Protein AF-A0A2Z7A139-F1 (afdb_monomer)

Nearest PDB structures (foldseek):
  5kss-assembly1_A-2  TM=8.885E-01  e=5.789E-36  Xylella fastidiosa 9a5c
  5kst-assembly1_C  TM=8.839E-01  e=3.692E-36  Xylella fastidiosa 9a5c
  2wqk-assembly1_A  TM=8.914E-01  e=1.529E-28  Aquifex aeolicus VF5
  3lbf-assembly3_C  TM=9.692E-01  e=8.291E-26  Escherichia coli K-12
  4zg5-assembly1_A  TM=9.337E-01  e=2.856E-25  Brucella abortus S19

Foldseek 3Di:
DEEEEEEQQFDPDPLSVLLQVLVVVPHHYEYFYEHHHRFQPALDDDDPDDKDWDADPVRYIYIPGALLNRLCCCQVPPDPDHGQEYEFDQFLADCAAPSLNRGSQNSNQLSRLVSQHAGERHYEHDPPSDADPSNLRSVVVNVVVVVCVVPPDDSFKHKYKYAYRDHNVQQPEADEAEGFHFDQFDDWDWDADPVRHIDTDGGGTHHGDGPDPRGPNVQNVNRYIYIYIDGSDPPPVVVVCCDDDCQHLVVLVVLLVVLVVVPQDDVLLSVLSSPQRQLLLADPVCSNCSSPQQWADRDPPFTDHGSNVLRLLLSLQQVLQVVVVHAWEEEEEQACQSVRSVSSVLSGYNAYEYEHQEPVRQVNNVVVCVVVVRPRYHYDHFQSLQTCQVPAQGQEYEYQAEEQDRRVNNVVRYQQQHKYWYWHRDQVWIWIKMWGRPSPNDTDIDTPGTDHHHHRDGHHD

Structure (mmCIF, N/CA/C/O backbone):
data_AF-A0A2Z7A139-F1
#
_entry.id   AF-A0A2Z7A139-F1
#
loop_
_atom_site.group_PDB
_atom_site.id
_atom_site.type_symbol
_atom_site.label_atom_id
_atom_site.label_alt_id
_atom_site.label_comp_id
_atom_site.label_asym_id
_atom_site.label_entity_id
_atom_site.label_seq_id
_atom_site.pdbx_PDB_ins_code
_atom_site.Cartn_x
_atom_site.Cartn_y
_atom_site.Cartn_z
_atom_site.occupancy
_atom_site.B_iso_or_equiv
_atom_site.auth_seq_id
_atom_site.auth_comp_id
_atom_site.auth_asym_id
_atom_site.auth_atom_id
_atom_site.pdbx_PDB_model_num
ATOM 1 N N . MET A 1 1 ? -4.345 -6.399 -30.915 1.00 88.19 1 MET A N 1
ATOM 2 C CA . MET A 1 1 ? -3.585 -5.655 -29.898 1.00 88.19 1 MET A CA 1
ATOM 3 C C . MET A 1 1 ? -2.454 -4.942 -30.605 1.00 88.19 1 MET A C 1
ATOM 5 O O . MET A 1 1 ? -1.800 -5.579 -31.427 1.00 88.19 1 MET A O 1
ATOM 9 N N . ARG A 1 2 ? -2.267 -3.661 -30.304 1.00 94.12 2 ARG A N 1
ATOM 10 C CA . ARG A 1 2 ? -1.193 -2.797 -30.790 1.00 94.12 2 ARG A CA 1
ATOM 11 C C . ARG A 1 2 ? -0.158 -2.620 -29.686 1.00 94.12 2 ARG A C 1
ATOM 13 O O . ARG A 1 2 ? -0.518 -2.257 -28.572 1.00 94.12 2 ARG A O 1
ATOM 20 N N . VAL A 1 3 ? 1.109 -2.889 -29.971 1.00 95.94 3 VAL A N 1
ATOM 21 C CA . VAL A 1 3 ? 2.200 -2.806 -28.993 1.00 95.94 3 VAL A CA 1
ATOM 22 C C . VAL A 1 3 ? 3.238 -1.809 -29.480 1.00 95.94 3 VAL A C 1
ATOM 24 O O . VAL A 1 3 ? 3.753 -1.928 -30.592 1.00 95.94 3 VAL A O 1
ATOM 27 N N . LEU A 1 4 ? 3.569 -0.842 -28.629 1.00 97.81 4 LEU A N 1
ATOM 28 C CA . LEU A 1 4 ? 4.699 0.051 -28.846 1.00 97.81 4 LEU A CA 1
ATOM 29 C C . LEU A 1 4 ? 5.960 -0.573 -28.245 1.00 97.81 4 LEU A C 1
ATOM 31 O O . LEU A 1 4 ? 5.985 -0.891 -27.056 1.00 97.81 4 LEU A O 1
ATOM 35 N N . VAL A 1 5 ? 7.008 -0.717 -29.054 1.00 98.38 5 VAL A N 1
ATOM 36 C CA . VAL A 1 5 ? 8.306 -1.253 -28.631 1.00 98.38 5 VAL A CA 1
ATOM 37 C C . VAL A 1 5 ? 9.389 -0.171 -28.704 1.00 98.38 5 VAL A C 1
ATOM 39 O O . VAL A 1 5 ? 9.527 0.506 -29.723 1.00 98.38 5 VAL A O 1
ATOM 42 N N . SER A 1 6 ? 10.167 -0.027 -27.629 1.00 98.12 6 SER A N 1
ATOM 43 C CA . SER A 1 6 ? 11.311 0.898 -27.512 1.00 98.12 6 SER A CA 1
ATOM 44 C C . SER A 1 6 ? 12.484 0.222 -26.780 1.00 98.12 6 SER A C 1
ATOM 46 O O . SER A 1 6 ? 12.356 -0.920 -26.340 1.00 98.12 6 SER A O 1
ATOM 48 N N . ASN A 1 7 ? 13.638 0.883 -26.666 1.00 96.88 7 ASN A N 1
ATOM 49 C CA . ASN A 1 7 ? 14.803 0.436 -25.890 1.00 96.88 7 ASN A CA 1
ATOM 50 C C . ASN A 1 7 ? 15.768 1.603 -25.585 1.00 96.88 7 ASN A C 1
ATOM 52 O O . ASN A 1 7 ? 15.513 2.748 -25.961 1.00 96.88 7 ASN A O 1
ATOM 56 N N . ASP A 1 8 ? 16.899 1.302 -24.938 1.00 94.38 8 ASP A N 1
ATOM 57 C CA . ASP A 1 8 ? 18.048 2.205 -24.777 1.00 94.38 8 ASP A CA 1
ATOM 58 C C . ASP A 1 8 ? 19.292 1.828 -25.597 1.00 94.38 8 ASP A C 1
ATOM 60 O O . ASP A 1 8 ? 20.105 2.708 -25.867 1.00 94.38 8 ASP A O 1
ATOM 64 N N . ASP A 1 9 ? 19.407 0.593 -26.090 1.00 94.44 9 ASP A N 1
ATOM 65 C CA . ASP A 1 9 ? 20.513 0.157 -26.966 1.00 94.44 9 ASP A CA 1
ATOM 66 C C . ASP A 1 9 ? 20.468 0.767 -28.388 1.00 94.44 9 ASP A C 1
ATOM 68 O O . ASP A 1 9 ? 21.447 0.711 -29.137 1.00 94.44 9 ASP A O 1
ATOM 72 N N . GLY A 1 10 ? 19.329 1.351 -28.774 1.00 95.44 10 GLY A N 1
ATOM 73 C CA . GLY A 1 10 ? 19.089 1.949 -30.086 1.00 95.44 10 GLY A CA 1
ATOM 74 C C . GLY A 1 10 ? 18.359 1.030 -31.071 1.00 95.44 10 GLY A C 1
ATOM 75 O O . GLY A 1 10 ? 18.247 -0.184 -30.881 1.00 95.44 10 GLY A O 1
ATOM 76 N N . VAL A 1 11 ? 17.845 1.628 -32.149 1.00 96.94 11 VAL A N 1
ATOM 77 C CA . VAL A 1 11 ? 16.920 0.977 -33.092 1.00 96.94 11 VAL A CA 1
ATOM 78 C C . VAL A 1 11 ? 17.525 -0.209 -33.842 1.00 96.94 11 VAL A C 1
ATOM 80 O O . VAL A 1 11 ? 16.787 -1.119 -34.194 1.00 96.94 11 VAL A O 1
ATOM 83 N N . ASP A 1 12 ? 18.842 -0.222 -34.057 1.00 95.69 12 ASP A N 1
ATOM 84 C CA . ASP A 1 12 ? 19.554 -1.2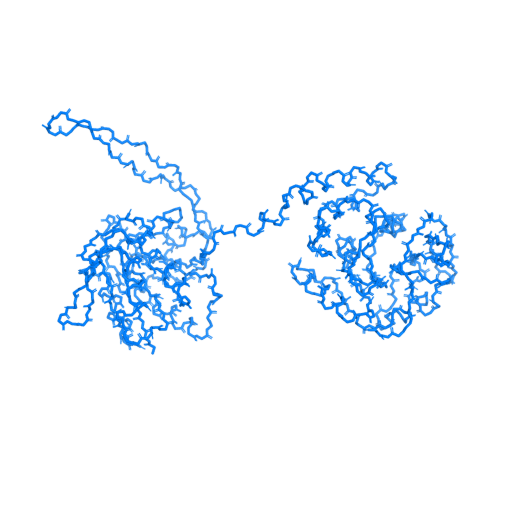67 -34.810 1.00 95.69 12 ASP A CA 1
ATOM 85 C C . ASP A 1 12 ? 20.045 -2.428 -33.905 1.00 95.69 12 ASP A C 1
ATOM 87 O O . ASP A 1 12 ? 20.790 -3.312 -34.338 1.00 95.69 12 ASP A O 1
ATOM 91 N N . ALA A 1 13 ? 19.672 -2.426 -32.618 1.00 95.69 13 ALA A N 1
ATOM 92 C CA . ALA A 1 13 ? 20.106 -3.434 -31.658 1.00 95.69 13 ALA A CA 1
ATOM 93 C C . ALA A 1 13 ? 19.403 -4.789 -31.866 1.00 95.69 13 ALA A C 1
ATOM 95 O O . ALA A 1 13 ? 18.204 -4.884 -32.125 1.00 95.69 13 ALA A O 1
ATOM 96 N N . LYS A 1 14 ? 20.136 -5.888 -31.651 1.00 96.19 14 LYS A N 1
ATOM 97 C CA . LYS A 1 14 ? 19.596 -7.251 -31.812 1.00 96.19 14 LYS A CA 1
ATOM 98 C C . LYS A 1 14 ? 18.375 -7.517 -30.918 1.00 96.19 14 LYS A C 1
ATOM 100 O O . LYS A 1 14 ? 17.416 -8.137 -31.370 1.00 96.19 14 LYS A O 1
ATOM 105 N N . GLY A 1 15 ? 18.412 -7.066 -29.662 1.00 96.88 15 GLY A N 1
ATOM 106 C CA . GLY A 1 15 ? 17.371 -7.355 -28.671 1.00 96.88 15 GLY A CA 1
ATOM 107 C C . GLY A 1 15 ? 15.997 -6.792 -29.040 1.00 96.88 15 GLY A C 1
ATOM 108 O O . GLY A 1 15 ? 15.001 -7.505 -28.924 1.00 96.88 15 GLY A O 1
ATOM 109 N N . ILE A 1 16 ? 15.941 -5.554 -29.547 1.00 97.62 16 ILE A N 1
ATOM 110 C CA . ILE A 1 16 ? 14.678 -4.916 -29.947 1.00 97.62 16 ILE A CA 1
ATOM 111 C C . ILE A 1 16 ? 14.082 -5.564 -31.202 1.00 97.62 16 ILE A C 1
ATOM 113 O O . ILE A 1 16 ? 12.867 -5.724 -31.293 1.00 97.62 16 ILE A O 1
ATOM 117 N N . HIS A 1 17 ? 14.921 -6.017 -32.138 1.00 97.19 17 HIS A N 1
ATOM 118 C CA . HIS A 1 17 ? 14.463 -6.739 -33.328 1.00 97.19 17 HIS A CA 1
ATOM 119 C C . HIS A 1 17 ? 13.818 -8.079 -32.979 1.00 97.19 17 HIS A C 1
ATOM 121 O O . HIS A 1 17 ? 12.701 -8.349 -33.414 1.00 97.19 17 HIS A O 1
ATOM 127 N N . VAL A 1 18 ? 14.490 -8.886 -32.151 1.00 97.94 18 VAL A N 1
ATOM 128 C CA . VAL A 1 18 ? 13.970 -10.192 -31.713 1.00 97.94 18 VAL A CA 1
ATOM 129 C C . VAL A 1 18 ? 12.667 -10.027 -30.930 1.00 97.94 18 VAL A C 1
ATOM 131 O O . VAL A 1 18 ? 11.737 -10.817 -31.096 1.00 97.94 18 VAL A O 1
ATOM 134 N N . LEU A 1 19 ? 12.580 -8.989 -30.093 1.00 98.12 19 LEU A N 1
ATOM 135 C CA . LEU A 1 19 ? 11.360 -8.675 -29.360 1.00 98.12 19 LEU A CA 1
ATOM 136 C C . LEU A 1 19 ? 10.215 -8.299 -30.307 1.00 98.12 19 LEU A C 1
ATOM 138 O O . LEU A 1 19 ? 9.134 -8.876 -30.210 1.00 98.12 19 LEU A O 1
ATOM 142 N N . ALA A 1 20 ? 10.450 -7.364 -31.230 1.00 97.44 20 ALA A N 1
ATOM 143 C CA . ALA A 1 20 ? 9.428 -6.894 -32.158 1.00 97.44 20 ALA A CA 1
ATOM 144 C C . ALA A 1 20 ? 8.908 -8.017 -33.069 1.00 97.44 20 ALA A C 1
ATOM 146 O O . ALA A 1 20 ? 7.697 -8.153 -33.230 1.00 97.44 20 ALA A O 1
ATOM 147 N N . GLU A 1 21 ? 9.801 -8.858 -33.601 1.00 96.81 21 GLU A N 1
ATOM 148 C CA . GLU A 1 21 ? 9.436 -10.017 -34.424 1.00 96.81 21 GLU A CA 1
ATOM 149 C C . GLU A 1 21 ? 8.536 -10.987 -33.647 1.00 96.81 21 GLU A C 1
ATOM 151 O O . GLU A 1 21 ? 7.458 -11.353 -34.116 1.00 96.81 21 GLU A O 1
ATOM 156 N N . ARG A 1 22 ? 8.924 -11.337 -32.413 1.00 96.69 22 ARG A N 1
ATOM 157 C CA . ARG A 1 22 ? 8.157 -12.267 -31.576 1.00 96.69 22 ARG A CA 1
ATOM 158 C C . ARG A 1 22 ? 6.779 -11.729 -31.200 1.00 96.69 22 ARG A C 1
ATOM 160 O O . ARG A 1 22 ? 5.809 -12.483 -31.186 1.00 96.69 22 ARG A O 1
ATOM 167 N N . LEU A 1 23 ? 6.681 -10.449 -30.841 1.00 95.31 23 LEU A N 1
ATOM 168 C CA . LEU A 1 23 ? 5.397 -9.838 -30.483 1.00 95.31 23 LEU A CA 1
ATOM 169 C C . LEU A 1 23 ? 4.502 -9.636 -31.718 1.00 95.31 23 LEU A C 1
ATOM 171 O O . LEU A 1 23 ? 3.279 -9.736 -31.602 1.00 95.31 23 LEU A O 1
ATOM 175 N N . GLY A 1 24 ? 5.106 -9.453 -32.898 1.00 94.19 24 GLY A N 1
ATOM 176 C CA . GLY A 1 24 ? 4.422 -9.367 -34.189 1.00 94.19 24 GLY A CA 1
ATOM 177 C C . GLY A 1 24 ? 3.641 -10.630 -34.570 1.00 94.19 24 GLY A C 1
ATOM 178 O O . GLY A 1 24 ? 2.666 -10.553 -35.312 1.00 94.19 24 GLY A O 1
ATOM 179 N N . GLU A 1 25 ? 3.995 -11.795 -34.011 1.00 91.12 25 GLU A N 1
ATOM 180 C CA . GLU A 1 25 ? 3.254 -13.052 -34.218 1.00 91.12 25 GLU A CA 1
ATOM 181 C C . GLU A 1 25 ? 1.819 -13.007 -33.652 1.00 91.12 25 GLU A C 1
ATOM 183 O O . GLU A 1 25 ? 0.974 -13.817 -34.037 1.00 91.12 25 GLU A O 1
ATOM 188 N N . VAL A 1 26 ? 1.532 -12.100 -32.708 1.00 87.00 26 VAL A N 1
ATOM 189 C CA . VAL A 1 26 ? 0.251 -12.052 -31.975 1.00 87.00 26 VAL A CA 1
ATOM 190 C C . VAL A 1 26 ? -0.428 -10.683 -31.969 1.00 87.00 26 VAL A C 1
ATOM 192 O O . VAL A 1 26 ? -1.530 -10.549 -31.429 1.00 87.00 26 VAL A O 1
ATOM 195 N N . GLY A 1 27 ? 0.215 -9.660 -32.524 1.00 87.56 27 GLY A N 1
ATOM 196 C CA . GLY A 1 27 ? -0.267 -8.287 -32.492 1.00 87.56 27 GLY A CA 1
ATOM 197 C C . GLY A 1 27 ? 0.440 -7.401 -33.508 1.00 87.56 27 GLY A C 1
ATOM 198 O O . GLY A 1 27 ? 1.422 -7.791 -34.127 1.00 87.56 27 GLY A O 1
ATOM 199 N N . GLU A 1 28 ? -0.080 -6.195 -33.674 1.00 94.81 28 GLU A N 1
ATOM 200 C CA . GLU A 1 28 ? 0.548 -5.160 -34.486 1.00 94.81 28 GLU A CA 1
ATOM 201 C C . GLU A 1 28 ? 1.624 -4.466 -33.645 1.00 94.81 28 GLU A C 1
ATOM 203 O O . GLU A 1 28 ? 1.345 -4.024 -32.529 1.00 94.81 28 GLU A O 1
ATOM 208 N N . VAL A 1 29 ? 2.857 -4.408 -34.147 1.00 96.69 29 VAL A N 1
ATOM 209 C CA . VAL A 1 29 ? 4.003 -3.866 -33.410 1.00 96.69 29 VAL A CA 1
ATOM 210 C C . VAL A 1 29 ? 4.551 -2.646 -34.126 1.00 96.69 29 VAL A C 1
ATOM 212 O O . VAL A 1 29 ? 4.942 -2.728 -35.289 1.00 96.69 29 VAL A O 1
ATOM 215 N N . THR A 1 30 ? 4.669 -1.546 -33.390 1.00 97.62 30 THR A N 1
ATOM 216 C CA . THR A 1 30 ? 5.345 -0.335 -33.854 1.00 97.62 30 THR A CA 1
ATOM 217 C C . THR A 1 30 ? 6.607 -0.126 -33.036 1.00 97.62 30 THR A C 1
ATOM 219 O O . THR A 1 30 ? 6.555 -0.086 -31.808 1.00 97.62 30 THR A O 1
ATOM 222 N N . VAL A 1 31 ? 7.751 0.018 -33.707 1.00 98.31 31 VAL A N 1
ATOM 223 C CA . VAL A 1 31 ? 9.039 0.277 -33.049 1.00 98.31 31 VAL A CA 1
ATOM 224 C C . VAL A 1 31 ? 9.379 1.757 -33.157 1.00 98.31 31 VAL A C 1
ATOM 226 O O . VAL A 1 31 ? 9.461 2.288 -34.266 1.00 98.31 31 VAL A O 1
ATOM 229 N N . VAL A 1 32 ? 9.623 2.404 -32.019 1.00 98.25 32 VAL A N 1
ATOM 230 C CA . VAL A 1 32 ? 10.130 3.781 -31.934 1.00 98.25 32 VAL A CA 1
ATOM 231 C C . VAL A 1 32 ? 11.291 3.779 -30.950 1.00 98.25 32 VAL A C 1
ATOM 233 O O . VAL A 1 32 ? 11.077 3.565 -29.762 1.00 98.25 32 VAL A O 1
ATOM 236 N N . ALA A 1 33 ? 12.516 3.977 -31.435 1.00 97.75 33 ALA A N 1
ATOM 237 C CA . ALA A 1 33 ? 13.719 3.784 -30.625 1.00 97.75 33 ALA A CA 1
ATOM 238 C C . ALA A 1 33 ? 14.831 4.808 -30.931 1.00 97.75 33 ALA A C 1
ATOM 240 O O . ALA A 1 33 ? 14.823 5.434 -32.003 1.00 97.75 33 ALA A O 1
ATOM 241 N N . PRO A 1 34 ? 15.807 4.979 -30.015 1.00 96.94 34 PRO A N 1
ATOM 242 C CA . PRO A 1 34 ? 16.919 5.902 -30.202 1.00 96.94 34 PRO A CA 1
ATOM 243 C C . PRO A 1 34 ? 17.782 5.594 -31.433 1.00 96.94 34 PRO A C 1
ATOM 245 O O . PRO A 1 34 ? 17.902 4.457 -31.886 1.00 96.94 34 PRO A O 1
ATOM 248 N N . ASP A 1 35 ? 18.444 6.622 -31.954 1.00 95.50 35 ASP A N 1
ATOM 249 C CA . ASP A 1 35 ? 19.357 6.547 -33.099 1.00 95.50 35 ASP A CA 1
ATOM 250 C C . ASP A 1 35 ? 20.666 5.795 -32.835 1.00 95.50 35 ASP A C 1
ATOM 252 O O . ASP A 1 35 ? 21.344 5.381 -33.774 1.00 95.50 35 ASP A O 1
ATOM 256 N N . ARG A 1 36 ? 21.023 5.635 -31.565 1.00 92.69 36 ARG A N 1
ATOM 257 C CA . ARG A 1 36 ? 22.243 4.989 -31.077 1.00 92.69 36 ARG A CA 1
ATOM 258 C C . ARG A 1 36 ? 22.049 4.575 -29.626 1.00 92.69 36 ARG A C 1
ATOM 260 O O . ARG A 1 36 ? 21.087 5.006 -28.998 1.00 92.69 36 ARG A O 1
ATOM 267 N N . ASP A 1 37 ? 23.016 3.837 -29.102 1.00 90.69 37 ASP A N 1
ATOM 268 C CA . ASP A 1 37 ? 23.098 3.480 -27.688 1.00 90.69 37 ASP A CA 1
ATOM 269 C C . ASP A 1 37 ? 23.015 4.726 -26.776 1.00 90.69 37 ASP A C 1
ATOM 271 O O . ASP A 1 37 ? 23.740 5.717 -26.954 1.00 90.69 37 ASP A O 1
ATOM 275 N N . ARG A 1 38 ? 22.086 4.673 -25.819 1.00 86.88 38 ARG A N 1
ATOM 276 C CA . ARG A 1 38 ? 21.813 5.665 -24.772 1.00 86.88 38 ARG A CA 1
ATOM 277 C C . ARG A 1 38 ? 21.904 5.045 -23.373 1.00 86.88 38 ARG A C 1
ATOM 279 O O . ARG A 1 38 ? 21.312 5.581 -22.438 1.00 86.88 38 ARG A O 1
ATOM 286 N N . SER A 1 39 ? 22.656 3.960 -23.205 1.00 76.31 39 SER A N 1
ATOM 287 C CA . SER A 1 39 ? 22.918 3.324 -21.913 1.00 76.31 39 SER A CA 1
ATOM 288 C C . SER A 1 39 ? 23.406 4.342 -20.881 1.00 76.31 39 SER A C 1
ATOM 290 O O . SER A 1 39 ? 24.363 5.085 -21.107 1.00 76.31 39 SER A O 1
ATOM 292 N N . GLY A 1 40 ? 22.722 4.396 -19.737 1.00 66.94 40 GLY A N 1
ATOM 293 C CA . GLY A 1 40 ? 23.017 5.345 -18.660 1.00 66.94 40 GLY A CA 1
ATOM 294 C C . GLY A 1 40 ? 22.610 6.798 -18.941 1.00 66.94 40 GLY A C 1
ATOM 295 O O . GLY A 1 40 ? 22.908 7.677 -18.129 1.00 66.94 40 GLY A O 1
ATOM 296 N N . ALA A 1 41 ? 21.926 7.085 -20.055 1.00 66.38 41 ALA A N 1
ATOM 297 C CA . ALA A 1 41 ? 21.254 8.364 -20.236 1.00 66.38 41 ALA A CA 1
ATOM 298 C C . ALA A 1 41 ? 20.066 8.460 -19.261 1.00 66.38 41 ALA A C 1
ATOM 300 O O . ALA A 1 41 ? 19.252 7.546 -19.162 1.00 66.38 41 ALA A O 1
ATOM 301 N N . SER A 1 42 ? 19.995 9.578 -18.533 1.00 61.06 42 SER A N 1
ATOM 302 C CA . SER A 1 42 ? 18.941 9.891 -17.558 1.00 61.06 42 SER A CA 1
ATOM 303 C C . SER A 1 42 ? 17.529 9.772 -18.153 1.00 61.06 42 SER A C 1
ATOM 305 O O . SER A 1 42 ? 17.334 9.963 -19.352 1.00 61.06 42 SER A O 1
ATOM 307 N N . ASN A 1 43 ? 16.531 9.584 -17.285 1.00 70.25 43 ASN A N 1
ATOM 308 C CA . ASN A 1 43 ? 15.086 9.491 -17.565 1.00 70.25 43 ASN A CA 1
ATOM 309 C C . ASN A 1 43 ? 14.479 10.824 -18.058 1.00 70.25 43 ASN A C 1
ATOM 311 O O . ASN A 1 43 ? 13.292 11.089 -17.888 1.00 70.25 43 ASN A O 1
ATOM 315 N N . SER A 1 44 ? 15.311 11.726 -18.565 1.00 81.38 44 SER A N 1
ATOM 316 C CA . SER A 1 44 ? 14.953 13.099 -18.873 1.00 81.38 44 SER A CA 1
ATOM 317 C C . SER A 1 44 ? 14.277 13.178 -20.237 1.00 81.38 44 SER A C 1
ATOM 319 O O . SER A 1 44 ? 14.735 12.569 -21.203 1.00 81.38 44 SER A O 1
ATOM 321 N N . LEU A 1 45 ? 13.202 13.961 -20.303 1.00 86.75 45 LEU A N 1
ATOM 322 C CA . LEU A 1 45 ? 12.633 14.428 -21.562 1.00 86.75 45 LEU A CA 1
ATOM 323 C C . LEU A 1 45 ? 13.469 15.597 -22.089 1.00 86.75 45 LEU A C 1
ATOM 325 O O . LEU A 1 45 ? 13.871 16.481 -21.323 1.00 86.75 45 LEU A O 1
ATOM 329 N N . THR A 1 46 ? 13.717 15.611 -23.394 1.00 88.69 46 THR A N 1
ATOM 330 C CA . THR A 1 46 ? 14.399 16.715 -24.072 1.00 88.69 46 THR A CA 1
ATOM 331 C C . THR A 1 46 ? 13.410 17.865 -24.280 1.00 88.69 46 THR A C 1
ATOM 333 O O . THR A 1 46 ? 12.488 17.759 -25.085 1.00 88.69 46 THR A O 1
ATOM 336 N N . LEU A 1 47 ? 13.588 18.974 -23.551 1.00 88.12 47 LEU A N 1
ATOM 337 C CA . LEU A 1 47 ? 12.668 20.128 -23.571 1.00 88.12 47 LEU A CA 1
ATOM 338 C C . LEU A 1 47 ? 13.288 21.404 -24.160 1.00 88.12 47 LEU A C 1
ATOM 340 O O . LEU A 1 47 ? 12.573 22.321 -24.556 1.00 88.12 47 LEU A O 1
ATOM 344 N N . ASP A 1 48 ? 14.615 21.486 -24.194 1.00 89.94 48 ASP A N 1
ATOM 345 C CA . ASP A 1 48 ? 15.389 22.666 -24.588 1.00 89.94 48 ASP A CA 1
ATOM 346 C C . ASP A 1 48 ? 15.832 22.645 -26.061 1.00 89.94 48 ASP A C 1
ATOM 348 O O . ASP A 1 48 ? 16.329 23.650 -26.575 1.00 89.94 48 ASP A O 1
ATOM 352 N N . ALA A 1 49 ? 15.617 21.529 -26.762 1.00 89.38 49 ALA A N 1
ATOM 353 C CA . ALA A 1 49 ? 15.947 21.364 -28.172 1.00 89.38 49 ALA A CA 1
ATOM 354 C C . ALA A 1 49 ? 14.885 20.531 -28.917 1.00 89.38 49 ALA A C 1
ATOM 356 O O . ALA A 1 49 ? 14.265 19.647 -28.328 1.00 89.38 49 ALA A O 1
ATOM 357 N N . PRO A 1 50 ? 14.676 20.770 -30.226 1.00 93.00 50 PRO A N 1
ATOM 358 C CA . PRO A 1 50 ? 13.764 19.957 -31.020 1.00 93.00 50 PRO A CA 1
ATOM 359 C C . PRO A 1 50 ? 14.338 18.559 -31.287 1.00 93.00 50 PRO A C 1
ATOM 361 O O . PRO A 1 50 ? 15.516 18.406 -31.625 1.00 93.00 50 PRO A O 1
ATOM 364 N N . LEU A 1 51 ? 13.469 17.551 -31.229 1.00 94.69 51 LEU A N 1
ATOM 365 C CA . LEU A 1 51 ? 13.788 16.165 -31.566 1.00 94.69 51 LEU A CA 1
ATOM 366 C C . LEU A 1 51 ? 13.626 15.909 -33.069 1.00 94.69 51 LEU A C 1
ATOM 368 O O . LEU A 1 51 ? 12.737 16.456 -33.723 1.00 94.69 51 LEU A O 1
ATOM 372 N N . ARG A 1 52 ? 14.489 15.057 -33.632 1.00 95.88 52 ARG A N 1
ATOM 373 C CA . ARG A 1 52 ? 14.393 14.609 -35.030 1.00 95.88 52 ARG A CA 1
ATOM 374 C C . ARG A 1 52 ? 13.948 13.157 -35.076 1.00 95.88 52 ARG A C 1
ATOM 376 O O . ARG A 1 52 ? 14.551 12.314 -34.415 1.00 95.88 52 ARG A O 1
ATOM 383 N N . VAL A 1 53 ? 12.944 12.888 -35.903 1.00 97.06 53 VAL A N 1
ATOM 384 C CA . VAL A 1 53 ? 12.409 11.548 -36.156 1.00 97.06 53 VAL A CA 1
ATOM 385 C C . VAL A 1 53 ? 12.588 11.215 -37.633 1.00 97.06 53 VAL A C 1
ATOM 387 O O . VAL A 1 53 ? 12.315 12.049 -38.497 1.00 97.06 53 VAL A O 1
ATOM 390 N N . SER A 1 54 ? 13.041 10.001 -37.927 1.00 96.44 54 SER A N 1
ATOM 391 C CA . SER A 1 54 ? 13.116 9.453 -39.283 1.00 96.44 54 SER A CA 1
ATOM 392 C C . SER A 1 54 ? 12.443 8.088 -39.330 1.00 96.44 54 SER A C 1
ATOM 394 O O . SER A 1 54 ? 12.792 7.211 -38.539 1.00 96.44 54 SER A O 1
ATOM 396 N N . GLN A 1 55 ? 11.510 7.905 -40.262 1.00 96.38 55 GLN A N 1
ATOM 397 C CA . GLN A 1 55 ? 10.900 6.607 -40.536 1.00 96.38 55 GLN A CA 1
ATOM 398 C C . GLN A 1 55 ? 11.821 5.782 -41.447 1.00 96.38 55 GLN A C 1
ATOM 400 O O . GLN A 1 55 ? 12.358 6.299 -42.427 1.00 96.38 55 GLN A O 1
ATOM 405 N N . MET A 1 56 ? 12.028 4.519 -41.094 1.00 94.19 56 MET A N 1
ATOM 406 C CA . MET A 1 56 ? 12.826 3.541 -41.833 1.00 94.19 56 MET A CA 1
ATOM 407 C C . MET A 1 56 ? 11.960 2.814 -42.874 1.00 94.19 56 MET A C 1
ATOM 409 O O . MET A 1 56 ? 10.732 2.834 -42.792 1.00 94.19 56 MET A O 1
ATOM 413 N N . GLU A 1 57 ? 12.591 2.151 -43.849 1.00 87.94 57 GLU A N 1
ATOM 414 C CA . GLU A 1 57 ? 11.892 1.452 -44.946 1.00 87.94 57 GLU A CA 1
ATOM 415 C C . GLU A 1 57 ? 10.941 0.344 -44.462 1.00 87.94 57 GLU A C 1
ATOM 417 O O . GLU A 1 57 ? 9.936 0.067 -45.108 1.00 87.94 57 GLU A O 1
ATOM 422 N N . ASP A 1 58 ? 11.223 -0.255 -43.307 1.00 86.81 58 ASP A N 1
ATOM 423 C CA . ASP A 1 58 ? 10.408 -1.299 -42.679 1.00 86.81 58 ASP A CA 1
ATOM 424 C C . ASP A 1 58 ? 9.385 -0.764 -41.664 1.00 86.81 58 ASP A C 1
ATOM 426 O O . ASP A 1 58 ? 8.854 -1.516 -40.849 1.00 86.81 58 ASP A O 1
ATOM 430 N N . GLY A 1 59 ? 9.099 0.540 -41.703 1.00 88.12 59 GLY A N 1
ATOM 431 C CA . GLY A 1 59 ? 8.057 1.173 -40.894 1.00 88.12 59 GLY A CA 1
ATOM 432 C C . GLY A 1 59 ? 8.470 1.519 -39.461 1.00 88.12 59 GLY A C 1
ATOM 433 O O . GLY A 1 59 ? 7.681 2.135 -38.747 1.00 88.12 59 GLY A O 1
ATOM 434 N N . ARG A 1 60 ? 9.698 1.191 -39.040 1.00 95.88 60 ARG A N 1
ATOM 435 C CA . ARG A 1 60 ? 10.235 1.565 -37.720 1.00 95.88 60 ARG A CA 1
ATOM 436 C C . ARG A 1 60 ? 10.616 3.043 -37.672 1.00 95.88 60 ARG A C 1
ATOM 438 O O . ARG A 1 60 ? 10.979 3.634 -38.687 1.00 95.88 60 ARG A O 1
ATOM 445 N N . TYR A 1 61 ? 10.601 3.637 -36.485 1.00 97.88 61 TYR A N 1
ATOM 446 C CA . TYR A 1 61 ? 10.991 5.027 -36.273 1.00 97.88 61 TYR A CA 1
ATOM 447 C C . TYR A 1 61 ? 12.293 5.115 -35.488 1.00 97.88 61 TYR A C 1
ATOM 449 O O . TYR A 1 61 ? 12.445 4.537 -34.411 1.00 97.88 61 TYR A O 1
ATOM 457 N N . ARG A 1 62 ? 13.218 5.904 -36.025 1.00 97.94 62 ARG A N 1
ATOM 458 C CA . ARG A 1 62 ? 14.478 6.265 -35.387 1.00 97.94 62 ARG A CA 1
ATOM 459 C C . ARG A 1 62 ? 14.379 7.688 -34.852 1.00 97.94 62 ARG A C 1
ATOM 461 O O . ARG A 1 62 ? 14.032 8.600 -35.606 1.00 97.94 62 ARG A O 1
ATOM 468 N N . VAL A 1 63 ? 14.721 7.882 -33.581 1.00 96.81 63 VAL A N 1
ATOM 469 C CA . VAL A 1 63 ? 14.634 9.177 -32.894 1.00 96.81 63 VAL A CA 1
ATOM 470 C C . VAL A 1 63 ? 16.008 9.603 -32.390 1.00 96.81 63 VAL A C 1
ATOM 472 O O . VAL A 1 63 ? 16.683 8.865 -31.679 1.00 96.81 63 VAL A O 1
ATOM 475 N N . ALA A 1 64 ? 16.422 10.826 -32.708 1.00 95.38 64 ALA A N 1
ATOM 476 C CA . ALA A 1 64 ? 17.623 11.427 -32.130 1.00 95.38 64 ALA A CA 1
ATOM 477 C C . ALA A 1 64 ? 17.338 11.969 -30.713 1.00 95.38 64 ALA A C 1
ATOM 479 O O . ALA A 1 64 ? 17.377 13.179 -30.497 1.00 95.38 64 ALA A O 1
ATOM 480 N N . GLY A 1 65 ? 17.029 11.081 -29.765 1.00 93.12 65 GLY A N 1
ATOM 481 C CA . GLY A 1 65 ? 16.567 11.421 -28.413 1.00 93.12 65 GLY A CA 1
ATOM 482 C C . GLY A 1 65 ? 16.852 10.327 -27.383 1.00 93.12 65 GLY A C 1
ATOM 483 O O . GLY A 1 65 ? 17.632 9.406 -27.642 1.00 93.12 65 GLY A O 1
ATOM 484 N N . THR A 1 66 ? 16.253 10.460 -26.202 1.00 94.38 66 THR A N 1
ATOM 485 C CA . THR A 1 66 ? 16.288 9.454 -25.129 1.00 94.38 66 THR A CA 1
ATOM 486 C C . THR A 1 66 ? 15.214 8.370 -25.335 1.00 94.38 66 THR A C 1
ATOM 488 O O . THR A 1 66 ? 14.308 8.532 -26.159 1.00 94.38 66 THR A O 1
ATOM 491 N N . PRO A 1 67 ? 15.264 7.251 -24.591 1.00 94.75 67 PRO A N 1
ATOM 492 C CA . PRO A 1 67 ? 14.193 6.250 -24.613 1.00 94.75 67 PRO A CA 1
ATOM 493 C C . PRO A 1 67 ? 12.825 6.821 -24.200 1.00 94.75 67 PRO A C 1
ATOM 495 O O . PRO A 1 67 ? 11.802 6.448 -24.776 1.00 94.75 67 PRO A O 1
ATOM 498 N N . THR A 1 68 ? 12.803 7.754 -23.241 1.00 94.44 68 THR A N 1
ATOM 499 C CA . THR A 1 68 ? 11.581 8.451 -22.808 1.00 94.44 68 THR A CA 1
ATOM 500 C C . THR A 1 68 ? 11.046 9.362 -23.907 1.00 94.44 68 THR A C 1
ATOM 502 O O . THR A 1 68 ? 9.854 9.309 -24.191 1.00 94.44 68 THR A O 1
ATOM 505 N N . ASP A 1 69 ? 11.912 10.100 -24.612 1.00 95.44 69 ASP A N 1
ATOM 506 C CA . ASP A 1 69 ? 11.519 10.899 -25.781 1.00 95.44 69 ASP A CA 1
ATOM 507 C C . ASP A 1 69 ? 10.836 10.039 -26.859 1.00 95.44 69 ASP A C 1
ATOM 509 O O . ASP A 1 69 ? 9.836 10.450 -27.448 1.00 95.44 69 ASP A O 1
ATOM 513 N N . CYS A 1 70 ? 11.353 8.830 -27.112 1.00 96.62 70 CYS A N 1
ATOM 514 C CA . CYS A 1 70 ? 10.788 7.904 -28.096 1.00 96.62 70 CYS A CA 1
ATOM 515 C C . CYS A 1 70 ? 9.345 7.521 -27.750 1.00 96.62 70 CYS A C 1
ATOM 517 O O . CYS A 1 70 ? 8.461 7.597 -28.605 1.00 96.62 70 CYS A O 1
ATOM 519 N N . VAL A 1 71 ? 9.108 7.135 -26.494 1.00 96.88 71 VAL A N 1
ATOM 520 C CA . VAL A 1 71 ? 7.775 6.744 -26.016 1.00 96.88 71 VAL A CA 1
ATOM 521 C C . VAL A 1 71 ? 6.837 7.946 -25.972 1.00 96.88 71 VAL A C 1
ATOM 523 O O . VAL A 1 71 ? 5.715 7.861 -26.466 1.00 96.88 71 VAL A O 1
ATOM 526 N N . HIS A 1 72 ? 7.306 9.086 -25.463 1.00 96.06 72 HIS A N 1
ATOM 527 C CA . HIS A 1 72 ? 6.507 10.301 -25.384 1.00 96.06 72 HIS A CA 1
ATOM 528 C C . HIS A 1 72 ? 6.052 10.760 -26.771 1.00 96.06 72 HIS A C 1
ATOM 530 O O . HIS A 1 72 ? 4.864 10.992 -26.980 1.00 96.06 72 HIS A O 1
ATOM 536 N N . LEU A 1 73 ? 6.959 10.837 -27.753 1.00 96.12 73 LEU A N 1
ATOM 537 C CA . LEU A 1 73 ? 6.615 11.220 -29.127 1.00 96.12 73 LEU A CA 1
ATOM 538 C C . LEU A 1 73 ? 5.613 10.252 -29.757 1.00 96.12 73 LEU A C 1
ATOM 540 O O . LEU A 1 73 ? 4.648 10.699 -30.376 1.00 96.12 73 LEU A O 1
ATOM 544 N N . ALA A 1 74 ? 5.827 8.943 -29.586 1.00 96.50 74 ALA A N 1
ATOM 545 C CA . ALA A 1 74 ? 4.939 7.913 -30.113 1.00 96.50 74 ALA A CA 1
ATOM 546 C C . ALA A 1 74 ? 3.488 8.115 -29.648 1.00 96.50 74 ALA A C 1
ATOM 548 O O . ALA A 1 74 ? 2.576 8.090 -30.471 1.00 96.50 74 ALA A O 1
ATOM 549 N N . LEU A 1 75 ? 3.297 8.380 -28.354 1.00 94.94 75 LEU A N 1
ATOM 550 C CA . LEU A 1 75 ? 1.982 8.492 -27.717 1.00 94.94 75 LEU A CA 1
ATOM 551 C C . LEU A 1 75 ? 1.352 9.893 -27.812 1.00 94.94 75 LEU A C 1
ATOM 553 O O . LEU A 1 75 ? 0.142 10.029 -27.673 1.00 94.94 75 LEU A O 1
ATOM 557 N N . SER A 1 76 ? 2.143 10.940 -28.063 1.00 91.00 76 SER A N 1
ATOM 558 C CA . SER A 1 76 ? 1.679 12.342 -28.087 1.00 91.00 76 SER A CA 1
ATOM 559 C C . SER A 1 76 ? 1.422 12.911 -29.489 1.00 91.00 76 SER A C 1
ATOM 561 O O . SER A 1 76 ? 1.148 14.105 -29.625 1.00 91.00 76 SER A O 1
ATOM 563 N N . GLY A 1 77 ? 1.475 12.078 -30.534 1.00 86.50 77 GLY A N 1
ATOM 564 C CA . GLY A 1 77 ? 1.026 12.461 -31.878 1.00 86.50 77 GLY A CA 1
ATOM 565 C C . GLY A 1 77 ? 1.907 12.018 -33.044 1.00 86.50 77 GLY A C 1
ATOM 566 O O . GLY A 1 77 ? 1.568 12.328 -34.185 1.00 86.50 77 GLY A O 1
ATOM 567 N N . LEU A 1 78 ? 3.021 11.310 -32.810 1.00 93.69 78 LEU A N 1
ATOM 568 C CA . LEU A 1 78 ? 3.775 10.685 -33.906 1.00 93.69 78 LEU A CA 1
ATOM 569 C C . LEU A 1 78 ? 2.981 9.536 -34.542 1.00 93.69 78 LEU A C 1
ATOM 571 O O . LEU A 1 78 ? 2.992 9.390 -35.764 1.00 93.69 78 LEU A O 1
ATOM 575 N N . LEU A 1 79 ? 2.310 8.723 -33.721 1.00 93.56 79 LEU A N 1
ATOM 576 C CA . LEU A 1 79 ? 1.442 7.647 -34.187 1.00 93.56 79 LEU A CA 1
ATOM 577 C C . LEU A 1 79 ? -0.001 8.146 -34.301 1.00 93.56 79 LEU A C 1
ATOM 579 O O . LEU A 1 79 ? -0.462 8.938 -33.482 1.00 93.56 79 LEU A O 1
ATOM 583 N N . GLN A 1 80 ? -0.708 7.687 -35.336 1.00 88.75 80 GLN A N 1
ATOM 584 C CA . GLN A 1 80 ? -2.130 8.000 -35.525 1.00 88.75 80 GLN A CA 1
ATOM 585 C C . GLN A 1 80 ? -3.027 7.147 -34.624 1.00 88.75 80 GLN A C 1
ATOM 587 O O . GLN A 1 80 ? -4.039 7.630 -34.124 1.00 88.75 80 GLN A O 1
ATOM 592 N N . ASP A 1 81 ? -2.644 5.885 -34.433 1.00 90.19 81 ASP A N 1
ATOM 593 C CA . ASP A 1 81 ? -3.337 4.922 -33.590 1.00 90.19 81 ASP A CA 1
ATOM 594 C C . ASP A 1 81 ? -2.635 4.783 -32.238 1.00 90.19 81 ASP A C 1
ATOM 596 O O . ASP A 1 81 ? -1.412 4.635 -32.166 1.00 90.19 81 ASP A O 1
ATOM 600 N N . GLU A 1 82 ? -3.425 4.774 -31.168 1.00 91.19 82 GLU A N 1
ATOM 601 C CA . GLU A 1 82 ? -2.927 4.569 -29.811 1.00 91.19 82 GLU A CA 1
ATOM 602 C C . GLU A 1 82 ? -2.608 3.076 -29.565 1.00 91.19 82 GLU A C 1
ATOM 604 O O . GLU A 1 82 ? -3.425 2.202 -29.902 1.00 91.19 82 GLU A O 1
ATOM 609 N N . PRO A 1 83 ? -1.424 2.750 -29.012 1.00 93.69 83 PRO A N 1
ATOM 610 C CA . PRO A 1 83 ? -1.075 1.387 -28.635 1.00 93.69 83 PRO A CA 1
ATOM 611 C C . PRO A 1 83 ? -1.777 0.965 -27.336 1.00 93.69 83 PRO A C 1
ATOM 613 O O . PRO A 1 83 ? -2.060 1.778 -26.465 1.00 93.69 83 PRO A O 1
ATOM 616 N N . ASP A 1 84 ? -1.990 -0.340 -27.173 1.00 91.81 84 ASP A N 1
ATOM 617 C CA . ASP A 1 84 ? -2.619 -0.923 -25.981 1.00 91.81 84 ASP A CA 1
ATOM 618 C C . ASP A 1 84 ? -1.610 -1.144 -24.830 1.00 91.81 84 ASP A C 1
ATOM 620 O O . ASP A 1 84 ? -1.997 -1.334 -23.677 1.00 91.81 84 ASP A O 1
ATOM 624 N N . MET A 1 85 ? -0.307 -1.187 -25.138 1.00 92.94 85 MET A N 1
ATOM 625 C CA . MET A 1 85 ? 0.779 -1.455 -24.186 1.00 92.94 85 MET A CA 1
ATOM 626 C C . MET A 1 85 ? 2.121 -0.933 -24.711 1.00 92.94 85 MET A C 1
ATOM 628 O O . MET A 1 85 ? 2.367 -0.920 -25.920 1.00 92.94 85 MET A O 1
ATOM 632 N N . VAL A 1 86 ? 3.020 -0.596 -23.783 1.00 95.75 86 VAL A N 1
ATOM 633 C CA . VAL A 1 86 ? 4.432 -0.303 -24.062 1.00 95.75 86 VAL A CA 1
ATOM 634 C C . VAL A 1 86 ? 5.329 -1.443 -23.570 1.00 95.75 86 VAL A C 1
ATOM 636 O O . VAL A 1 86 ? 5.223 -1.886 -22.427 1.00 95.75 86 VAL A O 1
ATOM 639 N N . VAL A 1 87 ? 6.254 -1.906 -24.408 1.00 97.81 87 VAL A N 1
ATOM 640 C CA . VAL A 1 87 ? 7.302 -2.856 -24.013 1.00 97.81 87 VAL A CA 1
ATOM 641 C C . VAL A 1 87 ? 8.666 -2.260 -24.337 1.00 97.81 87 VAL A C 1
ATOM 643 O O . VAL A 1 87 ? 8.954 -1.924 -25.480 1.00 97.81 87 VAL A O 1
ATOM 646 N N . SER A 1 88 ? 9.519 -2.139 -23.327 1.00 98.12 88 SER A N 1
ATOM 647 C CA . SER A 1 88 ? 10.870 -1.604 -23.469 1.00 98.12 88 SER A CA 1
ATOM 648 C C . SER A 1 88 ? 11.915 -2.706 -23.312 1.00 98.12 88 SER A C 1
ATOM 650 O O . SER A 1 88 ? 11.896 -3.427 -22.313 1.00 98.12 88 SER A O 1
ATOM 652 N N . GLY A 1 89 ? 12.813 -2.847 -24.288 1.00 97.12 89 GLY A N 1
ATOM 653 C CA . GLY A 1 89 ? 13.892 -3.835 -24.310 1.00 97.12 89 GLY A CA 1
ATOM 654 C C . GLY A 1 89 ? 14.020 -4.551 -25.666 1.00 97.12 89 GLY A C 1
ATOM 655 O O . GLY A 1 89 ? 13.577 -4.057 -26.696 1.00 97.12 89 GLY A O 1
ATOM 656 N N . ILE A 1 90 ? 14.625 -5.737 -25.747 1.00 98.06 90 ILE A N 1
ATOM 657 C CA . ILE A 1 90 ? 15.328 -6.452 -24.672 1.00 98.06 90 ILE A CA 1
ATOM 658 C C . ILE A 1 90 ? 16.712 -5.839 -24.480 1.00 98.06 90 ILE A C 1
ATOM 660 O O . ILE A 1 90 ? 17.522 -5.889 -25.405 1.00 98.06 90 ILE A O 1
ATOM 664 N N . ASN A 1 91 ? 16.980 -5.306 -23.286 1.00 95.62 91 ASN A N 1
ATOM 665 C CA . ASN A 1 91 ? 18.299 -4.776 -22.952 1.00 95.62 91 ASN A CA 1
ATOM 666 C C . ASN A 1 91 ? 19.349 -5.898 -22.959 1.00 95.62 91 ASN A C 1
ATOM 668 O O . ASN A 1 91 ? 19.086 -7.011 -22.484 1.00 95.62 91 ASN A O 1
ATOM 672 N N . ASN A 1 92 ? 20.547 -5.609 -23.465 1.00 92.25 92 ASN A N 1
ATOM 673 C CA . ASN A 1 92 ? 21.664 -6.554 -23.485 1.00 92.25 92 ASN A CA 1
ATOM 674 C C . ASN A 1 92 ? 22.280 -6.826 -22.101 1.00 92.25 92 ASN A C 1
ATOM 676 O O . ASN A 1 92 ? 23.093 -7.741 -21.973 1.00 92.25 92 ASN A O 1
ATOM 680 N N . SER A 1 93 ? 21.914 -6.054 -21.077 1.00 90.12 93 SER A N 1
ATOM 681 C CA . SER A 1 93 ? 22.423 -6.191 -19.713 1.00 90.12 93 SER A CA 1
ATOM 682 C C . SER A 1 93 ? 21.299 -6.223 -18.687 1.00 90.12 93 SER A C 1
ATOM 684 O O . SER A 1 93 ? 20.197 -5.736 -18.928 1.00 90.12 93 SER A O 1
ATOM 686 N N . ALA A 1 94 ? 21.580 -6.821 -17.529 1.00 92.31 94 ALA A N 1
ATOM 687 C CA . ALA A 1 94 ? 20.616 -6.947 -16.445 1.00 92.31 94 ALA A CA 1
ATOM 688 C C . ALA A 1 94 ? 20.263 -5.586 -15.822 1.00 92.31 94 ALA A C 1
ATOM 690 O O . ALA A 1 94 ? 21.137 -4.747 -15.611 1.00 92.31 94 ALA A O 1
ATOM 691 N N . ASN A 1 95 ? 19.004 -5.414 -15.416 1.00 93.19 95 ASN A N 1
ATOM 692 C CA . ASN A 1 95 ? 18.551 -4.281 -14.607 1.00 93.19 95 ASN A CA 1
ATOM 693 C C . ASN A 1 95 ? 18.004 -4.807 -13.275 1.00 93.19 95 ASN A C 1
ATOM 695 O O . ASN A 1 95 ? 16.793 -4.968 -13.100 1.00 93.19 95 ASN A O 1
ATOM 699 N N . LEU A 1 96 ? 18.931 -5.128 -12.367 1.00 92.31 96 LEU A N 1
ATOM 700 C CA . LEU A 1 96 ? 18.683 -5.772 -11.072 1.00 92.31 96 LEU A CA 1
ATOM 701 C C . LEU A 1 96 ? 19.009 -4.820 -9.914 1.00 92.31 96 LEU A C 1
ATOM 703 O O . LEU A 1 96 ? 19.961 -4.041 -9.985 1.00 92.31 96 LEU A O 1
ATOM 707 N N . GLY A 1 97 ? 18.256 -4.926 -8.822 1.00 90.56 97 GLY A N 1
ATOM 708 C CA . GLY A 1 97 ? 18.479 -4.155 -7.603 1.00 90.56 97 GLY A CA 1
ATOM 709 C C . GLY A 1 97 ? 18.453 -2.642 -7.825 1.00 90.56 97 GLY A C 1
ATOM 710 O O . GLY A 1 97 ? 17.536 -2.101 -8.445 1.00 90.56 97 GLY A O 1
ATOM 711 N N . ASP A 1 98 ? 19.476 -1.953 -7.317 1.00 84.75 98 ASP A N 1
ATOM 712 C CA . ASP A 1 98 ? 19.569 -0.489 -7.358 1.00 84.75 98 ASP A CA 1
ATOM 713 C C . ASP A 1 98 ? 19.815 0.067 -8.777 1.00 84.75 98 ASP A C 1
ATOM 715 O O . ASP A 1 98 ? 19.582 1.251 -9.015 1.00 84.75 98 ASP A O 1
ATOM 719 N N . ASP A 1 99 ? 20.227 -0.771 -9.739 1.00 84.38 99 ASP A N 1
ATOM 720 C CA . ASP A 1 99 ? 20.500 -0.358 -11.126 1.00 84.38 99 ASP A CA 1
ATOM 721 C C . ASP A 1 99 ? 19.208 0.052 -11.870 1.00 84.38 99 ASP A C 1
ATOM 723 O O . ASP A 1 99 ? 19.249 0.759 -12.878 1.00 84.38 99 ASP A O 1
ATOM 727 N N . VAL A 1 100 ? 18.041 -0.364 -11.360 1.00 90.31 100 VAL A N 1
ATOM 728 C CA . VAL A 1 100 ? 16.718 -0.111 -11.957 1.00 90.31 100 VAL A CA 1
ATOM 729 C C . VAL A 1 100 ? 16.401 1.381 -12.064 1.00 90.31 100 VAL A C 1
ATOM 731 O O . VAL A 1 100 ? 15.833 1.804 -13.067 1.00 90.31 100 VAL A O 1
ATOM 734 N N . ILE A 1 101 ? 16.786 2.196 -11.075 1.00 85.62 101 ILE A N 1
ATOM 735 C CA . ILE A 1 101 ? 16.439 3.630 -11.050 1.00 85.62 101 ILE A CA 1
ATOM 736 C C . ILE A 1 101 ? 17.158 4.444 -12.140 1.00 85.62 101 ILE A C 1
ATOM 738 O O . ILE A 1 101 ? 16.684 5.513 -12.520 1.00 85.62 101 ILE A O 1
ATOM 742 N N . TYR A 1 102 ? 18.285 3.935 -12.648 1.00 84.00 102 TYR A N 1
ATOM 743 C CA . TYR A 1 102 ? 19.125 4.591 -13.656 1.00 84.00 102 TYR A CA 1
ATOM 744 C C . TYR A 1 102 ? 18.979 3.977 -15.057 1.00 84.00 102 TYR A C 1
ATOM 746 O O . TYR A 1 102 ? 19.703 4.356 -15.976 1.00 84.00 102 TYR A O 1
ATOM 754 N N . SER A 1 103 ? 18.095 2.991 -15.220 1.00 89.75 103 SER A N 1
ATOM 755 C CA . SER A 1 103 ? 17.969 2.217 -16.453 1.00 89.75 103 SER A CA 1
ATOM 756 C C . SER A 1 103 ? 17.132 2.947 -17.501 1.00 89.75 103 SER A C 1
ATOM 758 O O . SER A 1 103 ? 15.947 3.186 -17.285 1.00 89.75 103 SER A O 1
ATOM 760 N N . GLY A 1 104 ? 17.708 3.213 -18.677 1.00 91.19 104 GLY A N 1
ATOM 761 C CA . GLY A 1 104 ? 16.981 3.792 -19.811 1.00 91.19 104 GLY A CA 1
ATOM 762 C C . GLY A 1 104 ? 15.852 2.882 -20.307 1.00 91.19 104 GLY A C 1
ATOM 763 O O . GLY A 1 104 ? 14.749 3.361 -20.584 1.00 91.19 104 GLY A O 1
ATOM 764 N N . THR A 1 105 ? 16.089 1.565 -20.334 1.00 94.69 105 THR A N 1
ATOM 765 C CA . THR A 1 105 ? 15.054 0.562 -20.629 1.00 94.69 105 THR A CA 1
ATOM 766 C C . THR A 1 105 ? 13.868 0.665 -19.656 1.00 94.69 105 THR A C 1
ATOM 768 O O . THR A 1 105 ? 12.720 0.723 -20.103 1.00 94.69 105 THR A O 1
ATOM 771 N N . VAL A 1 106 ? 14.103 0.756 -18.341 1.00 94.81 106 VAL A N 1
ATOM 772 C CA . VAL A 1 106 ? 13.016 0.905 -17.349 1.00 94.81 106 VAL A CA 1
ATOM 773 C C . VAL A 1 106 ? 12.286 2.239 -17.517 1.00 94.81 106 VAL A C 1
ATOM 775 O O . VAL A 1 106 ? 11.060 2.289 -17.425 1.00 94.81 106 VAL A O 1
ATOM 778 N N . SER A 1 107 ? 13.011 3.306 -17.832 1.00 93.38 107 SER A N 1
ATOM 779 C CA . SER A 1 107 ? 12.459 4.655 -17.977 1.00 93.38 107 SER A CA 1
ATOM 780 C C . SER A 1 107 ? 11.497 4.798 -19.148 1.00 93.38 107 SER A C 1
ATOM 782 O O . SER A 1 107 ? 10.458 5.434 -19.000 1.00 93.38 107 SER A O 1
ATOM 784 N N . ALA A 1 108 ? 11.770 4.151 -20.282 1.00 95.12 108 ALA A N 1
ATOM 785 C CA . ALA A 1 108 ? 10.807 4.087 -21.383 1.00 95.12 108 ALA A CA 1
ATOM 786 C C . ALA A 1 108 ? 9.498 3.381 -20.972 1.00 95.12 108 ALA A C 1
ATOM 788 O O . ALA A 1 108 ? 8.411 3.829 -21.337 1.00 95.12 108 ALA A O 1
ATOM 789 N N . ALA A 1 109 ? 9.571 2.317 -20.162 1.00 95.19 109 ALA A N 1
ATOM 790 C CA . ALA A 1 109 ? 8.372 1.669 -19.625 1.00 95.19 109 ALA A CA 1
ATOM 791 C C . ALA A 1 109 ? 7.637 2.558 -18.599 1.00 95.19 109 ALA A C 1
ATOM 793 O O . ALA A 1 109 ? 6.406 2.597 -18.597 1.00 95.19 109 ALA A O 1
ATOM 794 N N . MET A 1 110 ? 8.367 3.297 -17.754 1.00 93.19 110 MET A N 1
ATOM 795 C CA . MET A 1 110 ? 7.776 4.279 -16.832 1.00 93.19 110 MET A CA 1
ATOM 796 C C . MET A 1 110 ? 7.023 5.380 -17.582 1.00 93.19 110 MET A C 1
ATOM 798 O O . MET A 1 110 ? 5.902 5.699 -17.198 1.00 93.19 110 MET A O 1
ATOM 802 N N . GLU A 1 111 ? 7.587 5.906 -18.670 1.00 93.69 111 GLU A N 1
ATOM 803 C CA . GLU A 1 111 ? 6.934 6.931 -19.493 1.00 93.69 111 GLU A CA 1
ATOM 804 C C . GLU A 1 111 ? 5.625 6.418 -20.105 1.00 93.69 111 GLU A C 1
ATOM 806 O O . GLU A 1 111 ? 4.590 7.077 -20.012 1.00 93.69 111 GLU A O 1
ATOM 811 N N . GLY A 1 112 ? 5.636 5.192 -20.643 1.00 92.31 112 GLY A N 1
ATOM 812 C CA . GLY A 1 112 ? 4.420 4.543 -21.139 1.00 92.31 112 GLY A CA 1
ATOM 813 C C . GLY A 1 112 ? 3.339 4.440 -20.063 1.00 92.31 112 GLY A C 1
ATOM 814 O O . GLY A 1 112 ? 2.159 4.660 -20.335 1.00 92.31 112 GLY A O 1
ATOM 815 N N . ARG A 1 113 ? 3.746 4.182 -18.813 1.00 91.12 113 ARG A N 1
ATOM 816 C CA . ARG A 1 113 ? 2.818 4.139 -17.685 1.00 91.12 113 ARG A CA 1
ATOM 817 C C . ARG A 1 113 ? 2.309 5.505 -17.253 1.00 91.12 113 ARG A C 1
ATOM 819 O O . ARG A 1 113 ? 1.126 5.614 -16.939 1.00 91.12 113 ARG A O 1
ATOM 826 N N . PHE A 1 114 ? 3.153 6.534 -17.240 1.00 88.12 114 PHE A N 1
ATOM 827 C CA . PHE A 1 114 ? 2.714 7.899 -16.940 1.00 88.12 114 PHE A CA 1
ATOM 828 C C . PHE A 1 114 ? 1.671 8.404 -17.937 1.00 88.12 114 PHE A C 1
ATOM 830 O O . PHE A 1 114 ? 0.772 9.149 -17.554 1.00 88.12 114 PHE A O 1
ATOM 837 N N . LEU A 1 115 ? 1.739 7.931 -19.181 1.00 88.56 115 LEU A N 1
ATOM 838 C CA . LEU A 1 115 ? 0.757 8.211 -20.226 1.00 88.56 115 LEU A CA 1
ATOM 839 C C . LEU A 1 115 ? -0.442 7.242 -20.216 1.00 88.56 115 LEU A C 1
ATOM 841 O O . LEU A 1 115 ? -1.262 7.267 -21.124 1.00 88.56 115 LEU A O 1
ATOM 845 N N . GLY A 1 116 ? -0.590 6.435 -19.159 1.00 87.62 116 GLY A N 1
ATOM 846 C CA . GLY A 1 116 ? -1.796 5.654 -18.876 1.00 87.62 116 GLY A CA 1
ATOM 847 C C . GLY A 1 116 ? -1.792 4.216 -19.394 1.00 87.62 116 GLY A C 1
ATOM 848 O O . GLY A 1 116 ? -2.782 3.511 -19.197 1.00 87.62 116 GLY A O 1
ATOM 849 N N . LEU A 1 117 ? -0.700 3.746 -20.006 1.00 89.81 117 LEU A N 1
ATOM 850 C CA . LEU A 1 117 ? -0.650 2.418 -20.616 1.00 89.81 117 LEU A CA 1
ATOM 851 C C . LEU A 1 117 ? 0.017 1.369 -19.709 1.00 89.81 117 LEU A C 1
ATOM 853 O O . LEU A 1 117 ? 0.994 1.655 -19.006 1.00 89.81 117 LEU A O 1
ATOM 857 N N . PRO A 1 118 ? -0.443 0.105 -19.739 1.00 91.69 118 PRO A N 1
ATOM 858 C CA . PRO A 1 118 ? 0.327 -1.023 -19.233 1.00 91.69 118 PRO A CA 1
ATOM 859 C C . PRO A 1 118 ? 1.740 -1.027 -19.826 1.00 91.69 118 PRO A C 1
ATOM 861 O O . PRO A 1 118 ? 1.932 -0.702 -20.999 1.00 91.69 118 PRO A O 1
ATOM 864 N N . ALA A 1 119 ? 2.734 -1.399 -19.017 1.00 94.12 119 ALA A N 1
ATOM 865 C CA . ALA A 1 119 ? 4.127 -1.314 -19.440 1.00 94.12 119 ALA A CA 1
ATOM 866 C C . ALA A 1 119 ? 5.019 -2.394 -18.821 1.00 94.12 119 ALA A C 1
ATOM 868 O O . ALA A 1 119 ? 4.885 -2.718 -17.633 1.00 94.12 119 ALA A O 1
ATOM 869 N N . ILE A 1 120 ? 5.932 -2.920 -19.641 1.00 97.00 120 ILE A N 1
ATOM 870 C CA . ILE A 1 120 ? 6.938 -3.923 -19.274 1.00 97.00 120 ILE A CA 1
ATOM 871 C C . ILE A 1 120 ? 8.320 -3.410 -19.687 1.00 97.00 120 ILE A C 1
ATOM 873 O O . ILE A 1 120 ? 8.510 -2.999 -20.829 1.00 97.00 120 ILE A O 1
ATOM 877 N N . ALA A 1 121 ? 9.289 -3.488 -18.782 1.00 97.81 121 ALA A N 1
ATOM 878 C CA . ALA A 1 121 ? 10.711 -3.379 -19.086 1.00 97.81 121 ALA A CA 1
ATOM 879 C C . ALA A 1 121 ? 11.329 -4.782 -19.057 1.00 97.81 121 ALA A C 1
ATOM 881 O O . ALA A 1 121 ? 11.070 -5.537 -18.118 1.00 97.81 121 ALA A O 1
ATOM 882 N N . VAL A 1 122 ? 12.113 -5.149 -20.071 1.00 98.56 122 VAL A N 1
ATOM 883 C CA . VAL A 1 122 ? 12.731 -6.476 -20.173 1.00 98.56 122 VAL A CA 1
ATOM 884 C C . VAL A 1 122 ? 14.227 -6.399 -20.460 1.00 98.56 122 VAL A C 1
ATOM 886 O O . VAL A 1 122 ? 14.681 -5.717 -21.379 1.00 98.56 122 VAL A O 1
ATOM 889 N N . SER A 1 123 ? 14.976 -7.197 -19.706 1.00 98.12 123 SER A N 1
ATOM 890 C CA . SER A 1 123 ? 16.431 -7.251 -19.753 1.00 98.12 123 SER A CA 1
ATOM 891 C C . SER A 1 123 ? 16.925 -8.693 -19.770 1.00 98.12 123 SER A C 1
ATOM 893 O O . SER A 1 123 ? 16.419 -9.553 -19.039 1.00 98.12 123 SER A O 1
ATOM 895 N N . LEU A 1 124 ? 17.928 -8.971 -20.602 1.00 97.94 124 LEU A N 1
ATOM 896 C CA . LEU A 1 124 ? 18.622 -10.253 -20.619 1.00 97.94 124 LEU A CA 1
ATOM 897 C C . LEU A 1 124 ? 19.831 -10.181 -19.679 1.00 97.94 124 LEU A C 1
ATOM 899 O O . LEU A 1 124 ? 20.692 -9.312 -19.814 1.00 97.94 124 LEU A O 1
ATOM 903 N N . VAL A 1 125 ? 19.920 -11.117 -18.734 1.00 95.62 125 VAL A N 1
ATOM 904 C CA . VAL A 1 125 ? 21.034 -11.211 -17.781 1.00 95.62 125 VAL A CA 1
ATOM 905 C C . VAL A 1 125 ? 22.219 -11.891 -18.463 1.00 95.62 125 VAL A C 1
ATOM 907 O O . VAL A 1 125 ? 22.515 -13.060 -18.209 1.00 95.62 125 VAL A O 1
ATOM 910 N N . SER A 1 126 ? 22.853 -11.161 -19.380 1.00 91.50 126 SER A N 1
ATOM 911 C CA . SER A 1 126 ? 24.033 -11.612 -20.115 1.00 91.50 126 SER A CA 1
ATOM 912 C C . SER A 1 126 ? 25.336 -11.230 -19.404 1.00 91.50 126 SER A C 1
ATOM 914 O O . SER A 1 126 ? 25.375 -10.322 -18.569 1.00 91.50 126 SER A O 1
ATOM 916 N N . HIS A 1 127 ? 26.421 -11.923 -19.749 1.00 83.88 127 HIS A N 1
ATOM 917 C CA . HIS A 1 127 ? 27.771 -11.558 -19.328 1.00 83.88 127 HIS A CA 1
ATOM 918 C C . HIS A 1 127 ? 28.432 -10.657 -20.382 1.00 83.88 127 HIS A C 1
ATOM 920 O O . HIS A 1 127 ? 28.338 -10.926 -21.579 1.00 83.88 127 HIS A O 1
ATOM 926 N N . ASP A 1 128 ? 29.105 -9.593 -19.936 1.00 82.75 128 ASP A N 1
ATOM 927 C CA . ASP A 1 128 ? 29.850 -8.642 -20.779 1.00 82.75 128 ASP A CA 1
ATOM 928 C C . ASP A 1 128 ? 29.042 -8.057 -21.955 1.00 82.75 128 ASP A C 1
ATOM 930 O O . ASP A 1 128 ? 29.585 -7.847 -23.041 1.00 82.75 128 ASP A O 1
ATOM 934 N N . HIS A 1 129 ? 27.742 -7.807 -21.751 1.00 84.19 129 HIS A N 1
ATOM 935 C CA . HIS A 1 129 ? 26.818 -7.280 -22.770 1.00 84.19 129 HIS A CA 1
ATOM 936 C C . HIS A 1 129 ? 26.652 -8.196 -24.002 1.00 84.19 129 HIS A C 1
ATOM 938 O O . HIS A 1 129 ? 26.255 -7.755 -25.084 1.00 84.19 129 HIS A O 1
ATOM 944 N N . ARG A 1 130 ? 26.965 -9.492 -23.867 1.00 88.00 130 ARG A N 1
ATOM 945 C CA . ARG A 1 130 ? 26.915 -10.486 -24.950 1.00 88.00 130 ARG A CA 1
ATOM 946 C C . ARG A 1 130 ? 25.810 -11.508 -24.714 1.00 88.00 130 ARG A C 1
ATOM 948 O O . ARG A 1 130 ? 26.071 -12.640 -24.325 1.00 88.00 130 ARG A O 1
ATOM 955 N N . GLY A 1 131 ? 24.579 -11.104 -25.012 1.00 90.56 131 GLY A N 1
ATOM 956 C CA . GLY A 1 131 ? 23.404 -11.975 -24.947 1.00 90.56 131 GLY A CA 1
ATOM 957 C C . GLY A 1 131 ? 23.350 -13.047 -26.041 1.00 90.56 131 GLY A C 1
ATOM 958 O O . GLY A 1 131 ? 23.453 -12.731 -27.234 1.00 90.56 131 GLY A O 1
ATOM 959 N N . ALA A 1 132 ? 23.115 -14.302 -25.655 1.00 94.62 132 ALA A N 1
ATOM 960 C CA . ALA A 1 132 ? 22.906 -15.409 -26.588 1.00 94.62 132 ALA A CA 1
ATOM 961 C C . ALA A 1 132 ? 21.415 -15.672 -26.868 1.00 94.62 132 ALA A C 1
ATOM 963 O O . ALA A 1 132 ? 21.027 -15.810 -28.032 1.00 94.62 132 ALA A O 1
ATOM 964 N N . HIS A 1 133 ? 20.580 -15.671 -25.828 1.00 97.25 133 HIS A N 1
ATOM 965 C CA . HIS A 1 133 ? 19.219 -16.217 -25.832 1.00 97.25 133 HIS A CA 1
ATOM 966 C C . HIS A 1 133 ? 18.118 -15.145 -25.743 1.00 97.25 133 HIS A C 1
ATOM 968 O O . HIS A 1 133 ? 17.188 -15.228 -24.937 1.00 97.25 133 HIS A O 1
ATOM 974 N N . TYR A 1 134 ? 18.191 -14.124 -26.604 1.00 98.06 134 TYR A N 1
ATOM 975 C CA . TYR A 1 134 ? 17.155 -13.081 -26.706 1.00 98.06 134 TYR A CA 1
ATOM 976 C C . TYR A 1 134 ? 15.761 -13.639 -27.032 1.00 98.06 134 TYR A C 1
ATOM 978 O O . TYR A 1 134 ? 14.754 -13.091 -26.593 1.00 98.06 134 TYR A O 1
ATOM 986 N N . ASP A 1 135 ? 15.690 -14.750 -27.764 1.00 97.94 135 ASP A N 1
ATOM 987 C CA . ASP A 1 135 ? 14.448 -15.459 -28.074 1.00 97.94 135 ASP A CA 1
ATOM 988 C C . ASP A 1 135 ? 13.731 -15.941 -26.804 1.00 97.94 135 ASP A C 1
ATOM 990 O O . ASP A 1 135 ? 12.505 -15.876 -26.714 1.00 97.94 135 ASP A O 1
ATOM 994 N N . SER A 1 136 ? 14.496 -16.358 -25.792 1.00 98.25 136 SER A N 1
ATOM 995 C CA . SER A 1 136 ? 13.957 -16.808 -24.509 1.00 98.25 136 SER A CA 1
ATOM 996 C C . SER A 1 136 ? 13.380 -15.637 -23.714 1.00 98.25 136 SER A C 1
ATOM 998 O O . SER A 1 136 ? 12.306 -15.761 -23.124 1.00 98.25 136 SER A O 1
ATOM 1000 N N . ALA A 1 137 ? 14.021 -14.467 -23.774 1.00 98.25 137 ALA A N 1
ATOM 1001 C CA . ALA A 1 137 ? 13.470 -13.251 -23.185 1.00 98.25 137 ALA A CA 1
ATOM 1002 C C . ALA A 1 137 ? 12.208 -12.762 -23.909 1.00 98.25 137 ALA A C 1
ATOM 1004 O O . ALA A 1 137 ? 11.217 -12.434 -23.257 1.00 98.25 137 ALA A O 1
ATOM 1005 N N . ALA A 1 138 ? 12.188 -12.802 -25.242 1.00 98.19 138 ALA A N 1
ATOM 1006 C CA . ALA A 1 138 ? 11.005 -12.446 -26.020 1.00 98.19 138 ALA A CA 1
ATOM 1007 C C . ALA A 1 138 ? 9.816 -13.386 -25.726 1.00 98.19 138 ALA A C 1
ATOM 1009 O O . ALA A 1 138 ? 8.682 -12.928 -25.570 1.00 98.19 138 ALA A O 1
ATOM 1010 N N . ASN A 1 139 ? 10.072 -14.691 -25.566 1.00 98.00 139 ASN A N 1
ATOM 1011 C CA . ASN A 1 139 ? 9.059 -15.669 -25.151 1.00 98.00 139 ASN A CA 1
ATOM 1012 C C . ASN A 1 139 ? 8.500 -15.375 -23.752 1.00 98.00 139 ASN A C 1
ATOM 1014 O O . ASN A 1 139 ? 7.290 -15.484 -23.537 1.00 98.00 139 ASN A O 1
ATOM 1018 N N . ALA A 1 140 ? 9.353 -14.969 -22.806 1.00 98.00 140 ALA A N 1
ATOM 1019 C CA . ALA A 1 140 ? 8.910 -14.587 -21.468 1.00 98.00 140 ALA A CA 1
ATOM 1020 C C . ALA A 1 140 ? 7.948 -13.388 -21.511 1.00 98.00 140 ALA A C 1
ATOM 1022 O O . ALA A 1 140 ? 6.877 -13.436 -20.900 1.00 98.00 140 ALA A O 1
ATOM 1023 N N . VAL A 1 141 ? 8.288 -12.348 -22.281 1.00 97.56 141 VAL A N 1
ATOM 1024 C CA . VAL A 1 141 ? 7.431 -11.165 -22.465 1.00 97.56 141 VAL A CA 1
ATOM 1025 C C . VAL A 1 141 ? 6.095 -11.544 -23.088 1.00 97.56 141 VAL A C 1
ATOM 1027 O O . VAL A 1 141 ? 5.056 -11.114 -22.597 1.00 97.56 141 VAL A O 1
ATOM 1030 N N . LEU A 1 142 ? 6.099 -12.382 -24.127 1.00 95.56 142 LEU A N 1
ATOM 1031 C CA . LEU A 1 142 ? 4.877 -12.822 -24.797 1.00 95.56 142 LEU A CA 1
ATOM 1032 C C . LEU A 1 142 ? 3.896 -13.502 -23.825 1.00 95.56 142 LEU A C 1
ATOM 1034 O O . LEU A 1 142 ? 2.689 -13.246 -23.872 1.00 95.56 142 LEU A O 1
ATOM 1038 N N . LEU A 1 143 ? 4.401 -14.350 -22.923 1.00 94.69 143 LEU A N 1
ATOM 1039 C CA . LEU A 1 143 ? 3.582 -15.004 -21.900 1.00 94.69 143 LEU A CA 1
ATOM 1040 C C . LEU A 1 143 ? 3.027 -14.009 -20.874 1.00 94.69 143 LEU A C 1
ATOM 1042 O O . LEU A 1 143 ? 1.843 -14.081 -20.540 1.00 94.69 143 LEU A O 1
ATOM 1046 N N . LEU A 1 144 ? 3.852 -13.067 -20.409 1.00 94.19 144 LEU A N 1
ATOM 1047 C CA . LEU A 1 144 ? 3.427 -12.030 -19.465 1.00 94.19 144 LEU A CA 1
ATOM 1048 C C . LEU A 1 144 ? 2.375 -11.104 -20.084 1.00 94.19 144 LEU A C 1
ATOM 1050 O O . LEU A 1 144 ? 1.334 -10.862 -19.479 1.00 94.19 144 LEU A O 1
ATOM 1054 N N . MET A 1 145 ? 2.594 -10.660 -21.319 1.00 90.62 145 MET A N 1
ATOM 1055 C CA . MET A 1 145 ? 1.671 -9.810 -22.068 1.00 90.62 145 MET A CA 1
ATOM 1056 C C . MET A 1 145 ? 0.297 -10.474 -22.233 1.00 90.62 145 MET A C 1
ATOM 1058 O O . MET A 1 145 ? -0.728 -9.857 -21.948 1.00 90.62 145 MET A O 1
ATOM 1062 N N . ARG A 1 146 ? 0.256 -11.764 -22.604 1.00 87.69 146 ARG A N 1
ATOM 1063 C CA . ARG A 1 146 ? -1.003 -12.529 -22.686 1.00 87.69 146 ARG A CA 1
ATOM 1064 C C . ARG A 1 146 ? -1.742 -12.591 -21.350 1.00 87.69 146 ARG A C 1
ATOM 1066 O O . ARG A 1 146 ? -2.969 -12.594 -21.342 1.00 87.69 146 ARG A O 1
ATOM 1073 N N . ARG A 1 147 ? -1.017 -12.646 -20.229 1.00 85.88 147 ARG A N 1
ATOM 1074 C CA . ARG A 1 147 ? -1.626 -12.642 -18.895 1.00 85.88 147 ARG A CA 1
ATOM 1075 C C . ARG A 1 147 ? -2.203 -11.271 -18.540 1.00 85.88 147 ARG A C 1
ATOM 1077 O O . ARG A 1 147 ? -3.334 -11.219 -18.069 1.00 85.88 147 ARG A O 1
ATOM 1084 N N . LEU A 1 148 ? -1.467 -10.196 -18.823 1.00 81.69 148 LEU A N 1
ATOM 1085 C CA . LEU A 1 148 ? -1.887 -8.816 -18.548 1.00 81.69 148 LEU A CA 1
ATOM 1086 C C . LEU A 1 148 ? -3.126 -8.382 -19.337 1.00 81.69 148 LEU A C 1
ATOM 1088 O O . LEU A 1 148 ? -3.870 -7.528 -18.871 1.00 81.69 148 LEU A O 1
ATOM 1092 N N . LEU A 1 149 ? -3.374 -8.984 -20.502 1.00 75.19 149 LEU A N 1
ATOM 1093 C CA . LEU A 1 149 ? -4.608 -8.759 -21.259 1.00 75.19 149 LEU A CA 1
ATOM 1094 C C . LEU A 1 149 ? -5.860 -9.310 -20.567 1.00 75.19 149 LEU A C 1
ATOM 1096 O O . LEU A 1 149 ? -6.948 -8.776 -20.752 1.00 75.19 149 LEU A O 1
ATOM 1100 N N . VAL A 1 150 ? -5.721 -10.403 -19.814 1.00 79.38 150 VAL A N 1
ATOM 1101 C CA . VAL A 1 150 ? -6.840 -11.047 -19.108 1.00 79.38 150 VAL A CA 1
ATOM 1102 C C . VAL A 1 150 ? -7.016 -10.452 -17.711 1.00 79.38 150 VAL A C 1
ATOM 1104 O O . VAL A 1 150 ? -8.140 -10.338 -17.230 1.00 79.38 150 VAL A O 1
ATOM 1107 N N . ASP A 1 151 ? -5.906 -10.096 -17.067 1.00 78.00 151 ASP A N 1
ATOM 1108 C CA . ASP A 1 151 ? -5.839 -9.628 -15.685 1.00 78.00 151 ASP A CA 1
ATOM 1109 C C . ASP A 1 151 ? -4.878 -8.425 -15.602 1.00 78.00 151 ASP A C 1
ATOM 1111 O O . ASP A 1 151 ? -3.669 -8.606 -15.404 1.00 78.00 151 ASP A O 1
ATOM 1115 N N . PRO A 1 152 ? -5.374 -7.203 -15.874 1.00 71.69 152 PRO A N 1
ATOM 1116 C CA . PRO A 1 152 ? -4.537 -6.015 -15.957 1.00 71.69 152 PRO A CA 1
ATOM 1117 C C . PRO A 1 152 ? -3.983 -5.618 -14.585 1.00 71.69 152 PRO A C 1
ATOM 1119 O O . PRO A 1 152 ? -4.656 -5.712 -13.559 1.00 71.69 152 PRO A O 1
ATOM 1122 N N . LEU A 1 153 ? -2.744 -5.123 -14.574 1.00 71.75 153 LEU A N 1
ATOM 1123 C CA . LEU A 1 153 ? -2.119 -4.603 -13.359 1.00 71.75 153 LEU A CA 1
ATOM 1124 C C . LEU A 1 153 ? -2.823 -3.337 -12.855 1.00 71.75 153 LEU A C 1
ATOM 1126 O O . LEU A 1 153 ? -3.379 -2.581 -13.657 1.00 71.75 153 LEU A O 1
ATOM 1130 N N . PRO A 1 154 ? -2.703 -3.038 -11.548 1.00 76.81 154 PRO A N 1
ATOM 1131 C CA . PRO A 1 154 ? -2.994 -1.713 -11.024 1.00 76.81 154 PRO A CA 1
ATOM 1132 C C . PRO A 1 154 ? -2.310 -0.613 -11.848 1.00 76.81 154 PRO A C 1
ATOM 1134 O O . PRO A 1 154 ? -1.174 -0.768 -12.315 1.00 76.81 154 PRO A O 1
ATOM 1137 N N . ALA A 1 155 ? -3.009 0.511 -12.016 1.00 70.94 155 ALA A N 1
ATOM 1138 C CA . ALA A 1 155 ? -2.576 1.624 -12.861 1.00 70.94 155 ALA A CA 1
ATOM 1139 C C . ALA A 1 155 ? -1.270 2.298 -12.391 1.00 70.94 155 ALA A C 1
ATOM 1141 O O . ALA A 1 155 ? -0.683 3.065 -13.137 1.00 70.94 155 ALA A O 1
ATOM 1142 N N . ASP A 1 156 ? -0.765 1.983 -11.202 1.00 81.19 156 ASP A N 1
ATOM 1143 C CA . ASP A 1 156 ? 0.416 2.578 -10.566 1.00 81.19 156 ASP A CA 1
ATOM 1144 C C . ASP A 1 156 ? 1.670 1.672 -10.585 1.00 81.19 156 ASP A C 1
ATOM 1146 O O . ASP A 1 156 ? 2.643 1.941 -9.875 1.00 81.19 156 ASP A O 1
ATOM 1150 N N . THR A 1 157 ? 1.661 0.593 -11.380 1.00 90.06 157 THR A N 1
ATOM 1151 C CA . THR A 1 157 ? 2.682 -0.471 -11.305 1.00 90.06 157 THR A CA 1
ATOM 1152 C C . THR A 1 157 ? 3.191 -0.935 -12.669 1.00 90.06 157 THR A C 1
ATOM 1154 O O . THR A 1 157 ? 2.429 -1.552 -13.407 1.00 90.06 157 THR A O 1
ATOM 1157 N N . ILE A 1 158 ? 4.483 -0.784 -12.982 1.00 94.19 158 ILE A N 1
ATOM 1158 C CA . ILE A 1 158 ? 5.107 -1.434 -14.160 1.00 94.19 158 ILE A CA 1
ATOM 1159 C C . ILE A 1 158 ? 5.816 -2.739 -13.776 1.00 94.19 158 ILE A C 1
ATOM 1161 O O . ILE A 1 158 ? 6.132 -2.954 -12.605 1.00 94.19 158 ILE A O 1
ATOM 1165 N N . LEU A 1 159 ? 6.074 -3.613 -14.753 1.00 96.75 159 LEU A N 1
ATOM 1166 C CA . LEU A 1 159 ? 6.858 -4.835 -14.532 1.00 96.75 159 LEU A CA 1
ATOM 1167 C C . LEU A 1 159 ? 8.296 -4.655 -15.012 1.00 96.75 159 LEU A C 1
ATOM 1169 O O . LEU A 1 159 ? 8.518 -4.423 -16.198 1.00 96.75 159 LEU A O 1
ATOM 1173 N N . ASN A 1 160 ? 9.257 -4.830 -14.107 1.00 98.06 160 ASN A N 1
ATOM 1174 C CA . ASN A 1 160 ? 10.665 -5.010 -14.448 1.00 98.06 160 ASN A CA 1
ATOM 1175 C C . ASN A 1 160 ? 10.971 -6.510 -14.546 1.00 98.06 160 ASN A C 1
ATOM 1177 O O . ASN A 1 160 ? 10.820 -7.240 -13.562 1.00 98.06 160 ASN A O 1
ATOM 1181 N N . VAL A 1 161 ? 11.374 -6.972 -15.727 1.00 98.62 161 VAL A N 1
ATOM 1182 C CA . VAL A 1 161 ? 11.559 -8.390 -16.046 1.00 98.62 161 VAL A CA 1
ATOM 1183 C C . VAL A 1 161 ? 13.019 -8.660 -16.383 1.00 98.62 161 VAL A C 1
ATOM 1185 O O . VAL A 1 161 ? 13.555 -8.107 -17.339 1.00 98.62 161 VAL A O 1
ATOM 1188 N N . ASN A 1 162 ? 13.653 -9.561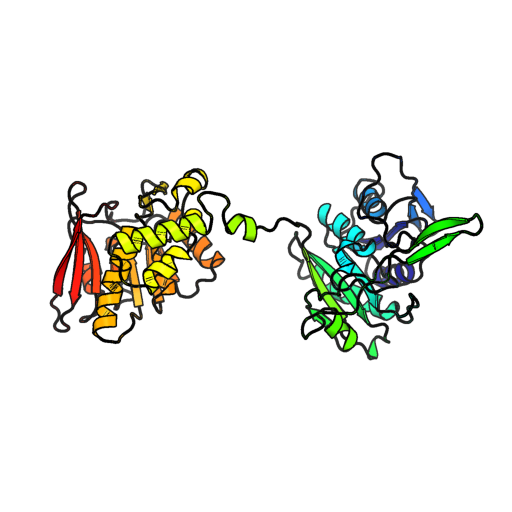 -15.635 1.00 98.56 162 ASN A N 1
ATOM 1189 C CA . ASN A 1 162 ? 15.014 -10.015 -15.919 1.00 98.56 162 ASN A CA 1
ATOM 1190 C C . ASN A 1 162 ? 15.009 -11.504 -16.266 1.00 98.56 162 ASN A C 1
ATOM 1192 O O . ASN A 1 162 ? 14.520 -12.339 -15.499 1.00 98.56 162 ASN A O 1
ATOM 1196 N N . VAL A 1 163 ? 15.565 -11.836 -17.429 1.00 98.62 163 VAL A N 1
ATOM 1197 C CA . VAL A 1 163 ? 15.569 -13.195 -17.979 1.00 98.62 163 VAL A CA 1
ATOM 1198 C C . VAL A 1 163 ? 16.999 -13.735 -17.959 1.00 98.62 163 VAL A C 1
ATOM 1200 O O . VAL A 1 163 ? 17.890 -13.072 -18.492 1.00 98.62 163 VAL A O 1
ATOM 1203 N N . PRO A 1 164 ? 17.263 -14.911 -17.361 1.00 97.88 164 PRO A N 1
ATOM 1204 C CA . PRO A 1 164 ? 18.596 -15.499 -17.395 1.00 97.88 164 PRO A CA 1
ATOM 1205 C C . PRO A 1 164 ? 18.966 -15.889 -18.831 1.00 97.88 164 PRO A C 1
ATOM 1207 O O . PRO A 1 164 ? 18.136 -16.440 -19.551 1.00 97.88 164 PRO A O 1
ATOM 1210 N N . ASP A 1 165 ? 20.210 -15.622 -19.237 1.00 97.44 165 ASP A N 1
ATOM 1211 C CA . ASP A 1 165 ? 20.698 -15.917 -20.590 1.00 97.44 165 ASP A CA 1
ATOM 1212 C C . ASP A 1 165 ? 20.915 -17.425 -20.797 1.00 97.44 165 ASP A C 1
ATOM 1214 O O . ASP A 1 165 ? 22.024 -17.946 -20.680 1.00 97.44 165 ASP A O 1
ATOM 1218 N N . ARG A 1 166 ? 19.815 -18.151 -21.019 1.00 96.81 166 ARG A N 1
ATOM 1219 C CA . ARG A 1 166 ? 19.763 -19.608 -21.202 1.00 96.81 166 ARG A CA 1
ATOM 1220 C C . ARG A 1 166 ? 18.709 -19.981 -22.247 1.00 96.81 166 ARG A C 1
ATOM 1222 O O . ARG A 1 166 ? 17.745 -19.231 -22.410 1.00 96.81 166 ARG A O 1
ATOM 1229 N N . PRO A 1 167 ? 18.832 -21.148 -22.905 1.00 97.88 167 PRO A N 1
ATOM 1230 C CA . PRO A 1 167 ? 17.786 -21.655 -23.785 1.00 97.88 167 PRO A CA 1
ATOM 1231 C C . PRO A 1 167 ? 16.443 -21.776 -23.057 1.00 97.88 167 PRO A C 1
ATOM 1233 O O . PRO A 1 167 ? 16.401 -22.168 -21.891 1.00 97.88 167 PRO A O 1
ATOM 1236 N N . TRP A 1 168 ? 15.336 -21.544 -23.767 1.00 98.06 168 TRP A N 1
ATOM 1237 C CA . TRP A 1 168 ? 13.986 -21.575 -23.190 1.00 98.06 168 TRP A CA 1
ATOM 1238 C C . TRP A 1 168 ? 13.672 -22.871 -22.427 1.00 98.06 168 TRP A C 1
ATOM 1240 O O . TRP A 1 168 ? 13.042 -22.838 -21.375 1.00 98.06 168 TRP A O 1
ATOM 1250 N N . ALA A 1 169 ? 14.158 -24.013 -22.922 1.00 97.69 169 ALA A N 1
ATOM 1251 C CA . ALA A 1 169 ? 13.971 -25.318 -22.286 1.00 97.69 169 ALA A CA 1
ATOM 1252 C C . ALA A 1 169 ? 14.652 -25.448 -20.906 1.00 97.69 169 ALA A C 1
ATOM 1254 O O . ALA A 1 169 ? 14.288 -26.325 -20.128 1.00 97.69 169 ALA A O 1
ATOM 1255 N N . GLU A 1 170 ? 15.632 -24.595 -20.600 1.00 97.75 170 GLU A N 1
ATOM 1256 C CA . GLU A 1 170 ? 16.352 -24.566 -19.321 1.00 97.75 170 GLU A CA 1
ATOM 1257 C C . GLU A 1 170 ? 15.818 -23.498 -18.353 1.00 97.75 170 GLU A C 1
ATOM 1259 O O . GLU A 1 170 ? 16.232 -23.454 -17.187 1.00 97.75 170 GLU A O 1
ATOM 1264 N N . ILE A 1 171 ? 14.892 -22.649 -18.808 1.00 98.25 171 ILE A N 1
ATOM 1265 C CA . ILE A 1 171 ? 14.182 -21.696 -17.956 1.00 98.25 171 ILE A CA 1
ATOM 1266 C C . ILE A 1 171 ? 13.245 -22.480 -17.037 1.00 98.25 171 ILE A C 1
ATOM 1268 O O . ILE A 1 171 ? 12.336 -23.177 -17.483 1.00 98.25 171 ILE A O 1
ATOM 1272 N N . ARG A 1 172 ? 13.457 -22.364 -15.724 1.00 97.69 172 ARG A N 1
ATOM 1273 C CA . ARG A 1 172 ? 12.740 -23.176 -14.724 1.00 97.69 172 ARG A CA 1
ATOM 1274 C C . ARG A 1 172 ? 11.318 -22.700 -14.444 1.00 97.69 172 ARG A C 1
ATOM 1276 O O . ARG A 1 172 ? 10.529 -23.445 -13.869 1.00 97.69 172 ARG A O 1
ATOM 1283 N N . GLY A 1 173 ? 11.002 -21.464 -14.819 1.00 97.75 173 GLY A N 1
ATOM 1284 C CA . GLY A 1 173 ? 9.704 -20.839 -14.602 1.00 97.75 173 GLY A CA 1
ATOM 1285 C C . GLY A 1 173 ? 9.823 -19.343 -14.334 1.00 97.75 173 GLY A C 1
ATOM 1286 O O . GLY A 1 173 ? 10.852 -18.729 -14.617 1.00 97.75 173 GLY A O 1
ATOM 1287 N N . PHE A 1 174 ? 8.764 -18.781 -13.759 1.00 98.38 174 PHE A N 1
ATOM 1288 C CA . PHE A 1 174 ? 8.660 -17.375 -13.371 1.00 98.38 174 PHE A CA 1
ATOM 1289 C C . PHE A 1 174 ? 8.589 -17.261 -11.853 1.00 98.38 174 PHE A C 1
ATOM 1291 O O . PHE A 1 174 ? 7.935 -18.078 -11.204 1.00 98.38 174 PHE A O 1
ATOM 1298 N N . GLU A 1 175 ? 9.203 -16.221 -11.301 1.00 98.06 175 GLU A N 1
ATOM 1299 C CA . GLU A 1 175 ? 9.073 -15.866 -9.892 1.00 98.06 175 GLU A CA 1
ATOM 1300 C C . GLU A 1 175 ? 8.792 -14.374 -9.739 1.00 98.06 175 GLU A C 1
ATOM 1302 O O . GLU A 1 175 ? 9.435 -13.533 -10.371 1.00 98.06 175 GLU A O 1
ATOM 1307 N N . VAL A 1 176 ? 7.831 -14.052 -8.870 1.00 97.25 176 VAL A N 1
ATOM 1308 C CA . VAL A 1 176 ? 7.623 -12.676 -8.418 1.00 97.25 176 VAL A CA 1
ATOM 1309 C C . VAL A 1 176 ? 8.695 -12.357 -7.387 1.00 97.25 176 VAL A C 1
ATOM 1311 O O . VAL A 1 176 ? 8.846 -13.078 -6.400 1.00 97.25 176 VAL A O 1
ATOM 1314 N N . THR A 1 177 ? 9.434 -11.281 -7.620 1.00 97.31 177 THR A N 1
ATOM 1315 C CA . THR A 1 177 ? 10.624 -10.929 -6.840 1.00 97.31 177 THR A CA 1
ATOM 1316 C C . THR A 1 177 ? 10.531 -9.525 -6.263 1.00 97.31 177 THR A C 1
ATOM 1318 O O . THR A 1 177 ? 9.779 -8.682 -6.749 1.00 97.31 177 THR A O 1
ATOM 1321 N N . ARG A 1 178 ? 11.325 -9.260 -5.222 1.00 95.75 178 ARG A N 1
ATOM 1322 C CA . ARG A 1 178 ? 11.668 -7.898 -4.785 1.00 95.75 178 ARG A CA 1
ATOM 1323 C C . ARG A 1 178 ? 13.041 -7.506 -5.334 1.00 95.75 178 ARG A C 1
ATOM 1325 O O . ARG A 1 178 ? 13.863 -8.382 -5.597 1.00 95.75 178 ARG A O 1
ATOM 1332 N N . LEU A 1 179 ? 13.316 -6.206 -5.426 1.00 93.44 179 LEU A N 1
ATOM 1333 C CA . LEU A 1 179 ? 14.667 -5.720 -5.720 1.00 93.44 179 LEU A CA 1
ATOM 1334 C C . LEU A 1 179 ? 15.639 -6.166 -4.614 1.00 93.44 179 LEU A C 1
ATOM 1336 O O . LEU A 1 179 ? 15.339 -6.024 -3.420 1.00 93.44 179 LEU A O 1
ATOM 1340 N N . GLY A 1 180 ? 16.779 -6.729 -5.007 1.00 90.75 180 GLY A N 1
ATOM 1341 C CA . GLY A 1 180 ? 17.943 -6.865 -4.137 1.00 90.75 180 GLY A CA 1
ATOM 1342 C C . GLY A 1 180 ? 18.732 -5.559 -4.032 1.00 90.75 180 GLY A C 1
ATOM 1343 O O . GLY A 1 180 ? 18.256 -4.493 -4.422 1.00 90.75 180 GLY A O 1
ATOM 1344 N N . ARG A 1 181 ? 19.956 -5.634 -3.505 1.00 85.88 181 ARG A N 1
ATOM 1345 C CA . ARG A 1 181 ? 20.826 -4.462 -3.306 1.00 85.88 181 ARG A CA 1
ATOM 1346 C C . ARG A 1 181 ? 22.280 -4.790 -3.616 1.00 85.88 181 ARG A C 1
ATOM 1348 O O . ARG A 1 181 ? 22.745 -5.894 -3.326 1.00 85.88 181 ARG A O 1
ATOM 1355 N N . ARG A 1 182 ? 23.015 -3.811 -4.141 1.00 80.12 182 ARG A N 1
ATOM 1356 C CA . ARG A 1 182 ? 24.479 -3.864 -4.259 1.00 80.12 182 ARG A CA 1
ATOM 1357 C C . ARG A 1 182 ? 25.142 -3.004 -3.184 1.00 80.12 182 ARG A C 1
ATOM 1359 O O . ARG A 1 182 ? 24.568 -2.037 -2.682 1.00 80.12 182 ARG A O 1
ATOM 1366 N N . HIS A 1 183 ? 26.384 -3.329 -2.849 1.00 73.56 183 HIS A N 1
ATOM 1367 C CA . HIS A 1 183 ? 27.235 -2.439 -2.074 1.00 73.56 183 HIS A CA 1
ATOM 1368 C C . HIS A 1 183 ? 27.527 -1.147 -2.849 1.00 73.56 183 HIS A C 1
ATOM 1370 O O . HIS A 1 183 ? 27.361 -1.060 -4.069 1.00 73.56 183 HIS A O 1
ATOM 1376 N N . ARG A 1 184 ? 28.000 -0.127 -2.123 1.00 69.81 184 ARG A N 1
ATOM 1377 C CA . ARG A 1 184 ? 28.427 1.148 -2.711 1.00 69.81 184 ARG A CA 1
ATOM 1378 C C . ARG A 1 184 ? 29.391 0.893 -3.877 1.00 69.81 184 ARG A C 1
ATOM 1380 O O . ARG A 1 184 ? 30.320 0.100 -3.734 1.00 69.81 184 ARG A O 1
ATOM 1387 N N . ALA A 1 185 ? 29.172 1.591 -4.993 1.00 73.62 185 ALA A N 1
ATOM 1388 C CA . ALA A 1 185 ? 30.047 1.526 -6.161 1.00 73.62 185 ALA A CA 1
ATOM 1389 C C . ALA A 1 185 ? 31.517 1.759 -5.783 1.00 73.62 185 ALA A C 1
ATOM 1391 O O . ALA A 1 185 ? 31.825 2.504 -4.840 1.00 73.62 185 ALA A O 1
ATOM 1392 N N . ALA A 1 186 ? 32.416 1.123 -6.532 1.00 75.25 186 ALA A N 1
ATOM 1393 C CA . ALA A 1 186 ? 33.846 1.294 -6.347 1.00 75.25 186 ALA A CA 1
ATOM 1394 C C . ALA A 1 186 ? 34.251 2.775 -6.521 1.00 75.25 186 ALA A C 1
ATOM 1396 O O . ALA A 1 186 ? 33.576 3.531 -7.229 1.00 75.25 186 ALA A O 1
ATOM 1397 N N . PRO A 1 187 ? 35.349 3.222 -5.882 1.00 82.94 187 PRO A N 1
ATOM 1398 C CA . PRO A 1 187 ? 35.832 4.592 -6.025 1.00 82.94 187 PRO A CA 1
ATOM 1399 C C . PRO A 1 187 ? 36.085 4.971 -7.489 1.00 82.94 187 PRO A C 1
ATOM 1401 O O . PRO A 1 187 ? 36.451 4.124 -8.304 1.00 82.94 187 PRO A O 1
ATOM 1404 N N . CYS A 1 188 ? 35.953 6.262 -7.809 1.00 87.56 188 CYS A N 1
ATOM 1405 C CA . CYS A 1 188 ? 36.324 6.771 -9.127 1.00 87.56 188 CYS A CA 1
ATOM 1406 C C . CYS A 1 188 ? 37.799 6.476 -9.432 1.00 87.56 188 CYS A C 1
ATOM 1408 O O . CYS A 1 188 ? 38.671 6.652 -8.577 1.00 87.56 188 CYS A O 1
ATOM 1410 N N . ILE A 1 189 ? 38.079 6.086 -10.672 1.00 89.94 189 ILE A N 1
ATOM 1411 C CA . ILE A 1 189 ? 39.424 5.744 -11.133 1.00 89.94 189 ILE A CA 1
ATOM 1412 C C . ILE A 1 189 ? 40.014 6.974 -11.823 1.00 89.94 189 ILE A C 1
ATOM 1414 O O . ILE A 1 189 ? 39.576 7.353 -12.910 1.00 89.94 189 ILE A O 1
ATOM 1418 N N . ALA A 1 190 ? 40.996 7.610 -11.182 1.00 92.38 190 ALA A N 1
ATOM 1419 C CA . ALA A 1 190 ? 41.714 8.747 -11.750 1.00 92.38 190 ALA A CA 1
ATOM 1420 C C . ALA A 1 190 ? 42.771 8.276 -12.762 1.00 92.38 190 ALA A C 1
ATOM 1422 O O . ALA A 1 190 ? 43.551 7.365 -12.483 1.00 92.38 190 ALA A O 1
ATOM 1423 N N . GLN A 1 191 ? 42.808 8.915 -13.928 1.00 94.81 191 GLN A N 1
ATOM 1424 C CA . GLN A 1 191 ? 43.783 8.685 -14.992 1.00 94.81 191 GLN A CA 1
ATOM 1425 C C . GLN A 1 191 ? 44.209 10.021 -15.613 1.00 94.81 191 GLN A C 1
ATOM 1427 O O . GLN A 1 191 ? 43.668 11.081 -15.296 1.00 94.81 191 GLN A O 1
ATOM 1432 N N . THR A 1 192 ? 45.176 9.964 -16.522 1.00 94.94 192 THR A N 1
ATOM 1433 C CA . THR A 1 192 ? 45.632 11.118 -17.295 1.00 94.94 192 THR A CA 1
ATOM 1434 C C . THR A 1 192 ? 45.442 10.815 -18.773 1.00 94.94 192 THR A C 1
ATOM 1436 O O . THR A 1 192 ? 45.843 9.748 -19.240 1.00 94.94 192 THR A O 1
ATOM 1439 N N . ASP A 1 193 ? 44.826 11.735 -19.510 1.00 92.12 193 ASP A N 1
ATOM 1440 C CA . ASP A 1 193 ? 44.687 11.607 -20.958 1.00 92.12 193 ASP A CA 1
ATOM 1441 C C . ASP A 1 193 ? 46.056 11.746 -21.671 1.00 92.12 193 ASP A C 1
ATOM 1443 O O . ASP A 1 193 ? 47.042 12.193 -21.072 1.00 92.12 193 ASP A O 1
ATOM 1447 N N . PRO A 1 194 ? 46.157 11.424 -22.974 1.00 93.62 194 PRO A N 1
ATOM 1448 C CA . PRO A 1 194 ? 47.407 11.572 -23.728 1.00 93.62 194 PRO A CA 1
ATOM 1449 C C . PRO A 1 194 ? 47.962 13.007 -23.811 1.00 93.62 194 PRO A C 1
ATOM 1451 O O . PRO A 1 194 ? 49.064 13.206 -24.315 1.00 93.62 194 PRO A O 1
ATOM 1454 N N . ARG A 1 195 ? 47.208 14.020 -23.362 1.00 92.62 195 ARG A N 1
ATOM 1455 C CA . ARG A 1 195 ? 47.597 15.438 -23.335 1.00 92.62 195 ARG A CA 1
ATOM 1456 C C . ARG A 1 195 ? 47.959 15.920 -21.926 1.00 92.62 195 ARG A C 1
ATOM 1458 O O . ARG A 1 195 ? 48.136 17.123 -21.736 1.00 92.62 195 ARG A O 1
ATOM 1465 N N . GLY A 1 196 ? 48.068 15.019 -20.949 1.00 90.69 196 GLY A N 1
ATOM 1466 C CA . GLY A 1 196 ? 48.437 15.362 -19.577 1.00 90.69 196 GLY A CA 1
ATOM 1467 C C . GLY A 1 196 ? 47.283 15.904 -18.725 1.00 90.69 196 GLY A C 1
ATOM 1468 O O . GLY A 1 196 ? 47.534 16.411 -17.634 1.00 90.69 196 GLY A O 1
ATOM 1469 N N . ARG A 1 19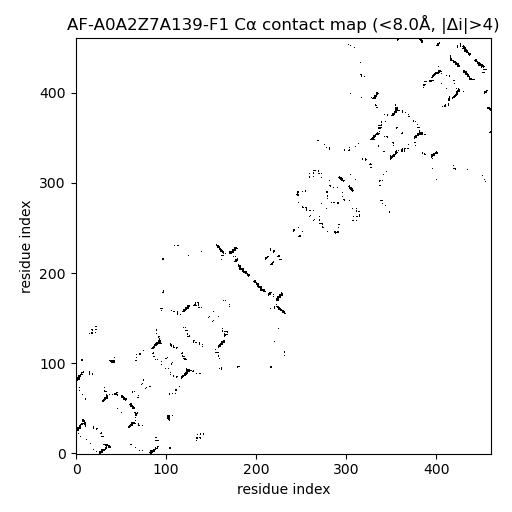7 ? 46.031 15.842 -19.195 1.00 92.25 197 ARG A N 1
ATOM 1470 C CA . ARG A 1 197 ? 44.864 16.349 -18.457 1.00 92.25 197 ARG A CA 1
ATOM 1471 C C . ARG A 1 197 ? 44.275 15.245 -17.580 1.00 92.25 197 ARG A C 1
ATOM 1473 O O . ARG A 1 197 ? 44.183 14.107 -18.040 1.00 92.25 197 ARG A O 1
ATOM 1480 N N . PRO A 1 198 ? 43.850 15.553 -16.346 1.00 93.00 198 PRO A N 1
ATOM 1481 C CA . PRO A 1 198 ? 43.246 14.551 -15.485 1.00 93.00 198 PRO A CA 1
ATOM 1482 C C . PRO A 1 198 ? 41.854 14.164 -16.003 1.00 93.00 198 PRO A C 1
ATOM 1484 O O . PRO A 1 198 ? 41.062 15.023 -16.395 1.00 93.00 198 PRO A O 1
ATOM 1487 N N . VAL A 1 199 ? 41.565 12.866 -15.991 1.00 94.25 199 VAL A N 1
ATOM 1488 C CA . VAL A 1 199 ? 40.261 12.279 -16.314 1.00 94.25 199 VAL A CA 1
ATOM 1489 C C . VAL A 1 199 ? 39.861 11.304 -15.209 1.00 94.25 199 VAL A C 1
ATOM 1491 O O . VAL A 1 199 ? 40.714 10.712 -14.548 1.00 94.25 199 VAL A O 1
ATOM 1494 N N . TRP A 1 200 ? 38.559 11.134 -14.996 1.00 90.88 200 TRP A N 1
ATOM 1495 C CA . TRP A 1 200 ? 38.021 10.225 -13.987 1.00 90.88 200 TRP A CA 1
ATOM 1496 C C . TRP A 1 200 ? 36.998 9.300 -14.625 1.00 90.88 200 TRP A C 1
ATOM 1498 O O . TRP A 1 200 ? 36.083 9.762 -15.304 1.00 90.88 200 TRP A O 1
ATOM 1508 N N . TRP A 1 201 ? 37.132 8.006 -14.362 1.00 85.38 201 TRP A N 1
ATOM 1509 C CA . TRP A 1 201 ? 36.106 7.015 -14.665 1.00 85.38 201 TRP A CA 1
ATOM 1510 C C . TRP A 1 201 ? 35.259 6.759 -13.424 1.00 85.38 201 TRP A C 1
ATOM 1512 O O . TRP A 1 201 ? 35.790 6.675 -12.313 1.00 85.38 201 TRP A O 1
ATOM 1522 N N . ILE A 1 202 ? 33.948 6.613 -13.609 1.00 79.06 202 ILE A N 1
ATOM 1523 C CA . ILE A 1 202 ? 33.060 6.114 -12.556 1.00 79.06 202 ILE A CA 1
ATOM 1524 C C . ILE A 1 202 ? 33.458 4.659 -12.283 1.00 79.06 202 ILE A C 1
ATOM 1526 O O . ILE A 1 202 ? 33.618 3.874 -13.218 1.00 79.06 202 ILE A O 1
ATOM 1530 N N . GLY A 1 203 ? 33.690 4.323 -11.012 1.00 75.31 203 GLY A N 1
ATOM 1531 C CA . GLY A 1 203 ? 34.062 2.966 -10.625 1.00 75.31 203 GLY A CA 1
ATOM 1532 C C . GLY A 1 203 ? 32.930 1.969 -10.908 1.00 75.31 203 GLY A C 1
ATOM 1533 O O . GLY A 1 203 ? 31.763 2.366 -10.946 1.00 75.31 203 GLY A O 1
ATOM 1534 N N . PRO A 1 204 ? 33.246 0.679 -11.109 1.00 72.00 204 PRO A N 1
ATOM 1535 C CA . PRO A 1 204 ? 32.230 -0.344 -11.336 1.00 72.00 204 PRO A CA 1
ATOM 1536 C C . PRO A 1 204 ? 31.222 -0.422 -10.181 1.00 72.00 204 PRO A C 1
ATOM 1538 O O . PRO A 1 204 ? 31.522 -0.053 -9.039 1.00 72.00 204 PRO A O 1
ATOM 1541 N N . ALA A 1 205 ? 30.029 -0.940 -10.480 1.00 70.69 205 ALA A N 1
ATOM 1542 C CA . ALA A 1 205 ? 29.028 -1.252 -9.466 1.00 70.69 205 ALA A CA 1
ATOM 1543 C C . ALA A 1 205 ? 29.625 -2.163 -8.377 1.00 70.69 205 ALA A C 1
ATOM 1545 O O . ALA A 1 205 ? 30.469 -3.016 -8.664 1.00 70.69 205 ALA A O 1
ATOM 1546 N N . GLY A 1 206 ? 29.206 -1.959 -7.126 1.00 71.00 206 GLY A N 1
ATOM 1547 C CA . GLY A 1 206 ? 29.703 -2.741 -5.998 1.00 71.00 206 GLY A CA 1
ATOM 1548 C C . GLY A 1 206 ? 29.304 -4.215 -6.085 1.00 71.00 206 GLY A C 1
ATOM 1549 O O . GLY A 1 206 ? 28.422 -4.603 -6.863 1.00 71.00 206 GLY A O 1
ATOM 1550 N N . GLU A 1 207 ? 29.953 -5.037 -5.258 1.00 76.06 207 GLU A N 1
ATOM 1551 C CA . GLU A 1 207 ? 29.557 -6.434 -5.071 1.00 76.06 207 GLU A CA 1
ATOM 1552 C C . GLU A 1 207 ? 28.103 -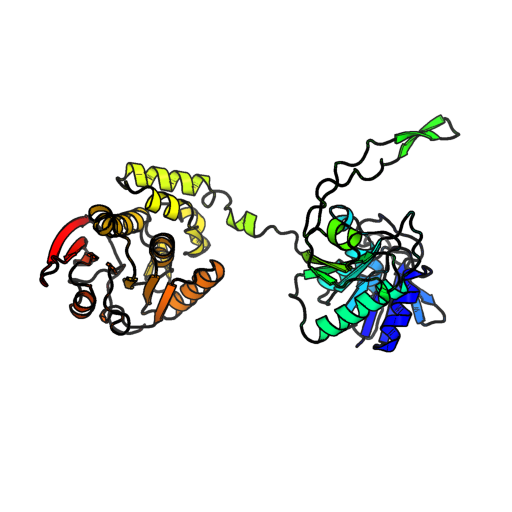6.528 -4.590 1.00 76.06 207 GLU A C 1
ATOM 1554 O O . GLU A 1 207 ? 27.559 -5.600 -3.988 1.00 76.06 207 GLU A O 1
ATOM 1559 N N . VAL A 1 208 ? 27.452 -7.646 -4.896 1.00 77.56 208 VAL A N 1
ATOM 1560 C CA . VAL A 1 208 ? 26.056 -7.874 -4.520 1.00 77.56 208 VAL A CA 1
ATOM 1561 C C . VAL A 1 208 ? 25.969 -8.079 -3.002 1.00 77.56 208 VAL A C 1
ATOM 1563 O O . VAL A 1 208 ? 26.652 -8.947 -2.469 1.00 77.56 208 VAL A O 1
ATOM 1566 N N . ASP A 1 209 ? 25.136 -7.280 -2.332 1.00 79.69 209 ASP A N 1
ATOM 1567 C CA . ASP A 1 209 ? 24.981 -7.244 -0.867 1.00 79.69 209 ASP A CA 1
ATOM 1568 C C . ASP A 1 209 ? 23.780 -8.105 -0.439 1.00 79.69 209 ASP A C 1
ATOM 1570 O O . ASP A 1 209 ? 23.921 -9.136 0.217 1.00 79.69 209 ASP A O 1
ATOM 1574 N N . ASP A 1 210 ? 22.583 -7.747 -0.921 1.00 82.75 210 ASP A N 1
ATOM 1575 C CA . ASP A 1 210 ? 21.349 -8.501 -0.687 1.00 82.75 210 ASP A CA 1
ATOM 1576 C C . ASP A 1 210 ? 20.910 -9.230 -1.959 1.00 82.75 210 ASP A C 1
ATOM 1578 O O . ASP A 1 210 ? 20.238 -8.664 -2.825 1.00 82.75 210 ASP A O 1
ATOM 1582 N N . ALA A 1 211 ? 21.283 -10.507 -2.036 1.00 88.69 211 ALA A N 1
ATOM 1583 C CA . ALA A 1 211 ? 20.811 -11.477 -3.026 1.00 88.69 211 ALA A CA 1
ATOM 1584 C C . ALA A 1 211 ? 20.259 -12.745 -2.360 1.00 88.69 211 ALA A C 1
ATOM 1586 O O . ALA A 1 211 ? 20.475 -13.869 -2.824 1.00 88.69 211 ALA A O 1
ATOM 1587 N N . GLY A 1 212 ? 19.589 -12.573 -1.218 1.00 87.81 212 GLY A N 1
ATOM 1588 C CA . GLY A 1 212 ? 18.932 -13.672 -0.520 1.00 87.81 212 GLY A CA 1
ATOM 1589 C C . GLY A 1 212 ? 17.687 -14.191 -1.257 1.00 87.81 212 GLY A C 1
ATOM 1590 O O . GLY A 1 212 ? 17.250 -13.603 -2.252 1.00 87.81 212 GLY A O 1
ATOM 1591 N N . PRO A 1 213 ? 17.069 -15.274 -0.754 1.00 92.69 213 PRO A N 1
ATOM 1592 C CA . PRO A 1 213 ? 15.820 -15.798 -1.299 1.00 92.69 213 PRO A CA 1
ATOM 1593 C C . PRO A 1 213 ? 14.740 -14.717 -1.467 1.00 92.69 213 PRO A C 1
ATOM 1595 O O . PRO A 1 213 ? 14.524 -13.890 -0.577 1.00 92.69 213 PRO A O 1
ATOM 1598 N N . GLY A 1 214 ? 14.062 -14.734 -2.617 1.00 91.19 214 GLY A N 1
ATOM 1599 C CA . GLY A 1 214 ? 13.010 -13.776 -2.987 1.00 91.19 214 GLY A CA 1
ATOM 1600 C C . GLY A 1 214 ? 13.502 -12.503 -3.687 1.00 91.19 214 GLY A C 1
ATOM 1601 O O . GLY A 1 214 ? 12.676 -11.718 -4.155 1.00 91.19 214 GLY A O 1
ATOM 1602 N N . THR A 1 215 ? 14.817 -12.289 -3.780 1.00 96.75 215 THR A N 1
ATOM 1603 C CA . THR A 1 215 ? 15.391 -11.204 -4.592 1.00 96.75 215 THR A CA 1
ATOM 1604 C C . THR A 1 215 ? 15.403 -11.551 -6.076 1.00 96.75 215 THR A C 1
ATOM 1606 O O . THR A 1 215 ? 15.447 -12.720 -6.467 1.00 96.75 215 THR A O 1
ATOM 1609 N N . ASP A 1 216 ? 15.413 -10.513 -6.901 1.00 96.88 216 ASP A N 1
ATOM 1610 C CA . ASP A 1 216 ? 15.644 -10.598 -8.338 1.00 96.88 216 ASP A CA 1
ATOM 1611 C C . ASP A 1 216 ? 16.969 -11.305 -8.672 1.00 96.88 216 ASP A C 1
ATOM 1613 O O . ASP A 1 216 ? 16.957 -12.253 -9.459 1.00 96.88 216 ASP A O 1
ATOM 1617 N N . PHE A 1 217 ? 18.075 -10.954 -8.003 1.00 94.19 217 PHE A N 1
ATOM 1618 C CA . PHE A 1 217 ? 19.376 -11.625 -8.155 1.00 94.19 217 PHE A CA 1
ATOM 1619 C C . PHE A 1 217 ? 19.313 -13.140 -7.905 1.00 94.19 217 PHE A C 1
ATOM 1621 O O . PHE A 1 217 ? 19.879 -13.923 -8.674 1.00 94.19 217 PHE A O 1
ATOM 1628 N N . ASP A 1 218 ? 18.646 -13.575 -6.831 1.00 95.88 218 ASP A N 1
ATOM 1629 C CA . ASP A 1 218 ? 18.553 -14.996 -6.494 1.00 95.88 218 ASP A CA 1
ATOM 1630 C C . ASP A 1 218 ? 17.740 -15.785 -7.531 1.00 95.88 218 ASP A C 1
ATOM 1632 O O . ASP A 1 218 ? 18.164 -16.867 -7.952 1.00 95.88 218 ASP A O 1
ATOM 1636 N N . ALA A 1 219 ? 16.614 -15.229 -7.986 1.00 97.44 219 ALA A N 1
ATOM 1637 C CA . ALA A 1 219 ? 15.753 -15.863 -8.981 1.00 97.44 219 ALA A CA 1
ATOM 1638 C C . ALA A 1 219 ? 16.492 -16.107 -10.306 1.00 97.44 219 ALA A C 1
ATOM 1640 O O . ALA A 1 219 ? 16.540 -17.249 -10.783 1.00 97.44 219 ALA A O 1
ATOM 1641 N N . VAL A 1 220 ? 17.153 -15.081 -10.863 1.00 96.69 220 VAL A N 1
ATOM 1642 C CA . VAL A 1 220 ? 17.889 -15.245 -12.131 1.00 96.69 220 VAL A CA 1
ATOM 1643 C C . VAL A 1 220 ? 19.078 -16.192 -11.987 1.00 96.69 220 VAL A C 1
ATOM 1645 O O . VAL A 1 220 ? 19.291 -17.044 -12.853 1.00 96.69 220 VAL A O 1
ATOM 1648 N N . ARG A 1 221 ? 19.796 -16.160 -10.855 1.00 94.81 221 ARG A N 1
ATOM 1649 C CA . ARG A 1 221 ? 20.886 -17.109 -10.565 1.00 94.81 221 ARG A CA 1
ATOM 1650 C C . ARG A 1 221 ? 20.393 -18.559 -10.575 1.00 94.81 221 ARG A C 1
ATOM 1652 O O . ARG A 1 221 ? 21.061 -19.444 -11.121 1.00 94.81 221 ARG A O 1
ATOM 1659 N N . ARG A 1 222 ? 19.207 -18.810 -10.011 1.00 96.81 222 ARG A N 1
ATOM 1660 C CA . ARG A 1 222 ? 18.565 -20.135 -9.994 1.00 96.81 222 ARG A CA 1
ATOM 1661 C C . ARG A 1 222 ? 17.958 -20.550 -11.336 1.00 96.81 222 ARG A C 1
ATOM 1663 O O . ARG A 1 222 ? 17.568 -21.710 -11.463 1.00 96.81 222 ARG A O 1
ATOM 1670 N N . GLY A 1 223 ? 17.945 -19.675 -12.341 1.00 97.25 223 GLY A N 1
ATOM 1671 C CA . GLY A 1 223 ? 17.415 -19.960 -13.676 1.00 97.25 223 GLY A CA 1
ATOM 1672 C C . GLY A 1 223 ? 15.915 -19.702 -13.825 1.00 97.25 223 GLY A C 1
ATOM 1673 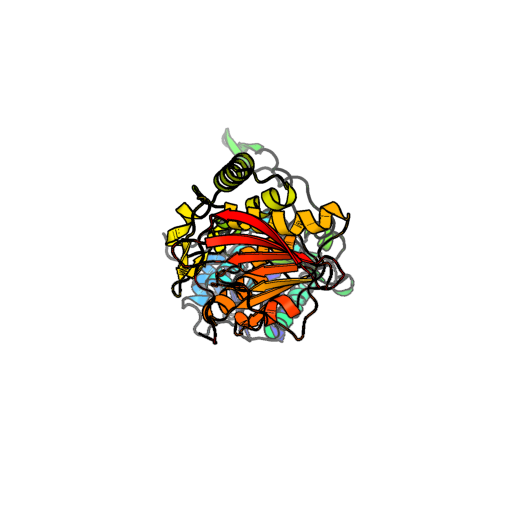O O . GLY A 1 223 ? 15.286 -20.315 -14.685 1.00 97.25 223 GLY A O 1
ATOM 1674 N N . TYR A 1 224 ? 15.341 -18.839 -12.986 1.00 98.56 224 TYR A N 1
ATOM 1675 C CA . TYR A 1 224 ? 13.964 -18.360 -13.112 1.00 98.56 224 TYR A CA 1
ATOM 1676 C C . TYR A 1 224 ? 13.940 -16.977 -13.766 1.00 98.56 224 TYR A C 1
ATOM 1678 O O . TYR A 1 224 ? 14.867 -16.186 -13.594 1.00 98.56 224 TYR A O 1
ATOM 1686 N N . VAL A 1 225 ? 12.864 -16.674 -14.493 1.00 98.75 225 VAL A N 1
ATOM 1687 C CA . VAL A 1 225 ? 12.554 -15.303 -14.914 1.00 98.75 225 VAL A CA 1
ATOM 1688 C C . VAL A 1 225 ? 12.104 -14.521 -13.685 1.00 98.75 225 VAL A C 1
ATOM 1690 O O . VAL A 1 225 ? 11.119 -14.892 -13.045 1.00 98.75 225 VAL A O 1
ATOM 1693 N N . SER A 1 226 ? 12.818 -13.446 -13.363 1.00 98.62 226 SER A N 1
ATOM 1694 C CA . SER A 1 226 ? 12.447 -12.520 -12.294 1.00 98.62 226 SER A CA 1
ATOM 1695 C C . SER A 1 226 ? 11.428 -11.516 -12.824 1.00 98.62 226 SER A C 1
ATOM 1697 O O . SER A 1 226 ? 11.652 -10.897 -13.866 1.00 98.62 226 SER A O 1
ATOM 1699 N N . VAL A 1 227 ? 10.314 -11.363 -12.108 1.00 98.12 227 VAL A N 1
ATOM 1700 C CA . VAL A 1 227 ? 9.272 -10.371 -12.391 1.00 98.12 227 VAL A CA 1
ATOM 1701 C C . VAL A 1 227 ? 9.077 -9.512 -11.148 1.00 98.12 227 VAL A C 1
ATOM 1703 O O . VAL A 1 227 ? 8.457 -9.938 -10.172 1.00 98.12 227 VAL A O 1
ATOM 1706 N N . THR A 1 228 ? 9.601 -8.292 -11.179 1.00 97.62 228 THR A N 1
ATOM 1707 C CA . THR A 1 228 ? 9.505 -7.349 -10.062 1.00 97.62 228 THR A CA 1
ATOM 1708 C C . THR A 1 228 ? 8.499 -6.248 -10.403 1.00 97.62 228 THR A C 1
ATOM 1710 O O . THR A 1 228 ? 8.775 -5.440 -11.296 1.00 97.62 228 THR A O 1
ATOM 1713 N N . PRO A 1 229 ? 7.339 -6.175 -9.724 1.00 94.62 229 PRO A N 1
ATOM 1714 C CA . PRO A 1 229 ? 6.459 -5.019 -9.837 1.00 94.62 229 PRO A CA 1
ATOM 1715 C C . PRO A 1 229 ? 7.129 -3.808 -9.178 1.00 94.62 229 PRO A C 1
ATOM 1717 O O . PRO A 1 229 ? 7.578 -3.891 -8.033 1.00 94.62 229 PRO A O 1
ATOM 1720 N N . ILE A 1 230 ? 7.205 -2.687 -9.893 1.00 93.19 230 ILE A N 1
ATOM 1721 C CA . ILE A 1 230 ? 7.800 -1.444 -9.387 1.00 93.19 230 ILE A CA 1
ATOM 1722 C C . ILE A 1 230 ? 6.804 -0.288 -9.464 1.00 93.19 230 ILE A C 1
ATOM 1724 O O . ILE A 1 230 ? 6.015 -0.178 -10.407 1.00 93.19 230 ILE A O 1
ATOM 1728 N N . HIS A 1 231 ? 6.852 0.567 -8.444 1.00 89.25 231 HIS A N 1
ATOM 1729 C CA . HIS A 1 231 ? 6.026 1.765 -8.353 1.00 89.25 231 HIS A CA 1
ATOM 1730 C C . HIS A 1 231 ? 6.485 2.829 -9.348 1.00 89.25 231 HIS A C 1
ATOM 1732 O O . HIS A 1 231 ? 7.685 3.019 -9.551 1.00 89.25 231 HIS A O 1
ATOM 1738 N N . VAL A 1 232 ? 5.522 3.559 -9.912 1.00 85.44 232 VAL A N 1
ATOM 1739 C CA . VAL A 1 232 ? 5.791 4.771 -10.708 1.00 85.44 232 VAL A CA 1
ATOM 1740 C C . VAL A 1 232 ? 5.697 6.053 -9.885 1.00 85.44 232 VAL A C 1
ATOM 1742 O O . VAL A 1 232 ? 6.380 7.029 -10.183 1.00 85.44 232 VAL A O 1
ATOM 1745 N N . ASP A 1 233 ? 4.892 6.045 -8.820 1.00 82.69 233 ASP A N 1
ATOM 1746 C CA . ASP A 1 233 ? 4.825 7.139 -7.857 1.00 82.69 233 ASP A CA 1
ATOM 1747 C C . ASP A 1 233 ? 5.833 6.897 -6.727 1.00 82.69 233 ASP A C 1
ATOM 1749 O O . ASP A 1 233 ? 5.718 5.952 -5.943 1.00 82.69 233 ASP A O 1
ATOM 1753 N N . LEU A 1 234 ? 6.842 7.766 -6.650 1.00 82.56 234 LEU A N 1
ATOM 1754 C CA . LEU A 1 234 ? 7.870 7.725 -5.608 1.00 82.56 234 LEU A CA 1
ATOM 1755 C C . LEU A 1 234 ? 7.381 8.311 -4.272 1.00 82.56 234 LEU A C 1
ATOM 1757 O O . LEU A 1 234 ? 8.127 8.304 -3.285 1.00 82.56 234 LEU A O 1
ATOM 1761 N N . THR A 1 235 ? 6.144 8.815 -4.209 1.00 72.19 235 THR A N 1
ATOM 1762 C CA . THR A 1 235 ? 5.530 9.304 -2.977 1.00 72.19 235 THR A CA 1
ATOM 1763 C C . THR A 1 235 ? 5.427 8.172 -1.967 1.00 72.19 235 THR A C 1
ATOM 1765 O O . THR A 1 235 ? 4.668 7.213 -2.102 1.00 72.19 235 THR A O 1
ATOM 1768 N N . ARG A 1 236 ? 6.170 8.298 -0.870 1.00 75.56 236 ARG A N 1
ATOM 1769 C CA . ARG A 1 236 ? 6.092 7.346 0.234 1.00 75.56 236 ARG A CA 1
ATOM 1770 C C . ARG A 1 236 ? 4.856 7.641 1.085 1.00 75.56 236 ARG A C 1
ATOM 1772 O O . ARG A 1 236 ? 4.980 8.218 2.162 1.00 75.56 236 ARG A O 1
ATOM 1779 N N . PHE A 1 237 ? 3.671 7.221 0.641 1.00 66.00 237 PHE A N 1
ATOM 1780 C CA . PHE A 1 237 ? 2.404 7.472 1.347 1.00 66.00 237 PHE A CA 1
ATOM 1781 C C . PHE A 1 237 ? 2.428 7.022 2.818 1.00 66.00 237 PHE A C 1
ATOM 1783 O O . PHE A 1 237 ? 1.993 7.758 3.696 1.00 66.00 237 PHE A O 1
ATOM 1790 N N . GLN A 1 238 ? 3.083 5.900 3.130 1.00 63.31 238 GLN A N 1
ATOM 1791 C CA . GLN A 1 238 ? 3.289 5.443 4.515 1.00 63.31 238 GLN A CA 1
ATOM 1792 C C . GLN A 1 238 ? 4.110 6.418 5.384 1.00 63.31 238 GLN A C 1
ATOM 1794 O O . GLN A 1 238 ? 4.024 6.402 6.611 1.00 63.31 238 GLN A O 1
ATOM 1799 N N . ALA A 1 239 ? 4.964 7.251 4.780 1.00 55.88 239 ALA A N 1
ATOM 1800 C CA . ALA A 1 239 ? 5.676 8.307 5.499 1.00 55.88 239 ALA A CA 1
ATOM 1801 C C . ALA A 1 239 ? 4.779 9.523 5.757 1.00 55.88 239 ALA A C 1
ATOM 1803 O O . ALA A 1 239 ? 4.928 10.150 6.803 1.00 55.88 239 ALA A O 1
ATOM 1804 N N . LEU A 1 240 ? 3.804 9.791 4.882 1.00 51.56 240 LEU A N 1
ATOM 1805 C CA . LEU A 1 240 ? 2.737 10.759 5.154 1.00 51.56 240 LEU A CA 1
ATOM 1806 C C . LEU A 1 240 ? 1.857 10.274 6.327 1.00 51.56 240 LEU A C 1
ATOM 1808 O O . LEU A 1 240 ? 1.493 11.063 7.197 1.00 51.56 240 LEU A O 1
ATOM 1812 N N . GLU A 1 241 ? 1.613 8.961 6.425 1.00 48.75 241 GLU A N 1
ATOM 1813 C CA . GLU A 1 241 ? 0.887 8.312 7.537 1.00 48.75 241 GLU A CA 1
ATOM 1814 C C . GLU A 1 241 ? 1.656 8.313 8.874 1.00 48.75 241 GLU A C 1
ATOM 1816 O O . GLU A 1 241 ? 1.055 8.280 9.956 1.00 48.75 241 GLU A O 1
ATOM 1821 N N . LYS A 1 242 ? 2.997 8.398 8.838 1.00 48.56 242 LYS A N 1
ATOM 1822 C CA . LYS A 1 242 ? 3.828 8.560 10.049 1.00 48.56 242 LYS A CA 1
ATOM 1823 C C . LYS A 1 242 ? 3.680 9.932 10.712 1.00 48.56 242 LYS A C 1
ATOM 1825 O O . LYS A 1 242 ? 4.150 10.096 11.840 1.00 48.56 242 LYS A O 1
ATOM 1830 N N . GLY A 1 243 ? 2.952 10.845 10.073 1.00 49.69 243 GLY A N 1
ATOM 1831 C CA . GLY A 1 243 ? 2.500 12.103 10.636 1.00 49.69 243 GLY A CA 1
ATOM 1832 C C . GLY A 1 243 ? 3.617 13.130 10.777 1.00 49.69 243 GLY A C 1
ATOM 1833 O O . GLY A 1 243 ? 4.550 12.972 11.564 1.00 49.69 243 GLY A O 1
ATOM 1834 N N . GLU A 1 244 ? 3.498 14.233 10.051 1.00 49.72 244 GLU A N 1
ATOM 1835 C CA . GLU A 1 244 ? 4.312 15.419 10.293 1.00 49.72 244 GLU A CA 1
ATOM 1836 C C . GLU A 1 244 ? 3.676 16.272 11.406 1.00 49.72 244 GLU A C 1
ATOM 1838 O O . GLU A 1 244 ? 2.456 16.401 11.523 1.00 49.72 244 GLU A O 1
ATOM 1843 N N . GLY A 1 245 ? 4.502 16.841 12.288 1.00 59.19 245 GLY A N 1
ATOM 1844 C CA . GLY A 1 245 ? 4.035 17.729 13.357 1.00 59.19 245 GLY A CA 1
ATOM 1845 C C . GLY A 1 245 ? 3.169 17.037 14.420 1.00 59.19 245 GLY A C 1
ATOM 1846 O O . GLY A 1 245 ? 3.633 16.154 15.147 1.00 59.19 245 GLY A O 1
ATOM 1847 N N . MET A 1 246 ? 1.918 17.479 14.567 1.00 55.19 246 MET A N 1
ATOM 1848 C CA . MET A 1 246 ? 1.002 17.045 15.635 1.00 55.19 246 MET A CA 1
ATOM 1849 C C . MET A 1 246 ? 0.421 15.638 15.433 1.00 55.19 246 MET A C 1
ATOM 1851 O O . MET A 1 246 ? -0.203 15.120 16.353 1.00 55.19 246 MET A O 1
ATOM 1855 N N . THR A 1 247 ? 0.662 14.987 14.289 1.00 64.75 247 THR A N 1
ATOM 1856 C CA . THR A 1 247 ? 0.301 13.575 14.056 1.00 64.75 247 THR A CA 1
ATOM 1857 C C . THR A 1 247 ? 1.478 12.600 14.179 1.00 64.75 247 THR A C 1
ATOM 1859 O O . THR A 1 247 ? 1.291 11.384 14.056 1.00 64.75 247 THR A O 1
ATOM 1862 N N . SER A 1 248 ? 2.672 13.129 14.475 1.00 76.81 248 SER A N 1
ATOM 1863 C CA . SER A 1 248 ? 3.925 12.378 14.610 1.00 76.81 248 SER A CA 1
ATOM 1864 C C . SER A 1 248 ? 3.940 11.410 15.791 1.00 76.81 248 SER A C 1
ATOM 1866 O O . SER A 1 248 ? 3.189 11.559 16.758 1.00 76.81 248 SER A O 1
ATOM 1868 N N . GLN A 1 249 ? 4.896 10.474 15.777 1.00 80.44 249 GLN A N 1
ATOM 1869 C CA . GLN A 1 249 ? 5.159 9.573 16.904 1.00 80.44 249 GLN A CA 1
ATOM 1870 C C . GLN A 1 249 ? 5.326 10.324 18.236 1.00 80.44 249 GLN A C 1
ATOM 1872 O O . GLN A 1 249 ? 4.816 9.875 19.256 1.00 80.44 249 GLN A O 1
ATOM 1877 N N . ARG A 1 250 ? 5.933 11.520 18.230 1.00 85.75 250 ARG A N 1
ATOM 1878 C CA . ARG A 1 250 ? 6.081 12.347 19.440 1.00 85.75 250 ARG A CA 1
ATOM 1879 C C . ARG A 1 250 ? 4.738 12.786 20.024 1.00 85.75 250 ARG A C 1
ATOM 1881 O O . ARG A 1 250 ? 4.611 12.869 21.240 1.00 85.75 250 ARG A O 1
ATOM 1888 N N . ALA A 1 251 ? 3.748 13.102 19.188 1.00 87.94 251 ALA A N 1
ATOM 1889 C CA . ALA A 1 251 ? 2.413 13.462 19.665 1.00 87.94 251 ALA A CA 1
ATOM 1890 C C . ALA A 1 251 ? 1.708 12.261 20.310 1.00 87.94 251 ALA A C 1
ATOM 1892 O O . ALA A 1 251 ? 1.096 12.403 21.367 1.00 87.94 251 ALA A O 1
ATOM 1893 N N . ARG A 1 252 ? 1.881 11.073 19.724 1.00 91.50 252 ARG A N 1
ATOM 1894 C CA . ARG A 1 252 ? 1.380 9.806 20.273 1.00 91.50 252 ARG A CA 1
ATOM 1895 C C . ARG A 1 252 ? 2.053 9.450 21.596 1.00 91.50 252 ARG A C 1
ATOM 1897 O O . ARG A 1 252 ? 1.377 9.059 22.541 1.00 91.50 252 ARG A O 1
ATOM 1904 N N . ASP A 1 253 ? 3.367 9.644 21.686 1.00 92.38 253 ASP A N 1
ATOM 1905 C CA . ASP A 1 253 ? 4.142 9.413 22.907 1.00 92.38 253 ASP A CA 1
ATOM 1906 C C . ASP A 1 253 ? 3.701 10.358 24.032 1.00 92.38 253 ASP A C 1
ATOM 1908 O O . ASP A 1 253 ? 3.494 9.912 25.157 1.00 92.38 253 ASP A O 1
ATOM 1912 N N . ARG A 1 254 ? 3.477 11.647 23.726 1.00 94.50 254 ARG A N 1
ATOM 1913 C CA . ARG A 1 254 ? 2.920 12.608 24.694 1.00 94.50 254 ARG A CA 1
ATOM 1914 C C . ARG A 1 254 ? 1.537 12.195 25.180 1.00 94.50 254 ARG A C 1
ATOM 1916 O O . ARG A 1 254 ? 1.284 12.266 26.378 1.00 94.50 254 ARG A O 1
ATOM 1923 N N . LEU A 1 255 ? 0.661 11.752 24.275 1.00 96.00 255 LEU A N 1
ATOM 1924 C CA . LEU A 1 255 ? -0.652 11.241 24.659 1.00 96.00 255 LEU A CA 1
ATOM 1925 C C . LEU A 1 255 ? -0.522 10.020 25.580 1.00 96.00 255 LEU A C 1
ATOM 1927 O O . LEU A 1 255 ? -1.185 9.964 26.607 1.00 96.00 255 LEU A O 1
ATOM 1931 N N . ALA A 1 256 ? 0.360 9.073 25.260 1.00 96.69 256 ALA A N 1
ATOM 1932 C CA . ALA A 1 256 ? 0.598 7.898 26.096 1.00 96.69 256 ALA A CA 1
ATOM 1933 C C . ALA A 1 256 ? 1.104 8.271 27.502 1.00 96.69 256 ALA A C 1
ATOM 1935 O O . ALA A 1 256 ? 0.655 7.692 28.490 1.00 96.69 256 ALA A O 1
ATOM 1936 N N . THR A 1 257 ? 2.007 9.252 27.609 1.00 97.06 257 THR A N 1
ATOM 1937 C CA . THR A 1 257 ? 2.451 9.801 28.901 1.00 97.06 257 THR A CA 1
ATOM 1938 C C . THR A 1 257 ? 1.294 10.437 29.665 1.00 97.06 257 THR A C 1
ATOM 1940 O O . THR A 1 257 ? 1.076 10.088 30.821 1.00 97.06 257 THR A O 1
ATOM 1943 N N . LEU A 1 258 ? 0.495 11.280 29.005 1.00 97.50 258 LEU A N 1
ATOM 1944 C CA . LEU A 1 258 ? -0.673 11.918 29.612 1.00 97.50 258 LEU A CA 1
ATOM 1945 C C . LEU A 1 258 ? -1.674 10.889 30.156 1.00 97.50 258 LEU A C 1
ATOM 1947 O O . LEU A 1 258 ? -2.210 11.074 31.245 1.00 97.50 258 LEU A O 1
ATOM 1951 N N . LEU A 1 259 ? -1.927 9.799 29.424 1.00 98.00 259 LEU A N 1
ATOM 1952 C CA . LEU A 1 259 ? -2.828 8.732 29.870 1.00 98.00 259 LEU A CA 1
ATOM 1953 C C . LEU A 1 259 ? -2.321 8.052 31.148 1.00 98.00 259 LEU A C 1
ATOM 1955 O O . LEU A 1 259 ? -3.113 7.839 32.066 1.00 98.00 259 LEU A O 1
ATOM 1959 N N . ARG A 1 260 ? -1.012 7.779 31.240 1.00 97.69 260 ARG A N 1
ATOM 1960 C CA . ARG A 1 260 ? -0.384 7.236 32.458 1.00 97.69 260 ARG A CA 1
ATOM 1961 C C . ARG A 1 260 ? -0.521 8.192 33.639 1.00 97.69 260 ARG A C 1
ATOM 1963 O O . ARG A 1 260 ? -0.943 7.786 34.716 1.00 97.69 260 ARG A O 1
ATOM 1970 N N . GLU A 1 261 ? -0.200 9.466 33.427 1.00 97.12 261 GLU A N 1
ATOM 1971 C CA . GLU A 1 261 ? -0.312 10.514 34.452 1.00 97.12 261 GLU A CA 1
ATOM 1972 C C . GLU A 1 261 ? -1.764 10.726 34.904 1.00 97.12 261 GLU A C 1
ATOM 1974 O O . GLU A 1 261 ? -2.018 11.026 36.067 1.00 97.12 261 GLU A O 1
ATOM 1979 N N . SER A 1 262 ? -2.722 10.495 34.003 1.00 95.25 262 SER A N 1
ATOM 1980 C CA . SER A 1 262 ? -4.164 10.574 34.267 1.00 95.25 262 SER A CA 1
ATOM 1981 C C . SER A 1 262 ? -4.752 9.281 34.853 1.00 95.25 262 SER A C 1
ATOM 1983 O O . SER A 1 262 ? -5.974 9.132 34.907 1.00 95.25 262 SER A O 1
ATOM 1985 N N . GLY A 1 263 ? -3.906 8.339 35.283 1.00 95.94 263 GLY A N 1
ATOM 1986 C CA . GLY A 1 263 ? -4.307 7.178 36.076 1.00 95.94 263 GLY A CA 1
ATOM 1987 C C . GLY A 1 263 ? -4.613 5.895 35.305 1.00 95.94 263 GLY A C 1
ATOM 1988 O O . GLY A 1 263 ? -5.022 4.936 35.953 1.00 95.94 263 GLY A O 1
ATOM 1989 N N . ILE A 1 264 ? -4.392 5.841 33.985 1.00 97.94 264 ILE A N 1
ATOM 1990 C CA . ILE A 1 264 ? -4.466 4.582 33.223 1.00 97.94 264 ILE A CA 1
ATOM 1991 C C . ILE A 1 264 ? -3.229 3.737 33.551 1.00 97.94 264 ILE A C 1
ATOM 1993 O O . ILE A 1 264 ? -2.092 4.199 33.421 1.00 97.94 264 ILE A O 1
ATOM 1997 N N . ARG A 1 265 ? -3.450 2.503 33.996 1.00 96.56 265 ARG A N 1
ATOM 1998 C CA . ARG A 1 265 ? -2.447 1.570 34.523 1.00 96.56 265 ARG A CA 1
ATOM 1999 C C . ARG A 1 265 ? -2.137 0.422 33.571 1.00 96.56 265 ARG A C 1
ATOM 2001 O O . ARG A 1 265 ? -1.011 -0.068 33.610 1.00 96.56 265 ARG A O 1
ATOM 2008 N N . ASP A 1 266 ? -3.081 -0.004 32.733 1.00 96.88 266 ASP A N 1
ATOM 2009 C CA . ASP A 1 266 ? -2.873 -1.134 31.824 1.00 96.88 266 ASP A CA 1
ATOM 2010 C C . ASP A 1 266 ? -1.923 -0.756 30.664 1.00 96.88 266 ASP A C 1
ATOM 2012 O O . ASP A 1 266 ? -2.290 0.039 29.785 1.00 96.88 266 ASP A O 1
ATOM 2016 N N . PRO A 1 267 ? -0.701 -1.328 30.609 1.00 95.50 267 PRO A N 1
ATOM 2017 C CA . PRO A 1 267 ? 0.257 -1.011 29.557 1.00 95.50 267 PRO A CA 1
ATOM 2018 C C . PRO A 1 267 ? -0.229 -1.449 28.170 1.00 95.50 267 PRO A C 1
ATOM 2020 O O . PRO A 1 267 ? 0.079 -0.768 27.195 1.00 95.50 267 PRO A O 1
ATOM 2023 N N . ARG A 1 268 ? -1.031 -2.521 28.069 1.00 96.56 268 ARG A N 1
ATOM 2024 C CA . ARG A 1 268 ? -1.580 -3.009 26.793 1.00 96.56 268 ARG A CA 1
ATOM 2025 C C . ARG A 1 268 ? -2.509 -1.961 26.187 1.00 96.56 268 ARG A C 1
ATOM 2027 O O . ARG A 1 268 ? -2.399 -1.654 25.003 1.00 96.56 268 ARG A O 1
ATOM 2034 N N . VAL A 1 269 ? -3.376 -1.363 27.007 1.00 97.75 269 VAL A N 1
ATOM 2035 C CA . VAL A 1 269 ? -4.306 -0.304 26.579 1.00 97.75 269 VAL A CA 1
ATOM 2036 C C . VAL A 1 269 ? -3.543 0.934 26.115 1.00 97.75 269 VAL A C 1
ATOM 2038 O O . VAL A 1 269 ? -3.827 1.477 25.044 1.00 97.75 269 VAL A O 1
ATOM 2041 N N . ILE A 1 270 ? -2.545 1.365 26.891 1.00 97.44 270 ILE A N 1
ATOM 2042 C CA . ILE A 1 270 ? -1.722 2.531 26.550 1.00 97.44 270 ILE A CA 1
ATOM 2043 C C . ILE A 1 270 ? -0.968 2.300 25.239 1.00 97.44 270 ILE A C 1
ATOM 2045 O O . ILE A 1 270 ? -0.956 3.183 24.379 1.00 97.44 270 ILE A O 1
ATOM 2049 N N . ASP A 1 271 ? -0.365 1.126 25.063 1.00 93.12 271 ASP A N 1
ATOM 2050 C CA . ASP A 1 271 ? 0.408 0.802 23.867 1.00 93.12 271 ASP A CA 1
ATOM 2051 C C . ASP A 1 271 ? -0.479 0.693 22.625 1.00 93.12 271 ASP A C 1
ATOM 2053 O O . ASP A 1 271 ? -0.097 1.179 21.558 1.00 93.12 271 ASP A O 1
ATOM 2057 N N . VAL A 1 272 ? -1.688 0.139 22.745 1.00 95.25 272 VAL A N 1
ATOM 2058 C CA . VAL A 1 272 ? -2.655 0.129 21.639 1.00 95.25 272 VAL A CA 1
ATOM 2059 C C . VAL A 1 272 ? -3.053 1.555 21.265 1.00 95.25 272 VAL A C 1
ATOM 2061 O O . VAL A 1 272 ? -2.916 1.929 20.103 1.00 95.25 272 VAL A O 1
ATOM 2064 N N . ILE A 1 273 ? -3.455 2.398 22.219 1.00 96.31 273 ILE A N 1
ATOM 2065 C CA . ILE A 1 273 ? -3.851 3.790 21.930 1.00 96.31 273 ILE A CA 1
ATOM 2066 C C . ILE A 1 273 ? -2.687 4.610 21.358 1.00 96.31 273 ILE A C 1
ATOM 2068 O O . ILE A 1 273 ? -2.885 5.447 20.477 1.00 96.31 273 ILE A O 1
ATOM 2072 N N . ARG A 1 274 ? -1.460 4.357 21.819 1.00 94.12 274 ARG A N 1
ATOM 2073 C CA . ARG A 1 274 ? -0.245 4.982 21.289 1.00 94.12 274 ARG A CA 1
ATOM 2074 C C . ARG A 1 274 ? 0.002 4.614 19.825 1.00 94.12 274 ARG A C 1
ATOM 2076 O O . ARG A 1 274 ? 0.501 5.444 19.067 1.00 94.12 274 ARG A O 1
ATOM 2083 N N . ASN A 1 275 ? -0.299 3.381 19.426 1.00 89.38 275 ASN A N 1
ATOM 2084 C CA . ASN A 1 275 ? 0.038 2.873 18.097 1.00 89.38 275 ASN A CA 1
ATOM 2085 C C . ASN A 1 275 ? -1.109 3.011 17.087 1.00 89.38 275 ASN A C 1
ATOM 2087 O O . ASN A 1 275 ? -0.840 3.262 15.909 1.00 89.38 275 ASN A O 1
ATOM 2091 N N . VAL A 1 276 ? -2.371 2.933 17.524 1.00 91.62 276 VAL A N 1
ATOM 2092 C CA . VAL A 1 276 ? -3.536 3.152 16.656 1.00 91.62 276 VAL A CA 1
ATOM 2093 C C . VAL A 1 276 ? -3.563 4.621 16.218 1.00 91.62 276 VAL A C 1
ATOM 2095 O O . VAL A 1 276 ? -3.599 5.532 17.050 1.00 91.62 276 VAL A O 1
ATOM 2098 N N . PRO A 1 277 ? -3.546 4.907 14.907 1.00 90.38 277 PRO A N 1
ATOM 2099 C CA . PRO A 1 277 ? -3.345 6.262 14.428 1.00 90.38 277 PRO A CA 1
ATOM 2100 C C . PRO A 1 277 ? -4.665 7.056 14.469 1.00 90.38 277 PRO A C 1
ATOM 2102 O O . PRO A 1 277 ? -5.346 7.210 13.458 1.00 90.38 277 PRO A O 1
ATOM 2105 N N . ARG A 1 278 ? -5.017 7.590 15.651 1.00 94.31 278 ARG A N 1
ATOM 2106 C CA . ARG A 1 278 ? -6.301 8.268 15.952 1.00 94.31 278 ARG A CA 1
ATOM 2107 C C . ARG A 1 278 ? -6.730 9.320 14.922 1.00 94.31 278 ARG A C 1
ATOM 2109 O O . ARG A 1 278 ? -7.918 9.470 14.665 1.00 94.31 278 ARG A O 1
ATOM 2116 N N . HIS A 1 279 ? -5.785 10.017 14.296 1.00 93.44 279 HIS A N 1
ATOM 2117 C CA . HIS A 1 279 ? -6.077 11.007 13.254 1.00 93.44 279 HIS A CA 1
ATOM 2118 C C . HIS A 1 279 ? -6.796 10.439 12.016 1.00 93.44 279 HIS A C 1
ATOM 2120 O O . HIS A 1 279 ? -7.619 11.144 11.451 1.00 93.44 279 HIS A O 1
ATOM 2126 N N . HIS A 1 280 ? -6.623 9.161 11.653 1.00 91.31 280 HIS A N 1
ATOM 2127 C CA . HIS A 1 280 ? -7.402 8.564 10.555 1.00 91.31 280 HIS A CA 1
ATOM 2128 C C . HIS A 1 280 ? -8.888 8.420 10.872 1.00 91.31 280 HIS A C 1
ATOM 2130 O O . HIS A 1 280 ? -9.665 8.120 9.968 1.00 91.31 280 HIS A O 1
ATOM 2136 N N . PHE A 1 281 ? -9.284 8.597 12.137 1.00 95.12 281 PHE A N 1
ATOM 2137 C CA . PHE A 1 281 ? -10.648 8.384 12.600 1.00 95.12 281 PHE A CA 1
ATOM 2138 C C . PHE A 1 281 ? -11.515 9.652 12.567 1.00 95.12 281 PHE A C 1
ATOM 2140 O O . PHE A 1 281 ? -12.715 9.580 12.825 1.00 95.12 281 PHE A O 1
ATOM 2147 N N . ILE A 1 282 ? -10.937 10.791 12.190 1.00 94.31 282 ILE A N 1
ATOM 2148 C CA . ILE A 1 282 ? -11.575 12.113 12.176 1.00 94.31 282 ILE A CA 1
ATOM 2149 C C . ILE A 1 282 ? -11.367 12.812 10.827 1.00 94.31 282 ILE A C 1
ATOM 2151 O O . ILE A 1 282 ? -10.686 12.284 9.949 1.00 94.31 282 ILE A O 1
ATOM 2155 N N . ASP A 1 283 ? -11.975 13.986 10.658 1.00 89.19 283 ASP A N 1
ATOM 2156 C CA . ASP A 1 283 ? -11.756 14.841 9.490 1.00 89.19 283 ASP A CA 1
ATOM 2157 C C . ASP A 1 283 ? -10.321 15.402 9.451 1.00 89.19 283 ASP A C 1
ATOM 2159 O O . ASP A 1 283 ? -9.730 15.714 10.494 1.00 89.19 283 ASP A O 1
ATOM 2163 N N . GLN A 1 284 ? -9.775 15.575 8.243 1.00 84.75 284 GLN A N 1
ATOM 2164 C CA . GLN A 1 284 ? -8.415 16.068 8.023 1.00 84.75 284 GLN A CA 1
ATOM 2165 C C . GLN A 1 284 ? -8.169 17.443 8.657 1.00 84.75 284 GLN A C 1
ATOM 2167 O O . GLN A 1 284 ? -7.084 17.686 9.193 1.00 84.75 284 GLN A O 1
ATOM 2172 N N . ALA A 1 285 ? -9.182 18.316 8.686 1.00 86.62 285 ALA A N 1
ATOM 2173 C CA . ALA A 1 285 ? -9.099 19.635 9.313 1.00 86.62 285 ALA A CA 1
ATOM 2174 C C . ALA A 1 285 ? -8.827 19.569 10.829 1.00 86.62 285 ALA A C 1
ATOM 2176 O O . ALA A 1 285 ? -8.369 20.543 11.428 1.00 86.62 285 ALA A O 1
ATOM 2177 N N . LEU A 1 286 ? -9.077 18.419 11.463 1.00 90.62 286 LEU A N 1
ATOM 2178 C CA . LEU A 1 286 ? -8.926 18.208 12.903 1.00 90.62 286 LEU A CA 1
ATOM 2179 C C . LEU A 1 286 ? -7.676 17.398 13.268 1.00 90.62 286 LEU A C 1
ATOM 2181 O O . LEU A 1 286 ? -7.421 17.175 14.453 1.00 90.62 286 LEU A O 1
ATOM 2185 N N . HIS A 1 287 ? -6.857 16.994 12.290 1.00 90.75 287 HIS A N 1
ATOM 2186 C CA . HIS A 1 287 ? -5.655 16.182 12.515 1.00 90.75 287 HIS A CA 1
ATOM 2187 C C . HIS A 1 287 ? -4.688 16.790 13.540 1.00 90.75 287 HIS A C 1
ATOM 2189 O O . HIS A 1 287 ? -4.106 16.059 14.341 1.00 90.75 287 HIS A O 1
ATOM 2195 N N . LEU A 1 288 ? -4.556 18.121 13.573 1.00 86.88 288 LEU A N 1
ATOM 2196 C CA . LEU A 1 288 ? -3.681 18.813 14.528 1.00 86.88 288 LEU A CA 1
ATOM 2197 C C . LEU A 1 288 ? -4.096 18.608 15.992 1.00 86.88 288 LEU A C 1
ATOM 2199 O O . LEU A 1 288 ? -3.257 18.696 16.882 1.00 86.88 288 LEU A O 1
ATOM 2203 N N . ARG A 1 289 ? -5.373 18.297 16.229 1.00 91.88 289 ARG A N 1
ATOM 2204 C CA . ARG A 1 289 ? -5.958 18.074 17.556 1.00 91.88 289 ARG A CA 1
ATOM 2205 C C . ARG A 1 289 ? -6.171 16.593 17.866 1.00 91.88 289 ARG A C 1
ATOM 2207 O O . ARG A 1 289 ? -6.615 16.247 18.956 1.00 91.88 289 ARG A O 1
ATOM 2214 N N . ALA A 1 290 ? -5.835 15.698 16.933 1.00 93.75 290 ALA A N 1
ATOM 2215 C CA . ALA A 1 290 ? -6.154 14.272 17.009 1.00 93.75 290 ALA A CA 1
ATOM 2216 C C . ALA A 1 290 ? -5.607 13.564 18.255 1.00 93.75 290 ALA A C 1
ATOM 2218 O O . ALA A 1 290 ? -6.157 12.544 18.664 1.00 93.75 290 ALA A O 1
ATOM 2219 N N . TYR A 1 291 ? -4.539 14.082 18.860 1.00 95.06 291 TYR A N 1
ATOM 2220 C CA . TYR A 1 291 ? -3.889 13.496 20.036 1.00 95.06 291 TYR A CA 1
ATOM 2221 C C . TYR A 1 291 ? -4.032 14.363 21.294 1.00 95.06 291 TYR A C 1
ATOM 2223 O O . TYR A 1 291 ? -3.390 14.097 22.305 1.00 95.06 291 TYR A O 1
ATOM 2231 N N . GLU A 1 292 ? -4.894 15.380 21.253 1.00 94.50 292 GLU A N 1
ATOM 2232 C CA . GLU A 1 292 ? -5.367 16.064 22.455 1.00 94.50 292 GLU A CA 1
ATOM 2233 C C . GLU A 1 292 ? -6.335 15.149 23.217 1.00 94.50 292 GLU A C 1
ATOM 2235 O O . GLU A 1 292 ? -7.112 14.398 22.608 1.00 94.50 292 GLU A O 1
ATOM 2240 N N . ASN A 1 293 ? -6.336 15.243 24.552 1.00 95.69 293 ASN A N 1
ATOM 2241 C CA . ASN A 1 293 ? -7.308 14.536 25.383 1.00 95.69 293 ASN A CA 1
ATOM 2242 C C . ASN A 1 293 ? -8.688 15.219 25.349 1.00 95.69 293 ASN A C 1
ATOM 2244 O O . ASN A 1 293 ? -9.179 15.729 26.348 1.00 95.69 293 ASN A O 1
ATOM 2248 N N . THR A 1 294 ? -9.279 15.298 24.159 1.00 95.12 294 THR A N 1
ATOM 2249 C CA . THR A 1 294 ? -10.553 15.966 23.892 1.00 95.12 294 THR A CA 1
ATOM 2250 C C . THR A 1 294 ? -11.377 15.164 22.888 1.00 95.12 294 THR A C 1
ATOM 2252 O O . THR A 1 294 ? -10.839 14.352 22.123 1.00 95.12 294 THR A O 1
ATOM 2255 N N . ALA A 1 295 ? -12.694 15.356 22.926 1.00 95.56 295 ALA A N 1
ATOM 2256 C CA . ALA A 1 295 ? -13.613 14.756 21.974 1.00 95.56 295 ALA A CA 1
ATOM 2257 C C . ALA A 1 295 ? -13.636 15.627 20.716 1.00 95.56 295 ALA A C 1
ATOM 2259 O O . ALA A 1 295 ? -13.546 16.853 20.803 1.00 95.56 295 ALA A O 1
ATOM 2260 N N . LEU A 1 296 ? -13.729 15.002 19.546 1.00 96.50 296 LEU A N 1
ATOM 2261 C CA . LEU A 1 296 ? -13.695 15.709 18.264 1.00 96.50 296 LEU A CA 1
ATOM 2262 C C . LEU A 1 296 ? -14.891 15.293 17.407 1.00 96.50 296 LEU A C 1
ATOM 2264 O O . LEU A 1 296 ? -15.293 14.130 17.468 1.00 96.50 296 LEU A O 1
ATOM 2268 N N . PRO A 1 297 ? -15.482 16.202 16.617 1.00 96.25 297 PRO A N 1
ATOM 2269 C CA . PRO A 1 297 ? -16.609 15.855 15.763 1.00 96.25 297 PRO A CA 1
ATOM 2270 C C . PRO A 1 297 ? -16.189 14.882 14.654 1.00 96.25 297 PRO A C 1
ATOM 2272 O O . PRO A 1 297 ? -15.095 14.984 14.100 1.00 96.25 297 PRO A O 1
ATOM 2275 N N . ILE A 1 298 ? -17.084 13.948 14.330 1.00 95.69 298 ILE A N 1
ATOM 2276 C CA . ILE A 1 298 ? -16.910 12.939 13.266 1.00 95.69 298 ILE A CA 1
ATOM 2277 C C . ILE A 1 298 ? -18.020 13.015 12.207 1.00 95.69 298 ILE A C 1
ATOM 2279 O O . ILE A 1 298 ? -18.192 12.094 11.418 1.00 95.69 298 ILE A O 1
ATOM 2283 N N . GLY A 1 299 ? -18.776 14.118 12.191 1.00 92.38 299 GLY A N 1
ATOM 2284 C CA . GLY A 1 299 ? -19.957 14.293 11.345 1.00 92.38 299 GLY A CA 1
ATOM 2285 C C . GLY A 1 299 ? -21.244 13.778 11.997 1.00 92.38 299 GLY A C 1
ATOM 2286 O O . GLY A 1 299 ? -21.218 13.197 13.079 1.00 92.38 299 GLY A O 1
ATOM 2287 N N . HIS A 1 300 ? -22.387 14.052 11.360 1.00 93.12 300 HIS A N 1
ATOM 2288 C CA . HIS A 1 300 ? -23.725 13.598 11.785 1.00 93.12 300 HIS A CA 1
ATOM 2289 C C . HIS A 1 300 ? -24.099 13.919 13.248 1.00 93.12 300 HIS A C 1
ATOM 2291 O O . HIS A 1 300 ? -24.852 13.191 13.886 1.00 93.12 300 HIS A O 1
ATOM 2297 N N . GLY A 1 301 ? -23.552 15.005 13.806 1.00 91.56 301 GLY A N 1
ATOM 2298 C CA . GLY A 1 301 ? -23.760 15.365 15.213 1.00 91.56 301 GLY A CA 1
ATOM 2299 C C . GLY A 1 301 ? -23.106 14.398 16.207 1.00 91.56 301 GLY A C 1
ATOM 2300 O O . GLY A 1 301 ? -23.485 14.387 17.374 1.00 91.56 301 GLY A O 1
ATOM 2301 N N . GLN A 1 302 ? -22.162 13.563 15.767 1.00 94.94 302 GLN A N 1
ATOM 2302 C CA . GLN A 1 302 ? -21.441 12.598 16.597 1.00 94.94 302 GLN A CA 1
ATOM 2303 C C . GLN A 1 302 ? -19.990 13.026 16.828 1.00 94.94 302 GLN A C 1
ATOM 2305 O O . GLN A 1 302 ? -19.431 13.854 16.099 1.00 94.94 302 GLN A O 1
ATOM 2310 N N . THR A 1 303 ? -19.363 12.436 17.846 1.00 96.19 303 THR A N 1
ATOM 2311 C CA . THR A 1 303 ? -17.965 12.696 18.211 1.00 96.19 303 THR A CA 1
ATOM 2312 C C . THR A 1 303 ? -17.177 11.408 18.401 1.00 96.19 303 THR A C 1
ATOM 2314 O O . THR A 1 303 ? -17.704 10.432 18.925 1.00 96.19 303 THR A O 1
ATOM 2317 N N . ILE A 1 304 ? -15.884 11.429 18.076 1.00 96.94 304 ILE A N 1
ATOM 2318 C CA . ILE A 1 304 ? -14.931 10.471 18.639 1.00 96.94 304 ILE A CA 1
ATOM 2319 C C . ILE A 1 304 ? -14.686 10.830 20.109 1.00 96.94 304 ILE A C 1
ATOM 2321 O O . ILE A 1 304 ? -14.417 11.991 20.435 1.00 96.94 304 ILE A O 1
ATOM 2325 N N . SER A 1 305 ? -14.759 9.840 20.996 1.00 96.38 305 SER A N 1
ATOM 2326 C CA . SER A 1 305 ? -14.523 10.028 22.430 1.00 96.38 305 SER A CA 1
ATOM 2327 C C . SER A 1 305 ? -13.093 10.480 22.731 1.00 96.38 305 SER A C 1
ATOM 2329 O O . SER A 1 305 ? -12.163 10.269 21.942 1.00 96.38 305 SER A O 1
ATOM 2331 N N . GLN A 1 306 ? -12.908 11.107 23.895 1.00 96.38 306 GLN A N 1
ATOM 2332 C CA . GLN A 1 306 ? -11.586 11.478 24.403 1.00 96.38 306 GLN A CA 1
ATOM 2333 C C . GLN A 1 306 ? -10.709 10.219 24.552 1.00 96.38 306 GLN A C 1
ATOM 2335 O O . GLN A 1 306 ? -11.222 9.189 24.994 1.00 96.38 306 GLN A O 1
ATOM 2340 N N . PRO A 1 307 ? -9.399 10.273 24.252 1.00 97.50 307 PRO A N 1
ATOM 2341 C CA . PRO A 1 307 ? -8.485 9.153 24.458 1.00 97.50 307 PRO A CA 1
ATOM 2342 C C . PRO A 1 307 ? -8.526 8.584 25.873 1.00 97.50 307 PRO A C 1
ATOM 2344 O O . PRO A 1 307 ? -8.490 7.369 26.021 1.00 97.50 307 PRO A O 1
ATOM 2347 N N . TRP A 1 308 ? -8.625 9.436 26.901 1.00 97.50 308 TRP A N 1
ATOM 2348 C CA . TRP A 1 308 ? -8.709 8.971 28.285 1.00 97.50 308 TRP A CA 1
ATOM 2349 C C . TRP A 1 308 ? -9.971 8.155 28.540 1.00 97.50 308 TRP A C 1
ATOM 2351 O O . TRP A 1 308 ? -9.895 7.113 29.174 1.00 97.50 308 TRP A O 1
ATOM 2361 N N . VAL A 1 309 ? -11.115 8.573 27.993 1.00 97.19 309 VAL A N 1
ATOM 2362 C CA . VAL A 1 309 ? -12.378 7.836 28.137 1.00 97.19 309 VAL A CA 1
ATOM 2363 C C . VAL A 1 309 ? -12.284 6.472 27.448 1.00 97.19 309 VAL A C 1
ATOM 2365 O O . VAL A 1 309 ? -12.613 5.459 28.059 1.00 97.19 309 VAL A O 1
ATOM 2368 N N . VAL A 1 310 ? -11.754 6.431 26.219 1.00 98.25 310 VAL A N 1
ATOM 2369 C CA . VAL A 1 310 ? -11.495 5.179 25.482 1.00 98.25 310 VAL A CA 1
ATOM 2370 C C . VAL A 1 310 ? -10.579 4.255 26.287 1.00 98.25 310 VAL A C 1
ATOM 2372 O O . VAL A 1 310 ? -10.874 3.072 26.455 1.00 98.25 310 VAL A O 1
ATOM 2375 N N . ALA A 1 311 ? -9.489 4.799 26.835 1.00 98.25 311 ALA A N 1
ATOM 2376 C CA . ALA A 1 311 ? -8.548 4.056 27.664 1.00 98.25 311 ALA A CA 1
ATOM 2377 C C . ALA A 1 311 ? -9.216 3.512 28.931 1.00 98.25 311 ALA A C 1
ATOM 2379 O O . ALA A 1 311 ? -9.135 2.318 29.199 1.00 98.25 311 ALA A O 1
ATOM 2380 N N . ARG A 1 312 ? -9.927 4.367 29.674 1.00 98.06 312 ARG A N 1
ATOM 2381 C CA . ARG A 1 312 ? -10.558 4.026 30.951 1.00 98.06 312 ARG A CA 1
ATOM 2382 C C . ARG A 1 312 ? -11.620 2.948 30.793 1.00 98.06 312 ARG A C 1
ATOM 2384 O O . ARG A 1 312 ? -11.673 2.036 31.613 1.00 98.06 312 ARG A O 1
ATOM 2391 N N . MET A 1 313 ? -12.451 3.036 29.755 1.00 98.31 313 MET A N 1
ATOM 2392 C CA . MET A 1 313 ? -13.478 2.025 29.494 1.00 98.31 313 MET A CA 1
ATOM 2393 C C . MET A 1 313 ? -12.867 0.681 29.098 1.00 98.31 313 MET A C 1
ATOM 2395 O O . MET A 1 313 ? -13.307 -0.360 29.579 1.00 98.31 313 MET A O 1
ATOM 2399 N N . THR A 1 314 ? -11.835 0.710 28.252 1.00 98.31 314 THR A N 1
ATOM 2400 C CA . THR A 1 314 ? -11.129 -0.500 27.806 1.00 98.31 314 THR A CA 1
ATOM 2401 C C . THR A 1 314 ? -10.395 -1.170 28.968 1.00 98.31 314 THR A C 1
ATOM 2403 O O . THR A 1 314 ? -10.495 -2.379 29.144 1.00 98.31 314 THR A O 1
ATOM 2406 N N . GLU A 1 315 ? -9.712 -0.389 29.805 1.00 98.00 315 GLU A N 1
ATOM 2407 C CA . GLU A 1 315 ? -9.055 -0.870 31.022 1.00 98.00 315 GLU A CA 1
ATOM 2408 C C . GLU A 1 315 ? -10.064 -1.472 32.006 1.00 98.00 315 GLU A C 1
ATOM 2410 O O . GLU A 1 315 ? -9.868 -2.588 32.473 1.00 98.00 315 GLU A O 1
ATOM 2415 N N . ALA A 1 316 ? -11.183 -0.789 32.273 1.00 97.25 316 ALA A N 1
ATOM 2416 C CA . ALA A 1 316 ? -12.205 -1.288 33.193 1.00 97.25 316 ALA A CA 1
ATOM 2417 C C . ALA A 1 316 ? -12.818 -2.626 32.750 1.00 97.25 316 ALA A C 1
ATOM 2419 O O . ALA A 1 316 ? -13.202 -3.431 33.605 1.00 97.25 316 ALA A O 1
ATOM 2420 N N . LEU A 1 317 ? -12.923 -2.837 31.432 1.00 97.25 317 LEU A N 1
ATOM 2421 C CA . LEU A 1 317 ? -13.351 -4.093 30.824 1.00 97.25 317 LEU A CA 1
ATOM 2422 C C . LEU A 1 317 ? -12.298 -5.184 31.044 1.00 97.25 317 LEU A C 1
ATOM 2424 O O . LEU A 1 317 ? -12.644 -6.261 31.518 1.00 97.25 317 LEU A O 1
ATOM 2428 N N . LEU A 1 318 ? -11.025 -4.911 30.742 1.00 96.88 318 LEU A N 1
ATOM 2429 C CA . LEU A 1 318 ? -9.942 -5.894 30.864 1.00 96.88 318 LEU A CA 1
ATOM 2430 C C . LEU A 1 318 ? -9.645 -6.292 32.314 1.00 96.88 318 LEU A C 1
ATOM 2432 O O . LEU A 1 318 ? -9.449 -7.476 32.578 1.00 96.88 318 LEU A O 1
ATOM 2436 N N . GLU A 1 319 ? -9.710 -5.346 33.256 1.00 95.44 319 GLU A N 1
ATOM 2437 C CA . GLU A 1 319 ? -9.526 -5.596 34.694 1.00 95.44 319 GLU A CA 1
ATOM 2438 C C . GLU A 1 319 ? -10.420 -6.734 35.216 1.00 95.44 319 GLU A C 1
ATOM 2440 O O . GLU A 1 319 ? -10.006 -7.498 36.088 1.00 95.44 319 GLU A O 1
ATOM 2445 N N . HIS A 1 320 ? -11.643 -6.863 34.684 1.00 93.94 320 HIS A N 1
ATOM 2446 C CA . HIS A 1 320 ? -12.582 -7.922 35.071 1.00 93.94 320 HIS A CA 1
ATOM 2447 C C . HIS A 1 320 ? -12.069 -9.323 34.720 1.00 93.94 320 HIS A C 1
ATOM 2449 O O . HIS A 1 320 ? -12.233 -10.257 35.504 1.00 93.94 320 HIS A O 1
ATOM 2455 N N . PHE A 1 321 ? -11.429 -9.465 33.560 1.00 94.31 321 PHE A N 1
ATOM 2456 C CA . PHE A 1 321 ? -10.893 -10.741 33.088 1.00 94.31 321 PHE A CA 1
ATOM 2457 C C . PHE A 1 321 ? -9.513 -11.026 33.675 1.00 94.31 321 PHE A C 1
ATOM 2459 O O . PHE A 1 321 ? -9.250 -12.154 34.091 1.00 94.31 321 PHE A O 1
ATOM 2466 N N . ASP A 1 322 ? -8.658 -10.006 33.800 1.00 92.31 322 ASP A N 1
ATOM 2467 C CA . ASP A 1 322 ? -7.331 -10.162 34.399 1.00 92.31 322 ASP A CA 1
ATOM 2468 C C . ASP A 1 322 ? -7.421 -10.639 35.855 1.00 92.31 322 ASP A C 1
ATOM 2470 O O . ASP A 1 322 ? -6.652 -11.509 36.263 1.00 92.31 322 ASP A O 1
ATOM 2474 N N . ALA A 1 323 ? -8.400 -10.143 36.624 1.00 87.31 323 ALA A N 1
ATOM 2475 C CA . ALA A 1 323 ? -8.654 -10.585 37.998 1.00 87.31 323 ALA A CA 1
ATOM 2476 C C . ALA A 1 323 ? -8.967 -12.091 38.111 1.00 87.31 323 ALA A C 1
ATOM 2478 O O . ALA A 1 323 ? -8.839 -12.671 39.189 1.00 87.31 323 ALA A O 1
ATOM 2479 N N . ARG A 1 324 ? -9.360 -12.725 37.000 1.00 87.31 324 ARG A N 1
ATOM 2480 C CA . ARG A 1 324 ? -9.702 -14.148 36.890 1.00 87.31 324 ARG A CA 1
ATOM 2481 C C . ARG A 1 324 ? -8.666 -14.953 36.099 1.00 87.31 324 ARG A C 1
ATOM 2483 O O . ARG A 1 324 ? -8.805 -16.165 35.982 1.00 87.31 324 ARG A O 1
ATOM 2490 N N . GLY A 1 325 ? -7.628 -14.302 35.566 1.00 89.12 325 GLY A N 1
ATOM 2491 C CA . GLY A 1 325 ? -6.664 -14.932 34.660 1.00 89.12 325 GLY A CA 1
ATOM 2492 C C . GLY A 1 325 ? -7.270 -15.343 33.312 1.00 89.12 325 GLY A C 1
ATOM 2493 O O . GLY A 1 325 ? -6.762 -16.254 32.661 1.00 89.12 325 GLY A O 1
ATOM 2494 N N . GLU A 1 326 ? -8.360 -14.695 32.906 1.00 90.62 326 GLU A N 1
ATOM 2495 C CA . GLU A 1 326 ? -9.108 -14.980 31.682 1.00 90.62 326 GLU A CA 1
ATOM 2496 C C . GLU A 1 326 ? -8.834 -13.917 30.605 1.00 90.62 326 GLU A C 1
ATOM 2498 O O . GLU A 1 326 ? -8.184 -12.898 30.850 1.00 90.62 326 GLU A O 1
ATOM 2503 N N . LYS A 1 327 ? -9.342 -14.144 29.390 1.00 87.75 327 LYS A N 1
ATOM 2504 C CA . LYS A 1 327 ? -9.385 -13.137 28.324 1.00 87.75 327 LYS A CA 1
ATOM 2505 C C . LYS A 1 327 ? -10.818 -12.987 27.816 1.00 87.75 327 LYS A C 1
ATOM 2507 O O . LYS A 1 327 ? -11.514 -13.997 27.728 1.00 87.75 327 LYS A O 1
ATOM 2512 N N . PRO A 1 328 ? -11.247 -11.773 27.439 1.00 87.75 328 PRO A N 1
ATOM 2513 C CA . PRO A 1 328 ? -12.535 -11.586 26.784 1.00 87.75 328 PRO A CA 1
ATOM 2514 C C . PRO A 1 328 ? -12.540 -12.261 25.405 1.00 87.75 328 PRO A C 1
ATOM 2516 O O . PRO A 1 328 ? -11.695 -11.954 24.557 1.00 87.75 328 PRO A O 1
ATOM 2519 N N . GLY A 1 329 ? -13.507 -13.150 25.177 1.00 92.06 329 GLY A N 1
ATOM 2520 C CA . GLY A 1 329 ? -13.737 -13.775 23.879 1.00 92.06 329 GLY A CA 1
ATOM 2521 C C . GLY A 1 329 ? -14.539 -12.848 22.968 1.00 92.06 329 GLY A C 1
ATOM 2522 O O . GLY A 1 329 ? -14.005 -12.228 22.047 1.00 92.06 329 GLY A O 1
ATOM 2523 N N . ARG A 1 330 ? -15.839 -12.713 23.243 1.00 97.69 330 ARG A N 1
ATOM 2524 C CA . ARG A 1 330 ? -16.789 -11.942 22.423 1.00 97.69 330 ARG A CA 1
ATOM 2525 C C . ARG A 1 330 ? -17.162 -10.635 23.110 1.00 97.69 330 ARG A C 1
ATOM 2527 O O . ARG A 1 330 ? -17.784 -10.647 24.172 1.00 97.69 330 ARG A O 1
ATOM 2534 N N . VAL A 1 331 ? -16.835 -9.513 22.474 1.00 98.56 331 VAL A N 1
ATOM 2535 C CA . VAL A 1 331 ? -17.139 -8.171 22.990 1.00 98.56 331 VAL A CA 1
ATOM 2536 C C . VAL A 1 331 ? -18.104 -7.439 22.069 1.00 98.56 331 VAL A C 1
ATOM 2538 O O . VAL A 1 331 ? -17.837 -7.319 20.874 1.00 98.56 331 VAL A O 1
ATOM 2541 N N . LEU A 1 332 ? -19.201 -6.924 22.625 1.00 98.69 332 LEU A N 1
ATOM 2542 C CA . LEU A 1 332 ? -20.157 -6.069 21.919 1.00 98.69 332 LEU A CA 1
ATOM 2543 C C . LEU A 1 332 ? -19.885 -4.591 22.211 1.00 98.69 332 LEU A C 1
ATOM 2545 O O . LEU A 1 332 ? -19.882 -4.175 23.362 1.00 98.69 332 LEU A O 1
ATOM 2549 N N . GLU A 1 333 ? -19.733 -3.787 21.170 1.00 98.69 333 GLU A N 1
ATOM 2550 C CA . GLU A 1 333 ? -19.704 -2.329 21.206 1.00 98.69 333 GLU A CA 1
ATOM 2551 C C . GLU A 1 333 ? -21.010 -1.759 20.639 1.00 98.69 333 GLU A C 1
ATOM 2553 O O . GLU A 1 333 ? -21.438 -2.112 19.538 1.00 98.69 333 GLU A O 1
ATOM 2558 N N . ILE A 1 334 ? -21.625 -0.831 21.370 1.00 98.12 334 ILE A N 1
ATOM 2559 C CA . ILE A 1 334 ? -22.790 -0.066 20.915 1.00 98.12 334 ILE A CA 1
ATOM 2560 C C . ILE A 1 334 ? -22.379 1.380 20.669 1.00 98.12 334 ILE A C 1
ATOM 2562 O O . ILE A 1 334 ? -22.126 2.105 21.630 1.00 98.12 334 ILE A O 1
ATOM 2566 N N . GLY A 1 335 ? -22.380 1.791 19.398 1.00 96.31 335 GLY A N 1
ATOM 2567 C CA . GLY A 1 335 ? -21.958 3.118 18.946 1.00 96.31 335 GLY A CA 1
ATOM 2568 C C . GLY A 1 335 ? -20.605 3.092 18.234 1.00 96.31 335 GLY A C 1
ATOM 2569 O O . GLY A 1 335 ? -19.647 3.715 18.695 1.00 96.31 335 GLY A O 1
ATOM 2570 N N . THR A 1 336 ? -20.509 2.385 17.100 1.00 97.75 336 THR A N 1
ATOM 2571 C CA . THR A 1 336 ? -19.258 2.291 16.320 1.00 97.75 336 THR A CA 1
ATOM 2572 C C . THR A 1 336 ? -18.656 3.669 16.017 1.00 97.75 336 THR A C 1
ATOM 2574 O O . THR A 1 336 ? -17.440 3.860 16.107 1.00 97.75 336 THR A O 1
ATOM 2577 N N . GLY A 1 337 ? -19.489 4.638 15.633 1.00 96.50 337 GLY A N 1
ATOM 2578 C CA . GLY A 1 337 ? -19.107 5.988 15.245 1.00 96.50 337 GLY A CA 1
ATOM 2579 C C . GLY A 1 337 ? -17.993 5.986 14.199 1.00 96.50 337 GLY A C 1
ATOM 2580 O O . GLY A 1 337 ? -18.131 5.471 13.094 1.00 96.50 337 GLY A O 1
ATOM 2581 N N . SER A 1 338 ? -16.840 6.545 14.566 1.00 96.69 338 SER A N 1
ATOM 2582 C CA . SER A 1 338 ? -15.655 6.569 13.695 1.00 96.69 338 SER A CA 1
ATOM 2583 C C . SER A 1 338 ? -14.979 5.206 13.496 1.00 96.69 338 SER A C 1
ATOM 2585 O O . SER A 1 338 ? -14.150 5.070 12.589 1.00 96.69 338 SER A O 1
ATOM 2587 N N . GLY A 1 339 ? -15.282 4.232 14.360 1.00 97.75 339 GLY A N 1
ATOM 2588 C CA . GLY A 1 339 ? -14.641 2.922 14.463 1.00 97.75 339 GLY A CA 1
ATOM 2589 C C . GLY A 1 339 ? -13.435 2.870 15.407 1.00 97.75 339 GLY A C 1
ATOM 2590 O O . GLY A 1 339 ? -12.821 1.817 15.530 1.00 97.75 339 GLY A O 1
ATOM 2591 N N . TYR A 1 340 ? -13.055 3.973 16.063 1.00 98.25 340 TYR A N 1
ATOM 2592 C CA . TYR A 1 340 ? -11.815 4.025 16.851 1.00 98.25 340 TYR A CA 1
ATOM 2593 C C . TYR A 1 340 ? -11.813 3.076 18.058 1.00 98.25 340 TYR A C 1
ATOM 2595 O O . TYR A 1 340 ? -10.843 2.348 18.256 1.00 98.25 340 TYR A O 1
ATOM 2603 N N . GLN A 1 341 ? -12.894 3.052 18.843 1.00 98.50 341 GLN A N 1
ATOM 2604 C CA . GLN A 1 341 ? -13.007 2.180 20.015 1.00 98.50 341 GLN A CA 1
ATOM 2605 C C . GLN A 1 341 ? -13.073 0.696 19.601 1.00 98.50 341 GLN A C 1
ATOM 2607 O O . GLN A 1 341 ? -12.323 -0.103 20.161 1.00 98.50 341 GLN A O 1
ATOM 2612 N N . ALA A 1 342 ? -13.837 0.345 18.558 1.00 98.50 342 ALA A N 1
ATOM 2613 C CA . ALA A 1 342 ? -13.787 -0.974 17.910 1.00 98.50 342 ALA A CA 1
ATOM 2614 C C . ALA A 1 342 ? -12.358 -1.432 17.566 1.00 98.50 342 ALA A C 1
ATOM 2616 O O . ALA A 1 342 ? -11.984 -2.560 17.879 1.00 98.50 342 ALA A O 1
ATOM 2617 N N . VAL A 1 343 ? -11.543 -0.569 16.946 1.00 98.12 343 VAL A N 1
ATOM 2618 C CA . VAL A 1 343 ? -10.150 -0.904 16.587 1.00 98.12 343 VAL A CA 1
ATOM 2619 C C . VAL A 1 343 ? -9.272 -1.095 17.822 1.00 98.12 343 VAL A C 1
ATOM 2621 O O . VAL A 1 343 ? -8.450 -2.010 17.845 1.00 98.12 343 VAL A O 1
ATOM 2624 N N . VAL A 1 344 ? -9.448 -0.267 18.857 1.00 98.06 344 VAL A N 1
ATOM 2625 C CA . VAL A 1 344 ? -8.725 -0.429 20.129 1.00 98.06 344 VAL A CA 1
ATOM 2626 C C . VAL A 1 344 ? -9.066 -1.774 20.777 1.00 98.06 344 VAL A C 1
ATOM 2628 O O . VAL A 1 344 ? -8.162 -2.492 21.196 1.00 98.06 344 VAL A O 1
ATOM 2631 N N . LEU A 1 345 ? -10.345 -2.156 20.804 1.00 98.19 345 LEU A N 1
ATOM 2632 C CA . LEU A 1 345 ? -10.784 -3.446 21.345 1.00 98.19 345 LEU A CA 1
ATOM 2633 C C . LEU A 1 345 ? -10.271 -4.619 20.510 1.00 98.19 345 LEU A C 1
ATOM 2635 O O . LEU A 1 345 ? -9.787 -5.596 21.071 1.00 98.19 345 LEU A O 1
ATOM 2639 N N . ALA A 1 346 ? -10.307 -4.512 19.182 1.00 97.62 346 ALA A N 1
ATOM 2640 C CA . ALA A 1 346 ? -9.881 -5.575 18.273 1.00 97.62 346 ALA A CA 1
ATOM 2641 C C . ALA A 1 346 ? -8.408 -5.976 18.442 1.00 97.62 346 ALA A C 1
ATOM 2643 O O . ALA A 1 346 ? -8.048 -7.111 18.139 1.00 97.62 346 ALA A O 1
ATOM 2644 N N . ALA A 1 347 ? -7.564 -5.073 18.947 1.00 94.88 347 ALA A N 1
ATOM 2645 C CA . ALA A 1 347 ? -6.169 -5.366 19.272 1.00 94.88 347 ALA A CA 1
ATOM 2646 C C . ALA A 1 347 ? -5.985 -6.121 20.606 1.00 94.88 347 ALA A C 1
ATOM 2648 O O . ALA A 1 347 ? -4.885 -6.593 20.892 1.00 94.88 347 ALA A O 1
ATOM 2649 N N . LEU A 1 348 ? -7.029 -6.202 21.438 1.00 95.44 348 LEU A N 1
ATOM 2650 C CA . LEU A 1 348 ? -6.966 -6.668 22.828 1.00 95.44 348 LEU A CA 1
ATOM 2651 C C . LEU A 1 348 ? -7.866 -7.881 23.112 1.00 95.44 348 LEU A C 1
ATOM 2653 O O . LEU A 1 348 ? -7.661 -8.551 24.124 1.00 95.44 348 LEU A O 1
ATOM 2657 N N . VAL A 1 349 ? -8.842 -8.170 22.247 1.00 96.25 349 VAL A N 1
ATOM 2658 C CA . VAL A 1 349 ? -9.871 -9.208 22.452 1.00 96.25 349 VAL A CA 1
ATOM 2659 C C . VAL A 1 349 ? -9.971 -10.145 21.245 1.00 96.25 349 VAL A C 1
ATOM 2661 O O . VAL A 1 349 ? -9.494 -9.812 20.159 1.00 96.25 349 VAL A O 1
ATOM 2664 N N . GLU A 1 350 ? -10.584 -11.320 21.414 1.00 95.19 350 GLU A N 1
ATOM 2665 C CA . GLU A 1 350 ? -10.671 -12.316 20.335 1.00 95.19 350 GLU A CA 1
ATOM 2666 C C . GLU A 1 350 ? -11.586 -11.853 19.194 1.00 95.19 350 GLU A C 1
ATOM 2668 O O . GLU A 1 350 ? -11.159 -11.844 18.040 1.00 95.19 350 GLU A O 1
ATOM 2673 N N . GLN A 1 351 ? -12.808 -11.410 19.503 1.00 98.19 351 GLN A N 1
ATOM 2674 C CA . GLN A 1 351 ? -13.790 -10.992 18.505 1.00 98.19 351 GLN A CA 1
ATOM 2675 C C . GLN A 1 351 ? -14.599 -9.775 18.976 1.00 98.19 351 GLN A C 1
ATOM 2677 O O . GLN A 1 351 ? -15.227 -9.794 20.035 1.00 98.19 351 GLN A O 1
ATOM 2682 N N . VAL A 1 352 ? -14.648 -8.737 18.137 1.00 98.69 352 VAL A N 1
ATOM 2683 C CA . VAL A 1 352 ? -15.469 -7.537 18.347 1.00 98.69 352 VAL A CA 1
ATOM 2684 C C . VAL A 1 352 ? -16.717 -7.598 17.472 1.00 98.69 352 VAL A C 1
ATOM 2686 O O . VAL A 1 352 ? -16.646 -7.882 16.273 1.00 98.69 352 VAL A O 1
ATOM 2689 N N . TYR A 1 353 ? -17.855 -7.280 18.073 1.00 98.69 353 TYR A N 1
ATOM 2690 C CA . TYR A 1 353 ? -19.131 -7.023 17.421 1.00 98.69 353 TYR A CA 1
ATOM 2691 C C . TYR A 1 353 ? -19.472 -5.563 17.667 1.00 98.69 353 TYR A C 1
ATOM 2693 O O . TYR A 1 353 ? -19.444 -5.128 18.807 1.00 98.69 353 TYR A O 1
ATOM 2701 N N . THR A 1 354 ? -19.764 -4.786 16.631 1.00 98.62 354 THR A N 1
ATOM 2702 C CA . THR A 1 354 ? -20.054 -3.355 16.785 1.00 98.62 354 THR A CA 1
ATOM 2703 C C . THR A 1 354 ? -21.328 -2.966 16.044 1.00 98.62 354 THR A C 1
ATOM 2705 O O . THR A 1 354 ? -21.546 -3.394 14.905 1.00 98.62 354 THR A O 1
ATOM 2708 N N . VAL A 1 355 ? -22.195 -2.198 16.703 1.00 98.25 355 VAL A N 1
ATOM 2709 C CA . VAL A 1 355 ? -23.486 -1.754 16.162 1.00 98.25 355 VAL A CA 1
ATOM 2710 C C . VAL A 1 355 ? -23.476 -0.242 15.979 1.00 98.25 355 VAL A C 1
ATOM 2712 O O . VAL A 1 355 ? -23.137 0.507 16.897 1.00 98.25 355 VAL A O 1
ATOM 2715 N N . GLU A 1 356 ? -23.889 0.196 14.793 1.00 97.75 356 GLU A N 1
ATOM 2716 C CA . GLU A 1 356 ? -24.019 1.604 14.429 1.00 97.75 356 GLU A CA 1
ATOM 2717 C C . GLU A 1 356 ? -25.382 1.865 13.804 1.00 97.75 356 GLU A C 1
ATOM 2719 O O . GLU A 1 356 ? -25.839 1.091 12.962 1.00 97.75 356 GLU A O 1
ATOM 2724 N N . ARG A 1 357 ? -25.994 2.988 14.179 1.00 96.12 357 ARG A N 1
ATOM 2725 C CA . ARG A 1 357 ? -27.307 3.397 13.683 1.00 96.12 357 ARG A CA 1
ATOM 2726 C C . ARG A 1 357 ? -27.247 4.358 12.502 1.00 96.12 357 ARG A C 1
ATOM 2728 O O . ARG A 1 357 ? -28.284 4.569 11.892 1.00 96.12 357 ARG A O 1
ATOM 2735 N N . ILE A 1 358 ? -26.089 4.959 12.212 1.00 96.38 358 ILE A N 1
ATOM 2736 C CA . ILE A 1 358 ? -25.874 5.909 11.110 1.00 96.38 358 ILE A CA 1
ATOM 2737 C C . ILE A 1 358 ? -25.097 5.219 9.984 1.00 96.38 358 ILE A C 1
ATOM 2739 O O . ILE A 1 358 ? -23.908 4.913 10.128 1.00 96.38 358 ILE A O 1
ATOM 2743 N N . GLU A 1 359 ? -25.746 5.007 8.837 1.00 96.50 359 GLU A N 1
ATOM 2744 C CA . GLU A 1 359 ? -25.191 4.189 7.746 1.00 96.50 359 GLU A CA 1
ATOM 2745 C C . GLU A 1 359 ? -23.845 4.719 7.244 1.00 96.50 359 GLU A C 1
ATOM 2747 O O . GLU A 1 359 ? -22.894 3.961 7.035 1.00 96.50 359 GLU A O 1
ATOM 2752 N N . GLU A 1 360 ? -23.750 6.040 7.090 1.00 95.19 360 GLU A N 1
ATOM 2753 C CA . GLU A 1 360 ? -22.567 6.698 6.547 1.00 95.19 360 GLU A CA 1
ATOM 2754 C C . GLU A 1 360 ? -21.344 6.527 7.458 1.00 95.19 360 GLU A C 1
ATOM 2756 O O . GLU A 1 360 ? -20.247 6.231 6.974 1.00 95.19 360 GLU A O 1
ATOM 2761 N N . LEU A 1 361 ? -21.531 6.614 8.780 1.00 96.94 361 LEU A N 1
ATOM 2762 C CA . LEU A 1 361 ? -20.458 6.369 9.747 1.00 96.94 361 LEU A CA 1
ATOM 2763 C C . LEU A 1 361 ? -20.007 4.907 9.703 1.00 96.94 361 LEU A C 1
ATOM 2765 O O . LEU A 1 361 ? -18.807 4.630 9.616 1.00 96.94 361 LEU A O 1
ATOM 276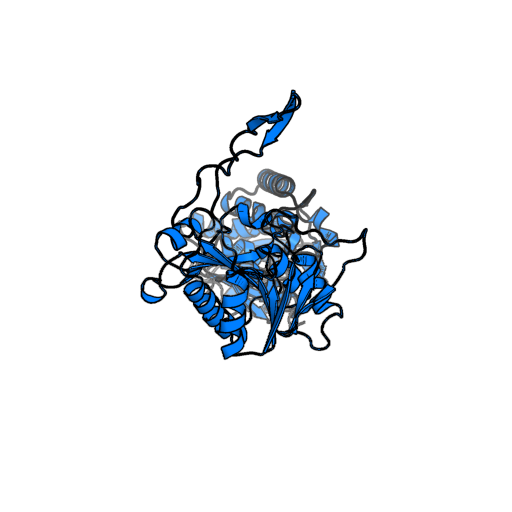9 N N . LEU A 1 362 ? -20.953 3.963 9.651 1.00 97.81 362 LEU A N 1
ATOM 2770 C CA . LEU A 1 362 ? -20.625 2.542 9.556 1.00 97.81 362 LEU A CA 1
ATOM 2771 C C . LEU A 1 362 ? -19.882 2.205 8.259 1.00 97.81 362 LEU A C 1
ATOM 2773 O O . LEU A 1 362 ? -18.937 1.411 8.260 1.00 97.81 362 LEU A O 1
ATOM 2777 N N . ARG A 1 363 ? -20.281 2.814 7.139 1.00 97.25 363 ARG A N 1
ATOM 2778 C CA . ARG A 1 363 ? -19.617 2.655 5.840 1.00 97.25 363 ARG A CA 1
ATOM 2779 C C . ARG A 1 363 ? -18.160 3.109 5.910 1.00 97.25 363 ARG A C 1
ATOM 2781 O O . ARG A 1 363 ? -17.269 2.392 5.438 1.00 97.25 363 ARG A O 1
ATOM 2788 N N . GLN A 1 364 ? -17.905 4.257 6.537 1.00 95.38 364 GLN A N 1
ATOM 2789 C CA . GLN A 1 364 ? -16.555 4.782 6.746 1.00 95.38 364 GLN A CA 1
ATOM 2790 C C . GLN A 1 364 ? -15.733 3.895 7.690 1.00 95.38 364 GLN A C 1
ATOM 2792 O O . GLN A 1 364 ? -14.589 3.563 7.363 1.00 95.38 364 GLN A O 1
ATOM 2797 N N . ALA A 1 365 ? -16.317 3.445 8.803 1.00 97.19 365 ALA A N 1
ATOM 2798 C CA . ALA A 1 365 ? -15.674 2.534 9.748 1.00 97.19 365 ALA A CA 1
ATOM 2799 C C . ALA A 1 365 ? -15.284 1.204 9.076 1.00 97.19 365 ALA A C 1
ATOM 2801 O O . ALA A 1 365 ? -14.128 0.791 9.143 1.00 97.19 365 ALA A O 1
ATOM 2802 N N . ARG A 1 366 ? -16.190 0.588 8.303 1.00 97.12 366 ARG A N 1
ATOM 2803 C CA . ARG A 1 366 ? -15.921 -0.642 7.531 1.00 97.12 366 ARG A CA 1
ATOM 2804 C C . ARG A 1 366 ? -14.771 -0.484 6.538 1.00 97.12 366 ARG A C 1
ATOM 2806 O O . ARG A 1 366 ? -13.986 -1.414 6.359 1.00 97.12 366 ARG A O 1
ATOM 2813 N N . ARG A 1 367 ? -14.652 0.678 5.884 1.00 92.81 367 ARG A N 1
ATOM 2814 C CA . ARG A 1 367 ? -13.508 0.971 5.003 1.00 92.81 367 ARG A CA 1
ATOM 2815 C C . ARG A 1 367 ? -12.199 0.993 5.794 1.00 92.81 367 ARG A C 1
ATOM 2817 O O . ARG A 1 367 ? -11.237 0.376 5.348 1.00 92.81 367 ARG A O 1
ATOM 2824 N N . ARG A 1 368 ? -12.185 1.631 6.969 1.00 92.56 368 ARG A N 1
ATOM 2825 C CA . ARG A 1 368 ? -11.011 1.677 7.858 1.00 92.56 368 ARG A CA 1
ATOM 2826 C C . ARG A 1 368 ? -10.633 0.291 8.374 1.00 92.56 368 ARG A C 1
ATOM 2828 O O . ARG A 1 368 ? -9.462 -0.062 8.324 1.00 92.56 368 ARG A O 1
ATOM 2835 N N . PHE A 1 369 ? -11.604 -0.526 8.785 1.00 94.12 369 PHE A N 1
ATOM 2836 C CA . PHE A 1 369 ? -11.343 -1.899 9.236 1.00 94.12 369 PHE A CA 1
ATOM 2837 C C . PHE A 1 369 ? -10.664 -2.738 8.144 1.00 94.12 369 PHE A C 1
ATOM 2839 O O . PHE A 1 369 ? -9.677 -3.414 8.423 1.00 94.12 369 PHE A O 1
ATOM 2846 N N . ARG A 1 370 ? -11.128 -2.630 6.887 1.00 90.94 370 ARG A N 1
ATOM 2847 C CA . ARG A 1 370 ? -10.495 -3.300 5.736 1.00 90.94 370 ARG A CA 1
ATOM 2848 C C . ARG A 1 370 ? -9.084 -2.788 5.457 1.00 90.94 370 ARG A C 1
ATOM 2850 O O . ARG A 1 370 ? -8.194 -3.596 5.232 1.00 90.94 370 ARG A O 1
ATOM 2857 N N . GLN A 1 371 ? -8.877 -1.471 5.491 1.00 82.31 371 GLN A N 1
ATOM 2858 C CA . GLN A 1 371 ? -7.556 -0.861 5.286 1.00 82.31 371 GLN A CA 1
ATOM 2859 C C . GLN A 1 371 ? -6.544 -1.290 6.356 1.00 82.31 371 GLN A C 1
ATOM 2861 O O . GLN A 1 371 ? -5.374 -1.480 6.047 1.00 82.31 371 GLN A O 1
ATOM 2866 N N . LEU A 1 372 ? -7.001 -1.482 7.595 1.00 81.06 372 LEU A N 1
ATOM 2867 C CA . LEU A 1 372 ? -6.179 -1.958 8.709 1.00 81.06 372 LEU A CA 1
ATOM 2868 C C . LEU A 1 372 ? -6.037 -3.491 8.758 1.00 81.06 372 LEU A C 1
ATOM 2870 O O . LEU A 1 372 ? -5.362 -4.001 9.647 1.00 81.06 372 LEU A O 1
ATOM 2874 N N . GLY A 1 373 ? -6.672 -4.233 7.842 1.00 86.44 373 GLY A N 1
ATOM 2875 C CA . GLY A 1 373 ? -6.610 -5.697 7.808 1.00 86.44 373 GLY A CA 1
ATOM 2876 C C . GLY A 1 373 ? -7.259 -6.388 9.014 1.00 86.44 373 GLY A C 1
ATOM 2877 O O . GLY A 1 373 ? -6.874 -7.502 9.361 1.00 86.44 373 GLY A O 1
ATOM 2878 N N . LEU A 1 374 ? -8.227 -5.743 9.676 1.00 88.62 374 LEU A N 1
ATOM 2879 C CA . LEU A 1 374 ? -8.847 -6.253 10.903 1.00 88.62 374 LEU A CA 1
ATOM 2880 C C . LEU A 1 374 ? -9.968 -7.245 10.576 1.00 88.62 374 LEU A C 1
ATOM 2882 O O . LEU A 1 374 ? -11.089 -6.856 10.247 1.00 88.62 374 LEU A O 1
ATOM 2886 N N . ALA A 1 375 ? -9.655 -8.538 10.670 1.00 91.62 375 ALA A N 1
ATOM 2887 C CA . ALA A 1 375 ? -10.592 -9.624 10.379 1.00 91.62 375 ALA A CA 1
ATOM 2888 C C . ALA A 1 375 ? -11.523 -9.978 11.557 1.00 91.62 375 ALA A C 1
ATOM 2890 O O . ALA A 1 375 ? -12.575 -10.578 11.348 1.00 91.62 375 ALA A O 1
ATOM 2891 N N . ASN A 1 376 ? -11.167 -9.593 12.786 1.00 97.19 376 ASN A N 1
ATOM 2892 C CA . ASN A 1 376 ? -11.909 -9.926 14.005 1.00 97.19 376 ASN A CA 1
ATOM 2893 C C . ASN A 1 376 ? -12.946 -8.864 14.421 1.00 97.19 376 ASN A C 1
ATOM 2895 O O . ASN A 1 376 ? -13.379 -8.842 15.571 1.00 97.19 376 ASN A O 1
ATOM 2899 N N . ILE A 1 377 ? -13.381 -8.003 13.493 1.00 98.44 377 ILE A N 1
ATOM 2900 C CA . ILE A 1 377 ? -14.465 -7.037 13.718 1.00 98.44 377 ILE A CA 1
ATOM 2901 C C . ILE A 1 377 ? -15.663 -7.397 12.836 1.00 98.44 377 ILE A C 1
ATOM 2903 O O . ILE A 1 377 ? -15.593 -7.343 11.608 1.00 98.44 377 ILE A O 1
ATOM 2907 N N . ARG A 1 378 ? -16.800 -7.697 13.466 1.00 98.44 378 ARG A N 1
ATOM 2908 C CA . ARG A 1 378 ? -18.110 -7.815 12.816 1.00 98.44 378 ARG A CA 1
ATOM 2909 C C . ARG A 1 378 ? -18.916 -6.556 13.102 1.00 98.44 378 ARG A C 1
ATOM 2911 O O . ARG A 1 378 ? -18.987 -6.107 14.237 1.00 98.44 378 ARG A O 1
ATOM 2918 N N . SER A 1 379 ? -19.514 -5.968 12.070 1.00 97.94 379 SER A N 1
ATOM 2919 C CA . SER A 1 379 ? -20.242 -4.699 12.189 1.00 97.94 379 SER A CA 1
ATOM 2920 C C . SER A 1 379 ? -21.655 -4.801 11.630 1.00 97.94 379 SER A C 1
ATOM 2922 O O . SER A 1 379 ? -21.840 -5.338 10.532 1.00 97.94 379 SER A O 1
ATOM 2924 N N . ARG A 1 380 ? -22.640 -4.243 12.342 1.00 97.25 380 ARG A N 1
ATOM 2925 C CA . ARG A 1 380 ? -24.056 -4.254 11.952 1.00 97.25 380 ARG A CA 1
ATOM 2926 C C . ARG A 1 380 ? -24.627 -2.842 11.901 1.00 97.25 380 ARG A C 1
ATOM 2928 O O . ARG A 1 380 ? -24.366 -2.033 12.784 1.00 97.25 380 ARG A O 1
ATOM 2935 N N . TYR A 1 381 ? -25.398 -2.578 10.849 1.00 97.50 381 TYR A N 1
ATOM 2936 C CA . TYR A 1 381 ? -26.221 -1.380 10.743 1.00 97.50 381 TYR A CA 1
ATOM 2937 C C . TYR A 1 381 ? -27.561 -1.672 11.403 1.00 97.50 381 TYR A C 1
ATOM 2939 O O . TYR A 1 381 ? -28.328 -2.462 10.855 1.00 97.50 381 TYR A O 1
ATOM 2947 N N . ASP A 1 382 ? -27.789 -1.142 12.602 1.00 95.75 382 ASP A N 1
ATOM 2948 C CA . ASP A 1 382 ? -29.011 -1.414 13.361 1.00 95.75 382 ASP A CA 1
ATOM 2949 C C . ASP A 1 382 ? -29.227 -0.401 14.496 1.00 95.75 382 ASP A C 1
ATOM 2951 O O . ASP A 1 382 ? -28.366 0.423 14.807 1.00 95.75 382 ASP A O 1
ATOM 2955 N N . ASP A 1 383 ? -30.383 -0.489 15.146 1.00 92.56 383 ASP A N 1
ATOM 2956 C CA . ASP A 1 383 ? -30.694 0.240 16.368 1.00 92.56 383 ASP A CA 1
ATOM 2957 C C . ASP A 1 383 ? -29.805 -0.229 17.534 1.00 92.56 383 ASP A C 1
ATOM 2959 O O . ASP A 1 383 ? -29.915 -1.352 18.037 1.00 92.56 383 ASP A O 1
ATOM 2963 N N . GLY A 1 384 ? -28.956 0.681 18.019 1.00 87.31 384 GLY A N 1
ATOM 2964 C CA . GLY A 1 384 ? -28.055 0.435 19.142 1.00 87.31 384 GLY A CA 1
ATOM 2965 C C . GLY A 1 384 ? -28.758 0.041 20.448 1.00 87.31 384 GLY A C 1
ATOM 2966 O O . GLY A 1 384 ? -28.144 -0.627 21.275 1.00 87.31 384 GLY A O 1
ATOM 2967 N N . LYS A 1 385 ? -30.044 0.371 20.645 1.00 91.75 385 LYS A N 1
ATOM 2968 C CA . LYS A 1 385 ? -30.814 -0.040 21.837 1.00 91.75 385 LYS A CA 1
ATOM 2969 C C . LYS A 1 385 ? -31.197 -1.520 21.837 1.00 91.75 385 LYS A C 1
ATOM 2971 O O . LYS A 1 385 ? -31.582 -2.039 22.886 1.00 91.75 385 LYS A O 1
ATOM 2976 N N . LEU A 1 386 ? -31.119 -2.190 20.687 1.00 93.19 386 LEU A N 1
ATOM 2977 C CA . LEU A 1 386 ? -31.460 -3.607 20.547 1.00 93.19 386 LEU A CA 1
ATOM 2978 C C . LEU A 1 386 ? -30.266 -4.535 20.794 1.00 93.19 386 LEU A C 1
ATOM 2980 O O . LEU A 1 386 ? -30.469 -5.726 21.019 1.00 93.19 386 LEU A O 1
ATOM 2984 N N . GLY A 1 387 ? -29.034 -4.021 20.767 1.00 93.81 387 GLY A N 1
ATOM 2985 C CA . GLY A 1 387 ? -27.826 -4.843 20.821 1.00 93.81 387 GLY A CA 1
ATOM 2986 C C . GLY A 1 387 ? -27.639 -5.688 19.557 1.00 93.81 387 GLY A C 1
ATOM 2987 O O . GLY A 1 387 ? -27.889 -5.211 18.451 1.00 93.81 387 GLY A O 1
ATOM 2988 N N . TRP A 1 388 ? -27.196 -6.936 19.710 1.00 97.06 388 TRP A N 1
ATOM 2989 C CA . TRP A 1 388 ? -27.068 -7.933 18.644 1.00 97.06 388 TRP A CA 1
ATOM 2990 C C . TRP A 1 388 ? -27.377 -9.340 19.176 1.00 97.06 388 TRP A C 1
ATOM 2992 O O . TRP A 1 388 ? -26.495 -10.184 19.320 1.00 97.06 388 TRP A O 1
ATOM 3002 N N . ALA A 1 389 ? -28.662 -9.595 19.442 1.00 96.31 389 ALA A N 1
ATOM 3003 C CA . ALA A 1 389 ? -29.127 -10.808 20.120 1.00 96.31 389 ALA A CA 1
ATOM 3004 C C . ALA A 1 389 ? -28.709 -12.122 19.432 1.00 96.31 389 ALA A C 1
ATOM 3006 O O . ALA A 1 389 ? -28.401 -13.088 20.122 1.00 96.31 389 ALA A O 1
ATOM 3007 N N . ASP A 1 390 ? -28.631 -12.150 18.097 1.00 96.62 390 ASP A N 1
ATOM 3008 C CA . ASP A 1 390 ? -28.212 -13.342 17.334 1.00 96.62 390 ASP A CA 1
ATOM 3009 C C . ASP A 1 390 ? -26.769 -13.780 17.632 1.00 96.62 390 ASP A C 1
ATOM 3011 O O . ASP A 1 390 ? -26.394 -14.924 17.390 1.00 96.62 390 ASP A O 1
ATOM 3015 N N . GLU A 1 391 ? -25.951 -12.860 18.144 1.00 97.06 391 GLU A N 1
ATOM 3016 C CA . GLU A 1 391 ? -24.551 -13.085 18.496 1.00 97.06 391 GLU A CA 1
ATOM 3017 C C . GLU A 1 391 ? -24.344 -13.072 20.023 1.00 97.06 391 GLU A C 1
ATOM 3019 O O . GLU A 1 391 ? -23.216 -13.149 20.497 1.00 97.06 391 GLU A O 1
ATOM 3024 N N . ALA A 1 392 ? -25.414 -13.028 20.817 1.00 95.44 392 ALA A N 1
ATOM 3025 C CA . ALA A 1 392 ? -25.332 -13.229 22.258 1.00 95.44 392 ALA A CA 1
ATOM 3026 C C . ALA A 1 392 ? -25.011 -14.710 22.596 1.00 95.44 392 ALA A C 1
ATOM 3028 O O . ALA A 1 392 ? -25.155 -15.594 21.745 1.00 95.44 392 ALA A O 1
ATOM 3029 N N . PRO A 1 393 ? -24.572 -15.024 23.828 1.00 96.56 393 PRO A N 1
ATOM 3030 C CA . PRO A 1 393 ? -24.133 -14.088 24.861 1.00 96.56 393 PRO A CA 1
ATOM 3031 C C . PRO A 1 393 ? -22.750 -13.488 24.556 1.00 96.56 393 PRO A C 1
ATOM 3033 O O . PRO A 1 393 ? -21.927 -14.103 23.868 1.00 96.56 393 PRO A O 1
ATOM 3036 N N . PHE A 1 394 ? -22.504 -12.298 25.105 1.00 98.06 394 PHE A N 1
ATOM 3037 C CA . PHE A 1 394 ? -21.216 -11.601 25.063 1.00 98.06 394 PHE A CA 1
ATOM 3038 C C . PHE A 1 394 ? -20.513 -11.665 26.417 1.00 98.06 394 PHE A C 1
ATOM 3040 O O . PHE A 1 394 ? -21.146 -11.505 27.459 1.00 98.06 394 PHE A O 1
ATOM 3047 N N . ASP A 1 395 ? -19.193 -11.840 26.404 1.00 97.19 395 ASP A N 1
ATOM 3048 C CA . ASP A 1 395 ? -18.374 -11.823 27.621 1.00 97.19 395 ASP A CA 1
ATOM 3049 C C . ASP A 1 395 ? -18.253 -10.407 28.179 1.00 97.19 395 ASP A C 1
ATOM 3051 O O . ASP A 1 395 ? -18.215 -10.198 29.393 1.00 97.19 395 ASP A O 1
ATOM 3055 N N . ALA A 1 396 ? -18.214 -9.423 27.280 1.00 98.19 396 ALA A N 1
ATOM 3056 C CA . ALA A 1 396 ? -18.242 -8.027 27.656 1.00 98.19 396 ALA A CA 1
ATOM 3057 C C . ALA A 1 396 ? -19.079 -7.177 26.706 1.00 98.19 396 ALA A C 1
ATOM 3059 O O . ALA A 1 396 ? -19.168 -7.444 25.507 1.00 98.19 396 ALA A O 1
ATOM 3060 N N . ILE A 1 397 ? -19.657 -6.111 27.249 1.00 98.56 397 ILE A N 1
ATOM 3061 C CA . ILE A 1 397 ? -20.409 -5.118 26.489 1.00 98.56 397 ILE A CA 1
ATOM 3062 C C . ILE A 1 397 ? -19.876 -3.722 26.827 1.00 98.56 397 ILE A C 1
ATOM 3064 O O . ILE A 1 397 ? -19.672 -3.384 27.990 1.00 98.56 397 ILE A O 1
ATOM 3068 N N . ILE A 1 398 ? -19.669 -2.886 25.817 1.00 98.38 398 ILE A N 1
ATOM 3069 C CA . ILE A 1 398 ? -19.255 -1.495 25.970 1.00 98.38 398 ILE A CA 1
ATOM 3070 C C . ILE A 1 398 ? -20.224 -0.577 25.219 1.00 98.38 398 ILE A C 1
ATOM 3072 O O . ILE A 1 398 ? -20.508 -0.780 24.040 1.00 98.38 398 ILE A O 1
ATOM 3076 N N . LEU A 1 399 ? -20.763 0.434 25.899 1.00 98.12 399 LEU A N 1
ATOM 3077 C CA . LEU A 1 399 ? -21.633 1.436 25.277 1.00 98.12 399 LEU A CA 1
ATOM 3078 C C . LEU A 1 399 ? -20.843 2.729 25.106 1.00 98.12 399 LEU A C 1
ATOM 3080 O O . LEU A 1 399 ? -20.370 3.300 26.082 1.00 98.12 399 LEU A O 1
ATOM 3084 N N . THR A 1 400 ? -20.734 3.220 23.878 1.00 96.38 400 THR A N 1
ATOM 3085 C CA . THR A 1 400 ? -20.070 4.488 23.534 1.00 96.38 400 THR A CA 1
ATOM 3086 C C . THR A 1 400 ? -21.079 5.596 23.215 1.00 96.38 400 THR A C 1
ATOM 3088 O O . THR A 1 400 ? -20.751 6.586 22.562 1.00 96.38 400 THR A O 1
ATOM 3091 N N . ALA A 1 401 ? -22.303 5.457 23.725 1.00 93.38 401 ALA A N 1
ATOM 3092 C CA . ALA A 1 401 ? -23.347 6.474 23.755 1.00 93.38 401 ALA A CA 1
ATOM 3093 C C . ALA A 1 401 ? -24.126 6.358 25.075 1.00 93.38 401 ALA A C 1
ATOM 3095 O O . ALA A 1 401 ? -24.329 5.254 25.584 1.00 93.38 401 ALA A O 1
ATOM 3096 N N . ALA A 1 402 ? -24.555 7.487 25.636 1.00 92.94 402 ALA A N 1
ATOM 3097 C CA . ALA A 1 402 ? -25.173 7.545 26.959 1.00 92.94 402 ALA A CA 1
ATOM 3098 C C . ALA A 1 402 ? -26.701 7.537 26.893 1.00 92.94 402 ALA A C 1
ATOM 3100 O O . ALA A 1 402 ? -27.308 8.371 26.222 1.00 92.94 402 ALA A O 1
ATOM 3101 N N . GLY A 1 403 ? -27.327 6.620 27.624 1.00 90.38 403 GLY A N 1
ATOM 3102 C CA . GLY A 1 403 ? -28.760 6.656 27.920 1.00 90.38 403 GLY A CA 1
ATOM 3103 C C . GLY A 1 403 ? -29.019 7.052 29.374 1.00 90.38 403 GLY A C 1
ATOM 3104 O O . GLY A 1 403 ? -28.116 6.985 30.207 1.00 90.38 403 GLY A O 1
ATOM 3105 N N . ASP A 1 404 ? -30.267 7.397 29.706 1.00 88.38 404 ASP A N 1
ATOM 3106 C CA . ASP A 1 404 ? -30.671 7.617 31.106 1.00 88.38 404 ASP A CA 1
ATOM 3107 C C . ASP A 1 404 ? -30.440 6.355 31.955 1.00 88.38 404 ASP A C 1
ATOM 3109 O O . ASP A 1 404 ? -30.023 6.427 33.107 1.00 88.38 404 ASP A O 1
ATOM 3113 N N . THR A 1 405 ? -30.688 5.189 31.355 1.00 90.75 405 THR A N 1
ATOM 3114 C CA . THR A 1 405 ? -30.421 3.856 31.905 1.00 90.75 405 THR A CA 1
ATOM 3115 C C . THR A 1 405 ? -29.899 2.939 30.798 1.00 90.75 405 THR A C 1
ATOM 3117 O O . THR A 1 405 ? -30.031 3.246 29.608 1.00 90.75 405 THR A O 1
ATOM 3120 N N . ILE A 1 406 ? -29.309 1.804 31.178 1.00 93.44 406 ILE A N 1
ATOM 3121 C CA . ILE A 1 406 ? -28.910 0.765 30.222 1.00 93.44 406 ILE A CA 1
ATOM 3122 C C . ILE A 1 406 ? -30.173 0.029 29.741 1.00 93.44 406 ILE A C 1
ATOM 3124 O O . ILE A 1 406 ? -30.922 -0.482 30.576 1.00 93.44 406 ILE A O 1
ATOM 3128 N N . PRO A 1 407 ? -30.425 -0.070 28.421 1.00 94.12 407 PRO A N 1
ATOM 3129 C CA . PRO A 1 407 ? -31.537 -0.857 27.894 1.00 94.12 407 PRO A CA 1
ATOM 3130 C C . PRO A 1 407 ? -31.485 -2.321 28.356 1.00 94.12 407 PRO A C 1
ATOM 3132 O O . PRO A 1 407 ? -30.464 -2.987 28.170 1.00 94.12 407 PRO A O 1
ATOM 3135 N N . SER A 1 408 ? -32.598 -2.851 28.883 1.00 92.56 408 SER A N 1
ATOM 3136 C CA . SER A 1 408 ? -32.665 -4.239 29.380 1.00 92.56 408 SER A CA 1
ATOM 3137 C C . SER A 1 408 ? -32.266 -5.255 28.310 1.00 92.56 408 SER A C 1
ATOM 3139 O O . SER A 1 408 ? -31.496 -6.162 28.589 1.00 92.56 408 SER A O 1
ATOM 3141 N N . ARG A 1 409 ? -32.674 -5.022 27.055 1.00 94.38 409 ARG A N 1
ATOM 3142 C CA . ARG A 1 409 ? -32.314 -5.862 25.903 1.00 94.38 409 ARG A CA 1
ATOM 3143 C C . ARG A 1 409 ? -30.810 -6.013 25.709 1.00 94.38 409 ARG A C 1
ATOM 3145 O O . ARG A 1 409 ? -30.384 -7.056 25.236 1.00 94.38 409 ARG A O 1
ATOM 3152 N N . ILE A 1 410 ? -30.018 -4.986 26.021 1.00 95.19 410 ILE A N 1
ATOM 3153 C CA . ILE A 1 410 ? -28.553 -5.061 25.939 1.00 95.19 410 ILE A CA 1
ATOM 3154 C C . ILE A 1 410 ? -28.016 -5.846 27.136 1.00 95.19 410 ILE A C 1
ATOM 3156 O O . ILE A 1 410 ? -27.160 -6.708 26.966 1.00 95.19 410 ILE A O 1
ATOM 3160 N N . LEU A 1 411 ? -28.544 -5.579 28.334 1.00 94.12 411 LEU A N 1
ATOM 3161 C CA . LEU A 1 411 ? -28.132 -6.264 29.559 1.00 94.12 411 LEU A CA 1
ATOM 3162 C C . LEU A 1 411 ? -28.409 -7.777 29.499 1.00 94.12 411 LEU A C 1
ATOM 3164 O O . LEU A 1 411 ? -27.561 -8.564 29.899 1.00 94.12 411 LEU A O 1
ATOM 3168 N N . GLU A 1 412 ? -29.542 -8.184 28.922 1.00 95.00 412 GLU A N 1
ATOM 3169 C CA . GLU A 1 412 ? -29.940 -9.584 28.693 1.00 95.00 412 GLU A CA 1
ATOM 3170 C C . GLU A 1 412 ? -28.978 -10.355 27.767 1.00 95.00 412 GLU A C 1
ATOM 3172 O O . GLU A 1 412 ? -28.989 -11.584 27.750 1.00 95.00 412 GLU A O 1
ATOM 3177 N N . GLN A 1 413 ? -28.142 -9.655 26.991 1.00 96.94 413 GLN A N 1
ATOM 3178 C CA . GLN A 1 413 ? -27.154 -10.265 26.093 1.00 96.94 413 GLN A CA 1
ATOM 3179 C C . GLN A 1 413 ? -25.784 -10.459 26.753 1.00 96.94 413 GLN A C 1
ATOM 3181 O O . GLN A 1 413 ? -24.895 -11.060 26.145 1.00 96.94 413 GLN A O 1
ATOM 3186 N N . LEU A 1 414 ? -25.591 -9.949 27.972 1.00 96.56 414 LEU A N 1
ATOM 3187 C CA . LEU A 1 414 ? -24.366 -10.143 28.734 1.00 96.56 414 LEU A CA 1
ATOM 3188 C C . LEU A 1 414 ? -24.345 -11.553 29.333 1.00 96.56 414 LEU A C 1
ATOM 3190 O O . LEU A 1 414 ? -25.345 -12.030 29.869 1.00 96.56 414 LEU A O 1
ATOM 3194 N N . SER A 1 415 ? -23.201 -12.230 29.264 1.00 95.12 415 SER A N 1
ATOM 3195 C CA . SER A 1 415 ? -23.039 -13.522 29.925 1.00 95.12 415 SER A CA 1
ATOM 3196 C C . SER A 1 415 ? -23.172 -13.374 31.454 1.00 95.12 415 SER A C 1
ATOM 3198 O O . SER A 1 415 ? -22.829 -12.322 32.000 1.00 95.12 415 SER A O 1
ATOM 3200 N N . PRO A 1 416 ? -23.622 -14.412 32.190 1.00 92.31 416 PRO A N 1
ATOM 3201 C CA . PRO A 1 416 ? -23.851 -14.310 33.638 1.00 92.31 416 PRO A CA 1
ATOM 3202 C C . PRO A 1 416 ? -22.634 -13.859 34.457 1.00 92.31 416 PRO A C 1
ATOM 3204 O O . PRO A 1 416 ? -22.794 -13.245 35.505 1.00 92.31 416 PRO A O 1
ATOM 3207 N N . GLY A 1 417 ? -21.418 -14.164 33.993 1.00 91.81 417 GLY A N 1
ATOM 3208 C CA . GLY A 1 417 ? -20.159 -13.726 34.609 1.00 91.81 417 GLY A CA 1
ATOM 3209 C C . GLY A 1 417 ? -19.447 -12.616 33.832 1.00 91.81 417 GLY A C 1
ATOM 3210 O O . GLY A 1 417 ? -18.245 -12.424 34.032 1.00 91.81 417 GLY A O 1
ATOM 3211 N N . GLY A 1 418 ? -20.140 -11.960 32.902 1.00 95.62 418 GLY A N 1
ATOM 3212 C CA . GLY A 1 418 ? -19.591 -10.936 32.023 1.00 95.62 418 GLY A CA 1
ATOM 3213 C C . GLY A 1 418 ? -19.487 -9.561 32.678 1.00 95.62 418 GLY A C 1
ATOM 3214 O O . GLY A 1 418 ? -19.848 -9.361 33.841 1.00 95.62 418 GLY A O 1
ATOM 3215 N N . VAL A 1 419 ? -18.987 -8.593 31.912 1.00 97.62 419 VAL A N 1
ATOM 3216 C CA . VAL A 1 419 ? -18.863 -7.192 32.339 1.00 97.62 419 VAL A CA 1
ATOM 3217 C C . VAL A 1 419 ? -19.466 -6.228 31.321 1.00 97.62 419 VAL A C 1
ATOM 3219 O O . VAL A 1 419 ? -19.237 -6.348 30.121 1.00 97.62 419 VAL A O 1
ATOM 3222 N N . LEU A 1 420 ? -20.205 -5.228 31.793 1.00 98.12 420 LEU A N 1
ATOM 3223 C CA . LEU A 1 420 ? -20.689 -4.126 30.968 1.00 98.12 420 LEU A CA 1
ATOM 3224 C C . LEU A 1 420 ? -20.101 -2.803 31.448 1.00 98.12 420 LEU A C 1
ATOM 3226 O O . LEU A 1 420 ? -20.137 -2.501 32.638 1.00 98.12 420 LEU A O 1
ATOM 3230 N N . VAL A 1 421 ? -19.581 -2.002 30.519 1.00 98.31 421 VAL A N 1
ATOM 3231 C CA . VAL A 1 421 ? -19.079 -0.648 30.786 1.00 98.31 421 VAL A CA 1
ATOM 3232 C C . VAL A 1 421 ? -19.878 0.353 29.959 1.00 98.31 421 VAL A C 1
ATOM 3234 O O . VAL A 1 421 ? -19.904 0.271 28.731 1.00 98.31 421 VAL A O 1
ATOM 3237 N N . ALA A 1 422 ? -20.541 1.302 30.615 1.00 97.62 422 ALA A N 1
ATOM 3238 C CA . ALA A 1 422 ? -21.418 2.248 29.933 1.00 97.62 422 ALA A CA 1
ATOM 3239 C C . ALA A 1 422 ? -21.455 3.614 30.624 1.00 97.62 422 ALA A C 1
ATOM 3241 O O . ALA A 1 422 ? -21.432 3.679 31.854 1.00 97.62 422 ALA A O 1
ATOM 3242 N N . PRO A 1 423 ? -21.561 4.713 29.862 1.00 96.56 423 PRO A N 1
ATOM 3243 C CA . PRO A 1 423 ? -21.985 5.992 30.396 1.00 96.56 423 PRO A CA 1
ATOM 3244 C C . PRO A 1 423 ? -23.505 5.979 30.613 1.00 96.56 423 PRO A C 1
ATOM 3246 O O . PRO A 1 423 ? -24.269 5.609 29.719 1.00 96.56 423 PRO A O 1
ATOM 3249 N N . VAL A 1 424 ? -23.949 6.407 31.792 1.00 95.62 424 VAL A N 1
ATOM 3250 C CA . VAL A 1 424 ? -25.371 6.566 32.126 1.00 95.62 424 VAL A CA 1
ATOM 3251 C C . VAL A 1 424 ? -25.630 7.941 32.723 1.00 95.62 424 VAL A C 1
ATOM 3253 O O . VAL A 1 424 ? -24.753 8.527 33.359 1.00 95.62 424 VAL A O 1
ATOM 3256 N N . GLY A 1 425 ? -26.842 8.449 32.529 1.00 93.50 425 GLY A N 1
ATOM 3257 C CA . GLY A 1 425 ? -27.296 9.712 33.101 1.00 93.50 425 GLY A CA 1
ATOM 3258 C C . GLY A 1 425 ? -27.733 10.729 32.054 1.00 93.50 425 GLY A C 1
ATOM 3259 O O . GLY A 1 425 ? -27.654 10.504 30.844 1.00 93.50 425 GLY A O 1
ATOM 3260 N N . SER A 1 426 ? -28.214 11.870 32.540 1.00 88.88 426 SER A N 1
ATOM 3261 C CA . SER A 1 426 ? -28.742 12.933 31.688 1.00 88.88 426 SER A CA 1
ATOM 3262 C C . SER A 1 426 ? -27.612 13.664 30.950 1.00 88.88 426 SER A C 1
ATOM 3264 O O . SER A 1 426 ? -26.469 13.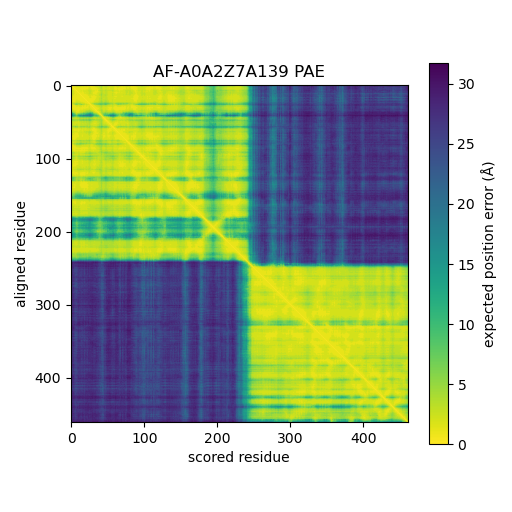648 31.403 1.00 88.88 426 SER A O 1
ATOM 3266 N N . PRO A 1 427 ? -27.887 14.385 29.847 1.00 81.56 427 PRO A N 1
ATOM 3267 C CA . PRO A 1 427 ? -26.852 15.112 29.104 1.00 81.56 427 PRO A CA 1
ATOM 3268 C C . PRO A 1 427 ? -26.016 16.105 29.933 1.00 81.56 427 PRO A C 1
ATOM 3270 O O . PRO A 1 427 ? -24.898 16.431 29.541 1.00 81.56 427 PRO A O 1
ATOM 3273 N N . SER A 1 428 ? -26.540 16.596 31.062 1.00 83.38 428 SER A N 1
ATOM 3274 C CA . SER A 1 428 ? -25.841 17.516 31.968 1.00 83.38 428 SER A CA 1
ATOM 3275 C C . SER A 1 428 ? -25.068 16.821 33.094 1.00 83.38 428 SER A C 1
ATOM 3277 O O . SER A 1 428 ? -24.279 17.477 33.773 1.00 83.38 428 SER A O 1
ATOM 3279 N N . SER A 1 429 ? -25.284 15.523 33.320 1.00 91.12 429 SER A N 1
ATOM 3280 C CA . SER A 1 429 ? -24.632 14.758 34.382 1.00 91.12 429 SER A CA 1
ATOM 3281 C C . SER A 1 429 ? -24.599 13.274 34.014 1.00 91.12 429 SER A C 1
ATOM 3283 O O . SER A 1 429 ? -25.566 12.545 34.237 1.00 91.12 429 SER A O 1
ATOM 3285 N N . GLN A 1 430 ? -23.480 12.842 33.425 1.00 95.06 430 GLN A N 1
ATOM 3286 C CA . GLN A 1 430 ? -23.238 11.444 33.070 1.00 95.06 430 GLN A CA 1
ATOM 3287 C C . GLN A 1 430 ? -22.084 10.878 33.896 1.00 95.06 430 GLN A C 1
ATOM 3289 O O . GLN A 1 430 ? -21.050 11.525 34.094 1.00 95.06 430 GLN A O 1
ATOM 3294 N N . VAL A 1 431 ? -22.255 9.638 34.337 1.00 96.31 431 VAL A N 1
ATOM 3295 C CA . VAL A 1 431 ? -21.248 8.858 35.053 1.00 96.31 431 VAL A CA 1
ATOM 3296 C C . VAL A 1 431 ? -20.946 7.594 34.261 1.00 96.31 431 VAL A C 1
ATOM 3298 O O . VAL A 1 431 ? -21.834 6.974 33.678 1.00 96.31 431 VAL A O 1
ATOM 3301 N N . LEU A 1 432 ? -19.673 7.224 34.205 1.00 97.25 432 LEU A N 1
ATOM 3302 C CA . LEU A 1 432 ? -19.249 5.952 33.654 1.00 97.25 432 LEU A CA 1
ATOM 3303 C C . LEU A 1 432 ? -19.431 4.889 34.726 1.00 97.25 432 LEU A C 1
ATOM 3305 O O . LEU A 1 432 ? -18.866 5.013 35.811 1.00 97.25 432 LEU A O 1
ATOM 3309 N N . ILE A 1 433 ? -20.183 3.841 34.418 1.00 97.50 433 ILE A N 1
ATOM 3310 C CA . ILE A 1 433 ? -20.396 2.718 35.325 1.00 97.50 433 ILE A CA 1
ATOM 3311 C C . ILE A 1 433 ? -19.819 1.434 34.749 1.00 97.50 433 ILE A C 1
ATOM 3313 O O . ILE A 1 433 ? -19.706 1.262 33.532 1.00 97.50 433 ILE A O 1
ATOM 3317 N N . ARG A 1 434 ? -19.492 0.517 35.653 1.00 97.69 434 ARG A N 1
ATOM 3318 C CA . ARG A 1 434 ? -19.179 -0.877 35.367 1.00 97.69 434 ARG A CA 1
ATOM 3319 C C . ARG A 1 434 ? -20.180 -1.766 36.090 1.00 97.69 434 ARG A C 1
ATOM 3321 O O . ARG A 1 434 ? -20.325 -1.660 37.303 1.00 97.69 434 ARG A O 1
ATOM 3328 N N . LEU A 1 435 ? -20.837 -2.649 35.349 1.00 96.94 435 LEU A N 1
ATOM 3329 C CA . LEU A 1 435 ? -21.660 -3.734 35.873 1.00 96.94 435 LEU A CA 1
ATOM 3330 C C . LEU A 1 435 ? -20.893 -5.042 35.719 1.00 96.94 435 LEU A C 1
ATOM 3332 O O . LEU A 1 435 ? -20.471 -5.374 34.614 1.00 96.94 435 LEU A O 1
ATOM 3336 N N . ARG A 1 436 ? -20.714 -5.787 36.807 1.00 95.69 436 ARG A N 1
ATOM 3337 C CA . ARG A 1 436 ? -20.132 -7.135 36.782 1.00 95.69 436 ARG A CA 1
ATOM 3338 C C . ARG A 1 436 ? -21.206 -8.147 37.129 1.00 95.69 436 ARG A C 1
ATOM 3340 O O . ARG A 1 436 ? -21.828 -8.009 38.180 1.00 95.69 436 ARG A O 1
ATOM 3347 N N . GLY A 1 437 ? -21.406 -9.134 36.265 1.00 91.56 437 GLY A N 1
ATOM 3348 C CA . GLY A 1 437 ? -22.279 -10.262 36.561 1.00 91.56 437 GLY A CA 1
ATOM 3349 C C . GLY A 1 437 ? -21.693 -11.119 37.680 1.00 91.56 437 GLY A C 1
ATOM 3350 O O . GLY A 1 437 ? -20.487 -11.380 37.703 1.00 91.56 437 GLY A O 1
ATOM 3351 N N . ASP A 1 438 ? -22.534 -11.531 38.623 1.00 86.94 438 ASP A N 1
ATOM 3352 C CA . ASP A 1 438 ? -22.143 -12.362 39.766 1.00 86.94 438 ASP A CA 1
ATOM 3353 C C . ASP A 1 438 ? -22.207 -13.877 39.479 1.00 86.94 438 ASP A C 1
ATOM 3355 O O . ASP A 1 438 ? -21.895 -14.702 40.340 1.00 86.94 438 ASP A O 1
ATOM 3359 N N . GLY A 1 439 ? -22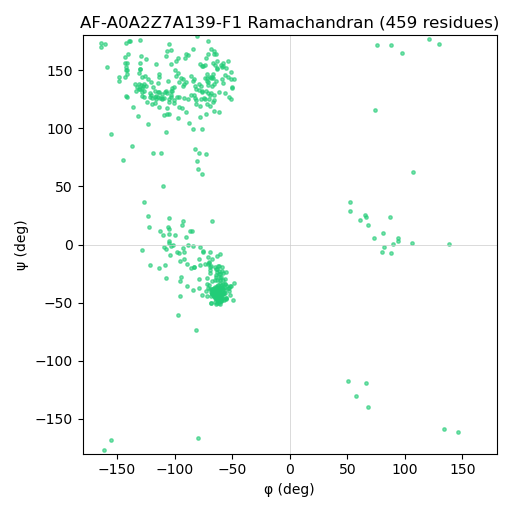.601 -14.257 38.258 1.00 85.00 439 GLY A N 1
ATOM 3360 C CA . GLY A 1 439 ? -22.800 -15.641 37.832 1.00 85.00 439 GLY A CA 1
ATOM 3361 C C . GLY A 1 439 ? -24.128 -16.269 38.271 1.00 85.00 439 GLY A C 1
ATOM 3362 O O . GLY A 1 439 ? -24.426 -17.376 37.829 1.00 85.00 439 GLY A O 1
ATOM 3363 N N . GLN A 1 440 ? -24.925 -15.589 39.101 1.00 83.75 440 GLN A N 1
ATOM 3364 C CA . GLN A 1 440 ? -26.240 -16.028 39.592 1.00 83.75 440 GLN A CA 1
ATOM 3365 C C . GLN A 1 440 ? -27.405 -15.256 38.956 1.00 83.75 440 GLN A C 1
ATOM 3367 O O . GLN A 1 440 ? -28.563 -15.604 39.174 1.00 83.75 440 GLN A O 1
ATOM 3372 N N . GLY A 1 441 ? -27.100 -14.260 38.122 1.00 74.31 441 GLY A N 1
ATOM 3373 C CA . GLY A 1 441 ? -28.087 -13.470 37.386 1.00 74.31 441 GLY A CA 1
ATOM 3374 C C . GLY A 1 441 ? -28.286 -12.060 37.937 1.00 74.31 441 GLY A C 1
ATOM 3375 O O . GLY A 1 441 ? -29.083 -11.318 37.367 1.00 74.31 441 GLY A O 1
ATOM 3376 N N . ASP A 1 442 ? -27.542 -11.681 38.980 1.00 86.88 442 ASP A N 1
ATOM 3377 C CA . ASP A 1 442 ? -27.494 -10.319 39.503 1.00 86.88 442 ASP A CA 1
ATOM 3378 C C . ASP A 1 442 ? -26.207 -9.601 39.058 1.00 86.88 442 ASP A C 1
ATOM 3380 O O . ASP A 1 442 ? -25.252 -10.189 38.536 1.00 86.88 442 ASP A O 1
ATOM 3384 N N . PHE A 1 443 ? -26.183 -8.280 39.251 1.00 90.44 443 PHE A N 1
ATOM 3385 C CA . PHE A 1 443 ? -25.068 -7.425 38.854 1.00 90.44 443 PHE A CA 1
ATOM 3386 C C . PHE A 1 443 ? -24.568 -6.574 40.017 1.00 90.44 443 PHE A C 1
ATOM 3388 O O . PHE A 1 443 ? -25.345 -5.950 40.739 1.00 90.44 443 PHE A O 1
ATOM 3395 N N . VAL A 1 444 ? -23.246 -6.469 40.137 1.00 93.38 444 VAL A N 1
ATOM 3396 C CA . VAL A 1 444 ? -22.591 -5.497 41.015 1.00 93.38 444 VAL A CA 1
ATOM 3397 C C . VAL A 1 444 ? -22.220 -4.268 40.197 1.00 93.38 444 VAL A C 1
ATOM 3399 O O . VAL A 1 444 ? -21.414 -4.357 39.267 1.00 93.38 444 VAL A O 1
ATOM 3402 N N . GLN A 1 445 ? -22.789 -3.121 40.566 1.00 95.25 445 GLN A N 1
ATOM 3403 C CA . GLN A 1 445 ? -22.500 -1.831 39.946 1.00 95.25 445 GLN A CA 1
ATOM 3404 C C . GLN A 1 445 ? -21.371 -1.090 40.667 1.00 95.25 445 GLN A C 1
ATOM 3406 O O . GLN A 1 445 ? -21.329 -1.021 41.893 1.00 95.25 445 GLN A O 1
ATOM 3411 N N . GLU A 1 446 ? -20.482 -0.485 39.886 1.00 96.00 446 GLU A N 1
ATOM 3412 C CA . GLU A 1 446 ? -19.395 0.375 40.343 1.00 96.00 446 GLU A CA 1
ATOM 3413 C C . GLU A 1 446 ? -19.355 1.652 39.494 1.00 96.00 446 GLU A C 1
ATOM 3415 O O . GLU A 1 446 ? -19.392 1.585 38.265 1.00 96.00 446 GLU A O 1
ATOM 3420 N N . GLU A 1 447 ? -19.259 2.816 40.135 1.00 96.31 447 GLU A N 1
ATOM 3421 C CA . GLU A 1 447 ? -19.053 4.095 39.449 1.00 96.31 447 GLU A CA 1
ATOM 3422 C C . GLU A 1 447 ? -17.558 4.344 39.217 1.00 96.31 447 GLU A C 1
ATOM 3424 O O . GLU A 1 447 ? -16.747 4.271 40.138 1.00 96.31 447 GLU A O 1
ATOM 3429 N N . LEU A 1 448 ? -17.188 4.654 37.974 1.00 94.50 448 LEU A N 1
ATOM 3430 C CA . LEU A 1 448 ? -15.802 4.843 37.541 1.00 94.50 448 LEU A CA 1
ATOM 3431 C C . LEU A 1 448 ? -15.411 6.314 37.349 1.00 94.50 448 LEU A C 1
ATOM 3433 O O . LEU A 1 448 ? -14.227 6.593 37.146 1.00 94.50 448 LEU A O 1
ATOM 3437 N N . GLY A 1 449 ? -16.376 7.237 37.397 1.00 92.81 449 GLY A N 1
ATOM 3438 C CA . GLY A 1 449 ? -16.150 8.683 37.326 1.00 92.81 449 GLY A CA 1
ATOM 3439 C C . GLY A 1 449 ? -17.024 9.407 36.300 1.00 92.81 449 GLY A C 1
ATOM 3440 O O . GLY A 1 449 ? -17.750 8.790 35.523 1.00 92.81 449 GLY A O 1
ATOM 3441 N N . ALA A 1 450 ? -16.959 10.738 36.302 1.00 93.00 450 ALA A N 1
ATOM 3442 C CA . ALA A 1 450 ? -17.740 11.584 35.401 1.00 93.00 450 ALA A CA 1
ATOM 3443 C C . ALA A 1 450 ? -17.242 11.495 33.948 1.00 93.00 450 ALA A C 1
ATOM 3445 O O . ALA A 1 450 ? -16.036 11.489 33.693 1.00 93.00 450 ALA A O 1
ATOM 3446 N N . VAL A 1 451 ? -18.174 11.475 32.993 1.00 93.44 451 VAL A N 1
ATOM 3447 C CA . VAL A 1 451 ? -17.890 11.428 31.548 1.00 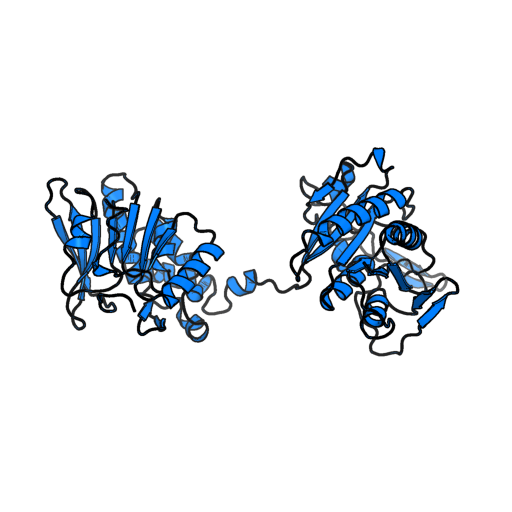93.44 451 VAL A CA 1
ATOM 3448 C C . VAL A 1 451 ? -18.889 12.282 30.766 1.00 93.44 451 VAL A C 1
ATOM 3450 O O . VAL A 1 451 ? -19.838 12.819 31.327 1.00 93.44 451 VAL A O 1
ATOM 3453 N N . SER A 1 452 ? -18.659 12.442 29.463 1.00 90.94 452 SER A N 1
ATOM 3454 C CA . SER A 1 452 ? -19.590 13.113 28.557 1.00 90.94 452 SER A CA 1
ATOM 3455 C C . SER A 1 452 ? -19.621 12.389 27.213 1.00 90.94 452 SER A C 1
ATOM 3457 O O . SER A 1 452 ? -18.577 12.150 26.604 1.00 90.94 452 SER A O 1
ATOM 3459 N N . PHE A 1 453 ? -20.824 12.033 26.780 1.00 93.00 453 PHE A N 1
ATOM 3460 C CA . PHE A 1 453 ? -21.135 11.224 25.613 1.00 93.00 453 PHE A CA 1
ATOM 3461 C C . PHE A 1 453 ? -22.386 11.740 24.905 1.00 93.00 453 PHE A C 1
ATOM 3463 O O . PHE A 1 453 ? -23.298 12.307 25.514 1.00 93.00 453 PHE A O 1
ATOM 3470 N N . VAL A 1 454 ? -22.436 11.474 23.600 1.00 88.62 454 VAL A N 1
ATOM 3471 C CA . VAL A 1 454 ? -23.635 11.663 22.777 1.00 88.62 454 VAL A CA 1
ATOM 3472 C C . VAL A 1 454 ? -24.768 10.737 23.244 1.00 88.62 454 VAL A C 1
ATOM 3474 O O . VAL A 1 454 ? -24.489 9.666 23.791 1.00 88.62 454 VAL A O 1
ATOM 3477 N N . PRO A 1 455 ? -26.042 11.122 23.056 1.00 88.62 455 PRO A N 1
ATOM 3478 C CA . PRO A 1 455 ? -27.167 10.335 23.544 1.00 88.62 455 PRO A CA 1
ATOM 3479 C C . PRO A 1 455 ? -27.318 9.003 22.798 1.00 88.62 455 PRO A C 1
ATOM 3481 O O . PRO A 1 455 ? -27.173 8.935 21.577 1.00 88.62 455 PRO A O 1
ATOM 3484 N N . LEU A 1 456 ? -27.701 7.956 23.527 1.00 90.12 456 LEU A N 1
ATOM 3485 C CA . LEU A 1 456 ? -28.121 6.672 22.981 1.00 90.12 456 LEU A CA 1
ATOM 3486 C C . LEU A 1 456 ? -29.548 6.801 22.434 1.00 90.12 456 LEU A C 1
ATOM 3488 O O . LEU A 1 456 ? -30.546 6.763 23.164 1.00 90.12 456 LEU A O 1
ATOM 3492 N N . LEU A 1 457 ? -29.646 6.961 21.120 1.00 86.75 457 LEU A N 1
ATOM 3493 C CA . LEU A 1 457 ? -30.907 7.140 20.407 1.00 86.75 457 LEU A CA 1
ATOM 3494 C C . LEU A 1 457 ? -31.408 5.813 19.826 1.00 86.75 457 LEU A C 1
ATOM 3496 O O . LEU A 1 457 ? -30.613 4.949 19.474 1.00 86.75 457 LEU A O 1
ATOM 3500 N N . GLY A 1 458 ? -32.734 5.661 19.763 1.00 82.56 458 GLY A N 1
ATOM 3501 C CA . GLY A 1 458 ? -33.380 4.513 19.119 1.00 82.56 458 GLY A CA 1
ATOM 3502 C C . GLY A 1 458 ? -33.664 4.770 17.640 1.00 82.56 458 GLY A C 1
ATOM 3503 O O . GLY A 1 458 ? -33.677 5.920 17.195 1.00 82.56 458 GLY A O 1
ATOM 3504 N N . GLY A 1 459 ? -33.935 3.701 16.901 1.00 83.19 459 GLY A N 1
ATOM 3505 C CA . GLY A 1 459 ? -34.160 3.698 15.462 1.00 83.19 459 GLY A CA 1
ATOM 3506 C C . GLY A 1 459 ? -32.879 3.839 14.642 1.00 83.19 459 GLY A C 1
ATOM 3507 O O . GLY A 1 459 ? -31.804 4.154 15.153 1.00 83.19 459 GLY A O 1
ATOM 3508 N N . ILE A 1 460 ? -33.028 3.662 13.339 1.00 82.62 460 ILE A N 1
ATOM 3509 C CA . ILE A 1 460 ? -31.968 3.786 12.340 1.00 82.62 460 ILE A CA 1
ATOM 3510 C C . ILE A 1 460 ? -31.989 5.216 11.763 1.00 82.62 460 ILE A C 1
ATOM 3512 O O . ILE A 1 460 ? -33.068 5.809 11.674 1.00 82.62 460 ILE A O 1
ATOM 3516 N N . GLY A 1 461 ? -30.823 5.802 11.471 1.00 64.31 461 GLY A N 1
ATOM 3517 C CA . GLY A 1 461 ? -30.662 7.224 11.136 1.00 64.31 461 GLY A CA 1
ATOM 3518 C C . GLY A 1 461 ? -29.864 7.519 9.878 1.00 64.31 461 GLY A C 1
ATOM 3519 O O . GLY A 1 461 ? -29.233 6.595 9.322 1.00 64.31 461 GLY A O 1
#

Solvent-accessible surface area (backbone atoms only — not comparable to full-atom values): 24290 Å² total; per-residue (Å²): 101,38,35,36,36,29,24,20,64,15,59,88,32,71,34,41,50,49,32,48,57,57,50,43,77,76,27,50,62,46,42,33,13,8,71,47,69,38,77,71,40,68,81,54,71,77,81,91,57,89,77,51,77,46,76,45,98,86,70,32,34,34,23,67,56,40,28,30,38,28,43,50,43,43,77,74,63,72,40,92,70,84,57,66,30,30,40,11,19,38,35,44,44,60,63,55,34,70,50,42,85,55,31,20,28,43,32,21,13,48,47,27,31,76,75,71,31,54,25,33,17,36,18,30,43,30,65,94,63,57,62,82,31,52,66,35,44,30,52,52,49,53,56,49,52,61,47,39,75,78,55,66,71,64,90,58,50,36,38,45,34,36,24,44,58,42,58,59,91,67,50,74,47,78,40,79,26,42,73,27,36,54,40,76,54,44,70,67,47,78,47,66,47,101,84,75,46,81,44,74,42,83,33,58,78,30,63,78,64,43,51,52,91,58,13,31,55,33,33,28,73,74,31,19,31,18,37,26,77,40,72,73,68,85,72,60,60,72,61,62,70,49,24,76,74,49,53,12,65,69,32,30,50,51,38,38,50,50,37,44,77,71,68,56,77,56,62,68,53,42,52,44,62,42,66,51,68,57,42,80,46,42,51,78,93,46,30,74,54,45,52,46,84,49,64,44,66,58,57,97,93,40,60,43,72,24,57,56,56,54,43,51,50,52,45,62,56,48,52,64,26,55,79,70,77,51,76,57,50,40,33,38,37,30,48,36,51,51,29,58,65,59,54,55,46,44,78,74,36,65,32,32,35,33,22,20,32,39,58,68,40,45,55,53,20,53,52,51,36,59,75,71,66,52,81,44,62,48,76,45,83,38,33,44,57,55,55,58,67,94,67,45,66,18,41,28,38,40,39,67,30,20,24,74,58,82,49,63,59,40,59,73,27,46,33,46,68,16,39,37,35,35,38,31,31,50,96,90,55,28,37,29,35,37,36,35,32,71,58,82,75,51,70,51,77,45,82,78,45,80,53,89,61,56,72,55,58,75,57,70,95

Radius of gyration: 31.23 Å; Cα contacts (8 Å, |Δi|>4): 1031; chains: 1; bounding box: 83×48×86 Å

pLDDT: mean 91.59, std 8.73, range [48.56, 98.75]

Sequence (461 aa):
MRVLVSNDDGVDAKGIHVLAERLGEVGEVTVVAPDRDRSGASNSLTLDAPLRVSQMEDGRYRVAGTPTDCVHLALSGLLQDEPDMVVSGINNSANLGDDVIYSGTVSAAMEGRFLGLPAIAVSLVSHDHRGAHYDSAANAVLLLMRRLLVDPLPADTILNVNVPDRPWAEIRGFEVTRLGRRHRAAPCIAQTDPRGRPVWWIGPAGEVDDAGPGTDFDAVRRGYVSVTPIHVDLTRFQALEKGEGMTSQRARDRLATLLRESGIRDPRVIDVIRNVPRHHFIDQALHLRAYENTALPIGHGQTISQPWVVARMTEALLEHFDARGEKPGRVLEIGTGSGYQAVVLAALVEQVYTVERIEELLRQARRRFRQLGLANIRSRYDDGKLGWADEAPFDAIILTAAGDTIPSRILEQLSPGGVLVAPVGSPSSQVLIRLRGDGQGDFVQEELGAVSFVPLLGGIG

Organism: NCBI:txid472368

Mean predicted aligned error: 14.79 Å

Secondary structure (DSSP, 8-state):
-EEEEE-SS-TT-HHHHHHHHHHHTTSEEEEEEESS--TT--S----SS---EEE-TTS-EEESS-HHHHHHHIIIIISSSPPSEEEEEEESS---GGGGGG-HHHHHHHHHHHTT--EEEEEEE-STT--S-HHHHHHHHHHHHHHHHHSPPPTTEEEEEEEESS-GGG---EEE-B--EEPPPPPPEEEE-TTS-EEEEPPPPPPEEE--TTBHHHHHHHTPEEEEEEES----HHHHHT-SGGGSHHHHHHHHHHHHHTT---HHHHHHHHHS-GGGGS-GGGGGGTTSSS-EEEETTEEEPPHHHHHHHHHHHHHHHHTTT----EEEEE--TTSHHHHHHHTTSSEEEEEES-HHHHHHHHHHHHHTT-TTEEEEES-GGG--GGG--EEEEEESSBBSS--HHHHTTEEEEEEEEEEEEETTEEEEEEEEE-SSS-EEEEEEEEE---B---S--

InterPro domains:
  IPR000682 Protein-L-isoaspartate(D-aspartate) O-methyltransferase [MF_00090] (247-461)
  IPR000682 Protein-L-isoaspartate(D-aspartate) O-methyltransferase [PS01279] (382-397)
  IPR000682 Protein-L-isoaspartate(D-aspartate) O-methyltransferase [TIGR00080] (251-459)
  IPR002828 Survival protein SurE-like phosphatase/nucleotidase [PF01975] (3-184)
  IPR002828 Survival protein SurE-like phosphatase/nucleotidase [TIGR00087] (1-235)
  IPR029063 S-adenosyl-L-methionine-dependent methyltransferase superfamily [G3DSA:3.40.50.150] (249-459)
  IPR029063 S-adenosyl-L-methionine-dependent methyltransferase superfamily [SSF53335] (254-460)
  IPR030048 Survival protein SurE [MF_00060] (1-252)
  IPR030048 Survival protein SurE [PTHR30457] (2-236)
  IPR036523 SurE-like phosphatase/nucleotidase superfamily [G3DSA:3.40.1210.10] (1-248)
  IPR036523 SurE-like phosphatase/nucleotidase superfamily [SSF64167] (1-249)